Protein AF-A0A8K0SD11-F1 (afdb_monomer_lite)

Secondary structure (DSSP, 8-state):
---EEE-TTEEEEEEEEEEE-S-EEE-EEEEEEEEE-SS-EEEEEEEEEEEEESSTTPPEEEEEEEEEEES---SSEEEEEEEETTEEEEEEEEEETTEEEEEEEESS--SEEEEEHHHHHHHHHHHH---SSEEEEEEEEEEEEEEESSEEEEEEEEEE--EEPPPPSSSPPPP------------B---HHHHTT--HHHHHHHHHHHHHHHHHHHH-EESSBBEEEEETTEEEEES----HHHHHHHHHT--THHHHTTT-BTTB-B--HHHHHHHHHHHHHHHHHH------SHHHHHHHHHHHHHHHHHIIIIIS-STTTT--EEEE-S---GGGEEE-TT--EEEE--GGG-EEEEGGG-PPPGGGGS--GGGGGSHHHHHHHHHHHHHHHHHHHHHHHHHTSS-SGGG-

Organism: NCBI:txid80388

Structure (mmCIF, N/CA/C/O backbone):
data_AF-A0A8K0SD11-F1
#
_entry.id   AF-A0A8K0SD11-F1
#
loop_
_atom_site.group_PDB
_atom_site.id
_atom_site.type_symbol
_atom_site.label_atom_id
_atom_site.label_alt_id
_atom_site.label_comp_id
_atom_site.label_asym_id
_atom_site.label_entity_id
_atom_site.label_seq_id
_atom_site.pdbx_PDB_ins_code
_atom_site.Cartn_x
_atom_site.Cartn_y
_atom_site.Cartn_z
_atom_site.occupancy
_atom_site.B_iso_or_equiv
_atom_site.auth_seq_id
_atom_site.auth_comp_id
_atom_site.auth_asym_id
_atom_site.auth_atom_id
_atom_site.pdbx_PDB_model_num
ATOM 1 N N . MET A 1 1 ? -15.025 12.786 -18.682 1.00 25.72 1 MET A N 1
ATOM 2 C CA . MET A 1 1 ? -13.901 13.503 -19.316 1.00 25.72 1 MET A CA 1
ATOM 3 C C . MET A 1 1 ? -12.953 13.831 -18.181 1.00 25.72 1 MET A C 1
ATOM 5 O O . MET A 1 1 ? -13.285 14.683 -17.376 1.00 25.72 1 MET A O 1
ATOM 9 N N . TYR A 1 2 ? -11.890 13.046 -18.024 1.00 28.98 2 TYR A N 1
ATOM 10 C CA . TYR A 1 2 ? -10.894 13.226 -16.961 1.00 28.98 2 TYR A CA 1
ATOM 11 C C . TYR A 1 2 ? -10.020 14.453 -17.267 1.00 28.98 2 TYR A C 1
ATOM 13 O O . TYR A 1 2 ? -9.685 14.668 -18.430 1.00 28.98 2 TYR A O 1
ATOM 21 N N . HIS A 1 3 ? -9.661 15.248 -16.264 1.00 27.45 3 HIS A N 1
ATOM 22 C CA . HIS A 1 3 ? -8.647 16.302 -16.336 1.00 27.45 3 HIS A CA 1
ATOM 23 C C . HIS A 1 3 ? -7.843 16.230 -15.041 1.00 27.45 3 HIS A C 1
ATOM 25 O O . HIS A 1 3 ? -8.385 16.527 -13.984 1.00 27.45 3 HIS A O 1
ATOM 31 N N . ALA A 1 4 ? -6.583 15.811 -15.097 1.00 35.28 4 ALA A N 1
ATOM 32 C CA . ALA A 1 4 ? -5.718 15.831 -13.922 1.00 35.28 4 ALA A CA 1
ATOM 33 C C . ALA A 1 4 ? -4.482 16.670 -14.188 1.00 35.28 4 ALA A C 1
ATOM 35 O O . ALA A 1 4 ? -3.747 16.348 -15.109 1.00 35.28 4 ALA A O 1
ATOM 36 N N . ASP A 1 5 ? -4.266 17.715 -13.389 1.00 31.81 5 ASP A N 1
ATOM 37 C CA . ASP A 1 5 ? -3.049 18.521 -13.418 1.00 31.81 5 ASP A CA 1
ATOM 38 C C . ASP A 1 5 ? -1.966 17.847 -12.577 1.00 31.81 5 ASP A C 1
ATOM 40 O O . ASP A 1 5 ? -2.104 17.683 -11.364 1.00 31.81 5 ASP A O 1
ATOM 44 N N . PHE A 1 6 ? -0.878 17.441 -13.224 1.00 39.22 6 PHE A N 1
ATOM 45 C CA . PHE A 1 6 ? 0.195 16.710 -12.562 1.00 39.22 6 PHE A CA 1
ATOM 46 C C . PHE A 1 6 ? 1.426 17.584 -12.328 1.00 39.22 6 PHE A C 1
ATOM 48 O O . PHE A 1 6 ? 1.934 18.241 -13.241 1.00 39.22 6 PHE A O 1
ATOM 55 N N . GLY A 1 7 ? 1.934 17.546 -11.094 1.00 34.53 7 GLY A N 1
ATOM 56 C CA . GLY A 1 7 ? 3.295 17.967 -10.757 1.00 34.53 7 GLY A CA 1
ATOM 57 C C . GLY A 1 7 ? 4.328 16.883 -11.093 1.00 34.53 7 GLY A C 1
ATOM 58 O O . GLY A 1 7 ? 3.979 15.753 -11.432 1.00 34.53 7 GLY A O 1
ATOM 59 N N . GLN A 1 8 ? 5.618 17.220 -11.001 1.00 29.58 8 GLN A N 1
ATOM 60 C CA . GLN A 1 8 ? 6.713 16.279 -11.277 1.00 29.58 8 GLN A CA 1
ATOM 61 C C . GLN A 1 8 ? 6.630 15.025 -10.384 1.00 29.58 8 GLN A C 1
ATOM 63 O O . GLN A 1 8 ? 6.500 15.145 -9.167 1.00 29.58 8 GLN A O 1
ATOM 68 N N . GLY A 1 9 ? 6.751 13.835 -10.985 1.00 32.41 9 GLY A N 1
ATOM 69 C CA . GLY A 1 9 ? 6.846 12.557 -10.269 1.00 32.41 9 GLY A CA 1
ATOM 70 C C . GLY A 1 9 ? 5.514 11.888 -9.912 1.00 32.41 9 GLY A C 1
ATOM 71 O O . GLY A 1 9 ? 5.513 10.966 -9.100 1.00 32.41 9 GLY A O 1
ATOM 72 N N . VAL A 1 10 ? 4.388 12.324 -10.484 1.00 34.16 10 VAL A N 1
ATOM 73 C CA . VAL A 1 10 ? 3.075 11.718 -10.209 1.00 34.16 10 VAL A CA 1
ATOM 74 C C . VAL A 1 10 ? 2.788 10.568 -11.181 1.00 34.16 10 VAL A C 1
ATOM 76 O O . VAL A 1 10 ? 2.940 10.702 -12.398 1.00 34.16 10 VAL A O 1
ATOM 79 N N . GLN A 1 11 ? 2.358 9.436 -10.623 1.00 41.00 11 GLN A N 1
ATOM 80 C CA . GLN A 1 11 ? 1.813 8.290 -11.346 1.00 41.00 11 GLN A CA 1
ATOM 81 C C . GLN A 1 11 ? 0.293 8.285 -11.171 1.00 41.00 11 GLN A C 1
ATOM 83 O O . GLN A 1 11 ? -0.198 8.418 -10.051 1.00 41.00 11 GLN A O 1
ATOM 88 N N . GLY A 1 12 ? -0.452 8.159 -12.267 1.00 45.34 12 GLY A N 1
ATOM 89 C CA . GLY A 1 12 ? -1.906 8.009 -12.236 1.00 45.34 12 GLY A CA 1
ATOM 90 C C . GLY A 1 12 ? -2.302 6.776 -13.029 1.00 45.34 12 GLY A C 1
ATOM 91 O O . GLY A 1 12 ? -2.248 6.810 -14.259 1.00 45.34 12 GLY A O 1
ATOM 92 N N . PHE A 1 13 ? -2.685 5.700 -12.339 1.00 44.91 13 PHE A N 1
ATOM 93 C CA . PHE A 1 13 ? -3.156 4.462 -12.955 1.00 44.91 13 PHE A CA 1
ATOM 94 C C . PHE A 1 13 ? -4.635 4.233 -12.638 1.00 44.91 13 PHE A C 1
ATOM 96 O O . PHE A 1 13 ? -5.066 4.312 -11.493 1.00 44.91 13 PHE A O 1
ATOM 103 N N . MET A 1 14 ? -5.416 3.940 -13.674 1.00 43.88 14 MET A N 1
ATOM 104 C CA . MET A 1 14 ? -6.702 3.268 -13.555 1.00 43.88 14 MET A CA 1
ATOM 105 C C . MET A 1 14 ? -6.423 1.764 -13.479 1.00 43.88 14 MET A C 1
ATOM 107 O O . MET A 1 14 ? -5.741 1.215 -14.346 1.00 43.88 14 MET A O 1
ATOM 111 N N . GLU A 1 15 ? -6.930 1.098 -12.448 1.00 43.28 15 GLU A N 1
ATOM 112 C CA . GLU A 1 15 ? -6.641 -0.313 -12.184 1.00 43.28 15 GLU A CA 1
ATOM 113 C C . GLU A 1 15 ? -7.872 -1.196 -12.399 1.00 43.28 15 GLU A C 1
ATOM 115 O O . GLU A 1 15 ? -8.993 -0.845 -12.029 1.00 43.28 15 GLU A O 1
ATOM 120 N N . CYS A 1 16 ? -7.653 -2.367 -12.997 1.00 34.81 16 CYS A N 1
ATOM 121 C CA . CYS A 1 16 ? -8.603 -3.466 -12.994 1.00 34.81 16 CYS A CA 1
ATOM 122 C C . CYS A 1 16 ? -7.861 -4.729 -12.546 1.00 34.81 16 CYS A C 1
ATOM 124 O O . CYS A 1 16 ? -7.060 -5.295 -13.291 1.00 34.81 16 CYS A O 1
ATOM 126 N N . GLN A 1 17 ? -8.129 -5.169 -11.317 1.00 38.56 17 GLN A N 1
ATOM 127 C CA . GLN A 1 17 ? -7.597 -6.424 -10.803 1.00 38.56 17 GLN A CA 1
ATOM 128 C C . GLN A 1 17 ? -8.402 -7.591 -11.381 1.00 38.56 17 GLN A C 1
ATOM 130 O O . GLN A 1 17 ? -9.636 -7.594 -11.356 1.00 38.56 17 GLN A O 1
ATOM 135 N N . LEU A 1 18 ? -7.695 -8.580 -11.913 1.00 38.91 18 LEU A N 1
ATOM 136 C CA . LEU A 1 18 ? -8.266 -9.813 -12.429 1.00 38.91 18 LEU A CA 1
ATOM 137 C C . LEU A 1 18 ? -7.508 -10.963 -11.768 1.00 38.91 18 LEU A C 1
ATOM 139 O O . LEU A 1 18 ? -6.395 -11.271 -12.168 1.00 38.91 18 LEU A O 1
ATOM 143 N N . GLU A 1 19 ? -8.093 -11.593 -10.751 1.00 34.72 19 GLU A N 1
ATOM 144 C CA . GLU A 1 19 ? -7.573 -12.851 -10.199 1.00 34.72 19 GLU A CA 1
ATOM 145 C C . GLU A 1 19 ? -8.038 -14.001 -11.094 1.00 34.72 19 GLU A C 1
ATOM 147 O O . GLU A 1 19 ? -9.183 -14.447 -10.985 1.00 34.72 19 GLU A O 1
ATOM 152 N N . LEU A 1 20 ? -7.211 -14.454 -12.042 1.00 42.06 20 LEU A N 1
ATOM 153 C CA . LEU A 1 20 ? -7.667 -15.449 -13.014 1.00 42.06 20 LEU A CA 1
ATOM 154 C C . LEU A 1 20 ? -6.634 -16.538 -13.294 1.00 42.06 20 LEU A C 1
ATOM 156 O O . LEU A 1 20 ? -5.762 -16.397 -14.144 1.00 42.06 20 LEU A O 1
ATOM 160 N N . ALA A 1 21 ? -6.856 -17.692 -12.668 1.00 38.09 21 ALA A N 1
ATOM 161 C CA . ALA A 1 21 ? -6.393 -18.987 -13.152 1.00 38.09 21 ALA A CA 1
ATOM 162 C C . ALA A 1 21 ? -7.374 -19.518 -14.222 1.00 38.09 21 ALA A C 1
ATOM 164 O O . ALA A 1 21 ? -8.107 -20.470 -13.963 1.00 38.09 21 ALA A O 1
ATOM 165 N N . ILE A 1 22 ? -7.519 -18.861 -15.387 1.00 47.81 22 ILE A N 1
ATOM 166 C CA . ILE A 1 22 ? -8.486 -19.300 -16.421 1.00 47.81 22 ILE A CA 1
ATOM 167 C C . ILE A 1 22 ? -7.989 -19.018 -17.850 1.00 47.81 22 ILE A C 1
ATOM 169 O O . ILE A 1 22 ? -7.549 -17.920 -18.170 1.00 47.81 22 ILE A O 1
ATOM 173 N N . HIS A 1 23 ? -8.160 -19.991 -18.756 1.00 60.62 23 HIS A N 1
ATOM 174 C CA . HIS A 1 23 ? -7.915 -19.839 -20.193 1.00 60.62 23 HIS A CA 1
ATOM 175 C C . HIS A 1 23 ? -8.837 -18.786 -20.845 1.00 60.62 23 HIS A C 1
ATOM 177 O O . HIS A 1 23 ? -10.036 -19.013 -21.063 1.00 60.62 23 HIS A O 1
ATOM 183 N N . PHE A 1 24 ? -8.264 -17.651 -21.232 1.00 66.94 24 PHE A N 1
ATOM 184 C CA . PHE A 1 24 ? -8.961 -16.607 -21.979 1.00 66.94 24 PHE A CA 1
ATOM 185 C C . PHE A 1 24 ? -9.192 -17.002 -23.442 1.00 66.94 24 PHE A C 1
ATOM 187 O O . PHE A 1 24 ? -8.393 -17.697 -24.071 1.00 66.94 24 PHE A O 1
ATOM 194 N N . LYS A 1 25 ? -10.323 -16.559 -23.996 1.00 73.50 25 LYS A N 1
ATOM 195 C CA . LYS A 1 25 ? -10.599 -16.572 -25.440 1.00 73.50 25 LYS A CA 1
ATOM 196 C C . LYS A 1 25 ? -10.109 -15.284 -26.108 1.00 73.50 25 LYS A C 1
ATOM 198 O O . LYS A 1 25 ? -9.728 -15.331 -27.268 1.00 73.50 25 LYS A O 1
ATOM 203 N N . SER A 1 26 ? -10.220 -14.160 -25.406 1.00 76.25 26 SER A N 1
ATOM 204 C CA . SER A 1 26 ? -9.870 -12.814 -25.877 1.00 76.25 26 SER A CA 1
ATOM 205 C C . SER A 1 26 ? -9.867 -11.872 -24.676 1.00 76.25 26 SER A C 1
ATOM 207 O O . SER A 1 26 ? -10.753 -12.008 -23.827 1.00 76.25 26 SER A O 1
ATOM 209 N N . ILE A 1 27 ? -8.983 -10.883 -24.626 1.00 81.81 27 ILE A N 1
ATOM 210 C CA . ILE A 1 27 ? -9.027 -9.775 -23.663 1.00 81.81 27 ILE A CA 1
ATOM 211 C C . ILE A 1 27 ? -9.066 -8.444 -24.439 1.00 81.81 27 ILE A C 1
ATOM 213 O O . ILE A 1 27 ? -8.063 -7.737 -24.528 1.00 81.81 27 ILE A O 1
ATOM 217 N N . PRO A 1 28 ? -10.228 -8.079 -25.018 1.00 83.50 28 PRO A N 1
ATOM 218 C CA . PRO A 1 28 ? -10.417 -6.785 -25.655 1.00 83.50 28 PRO A CA 1
ATOM 219 C C . PRO A 1 28 ? -10.063 -5.627 -24.723 1.00 83.50 28 PRO A C 1
ATOM 221 O O . PRO A 1 28 ? -10.586 -5.540 -23.609 1.00 83.50 28 PRO A O 1
ATOM 224 N N . ILE A 1 29 ? -9.227 -4.720 -25.216 1.00 86.06 29 ILE A N 1
ATOM 225 C CA . ILE A 1 29 ? -8.849 -3.474 -24.557 1.00 86.06 29 ILE A CA 1
ATOM 226 C C . ILE A 1 29 ? -9.110 -2.293 -25.490 1.00 86.06 29 ILE A C 1
ATOM 228 O O . ILE A 1 29 ? -8.876 -2.366 -26.697 1.00 86.06 29 ILE A O 1
ATOM 232 N N . SER A 1 30 ? -9.608 -1.191 -24.936 1.00 86.81 30 SER A N 1
ATOM 233 C CA . SER A 1 30 ? -9.788 0.058 -25.678 1.00 86.81 30 SER A CA 1
ATOM 234 C C . SER A 1 30 ? -9.531 1.267 -24.796 1.00 86.81 30 SER A C 1
ATOM 236 O O . SER A 1 30 ? -9.936 1.271 -23.630 1.00 86.81 30 SER A O 1
ATOM 238 N N . TRP A 1 31 ? -8.927 2.309 -25.359 1.00 88.25 31 TRP A N 1
ATOM 239 C CA . TRP A 1 31 ? -8.638 3.538 -24.635 1.00 88.25 31 TRP A CA 1
ATOM 240 C C . TRP A 1 31 ? -8.675 4.752 -25.553 1.00 88.25 31 TRP A C 1
ATOM 242 O O . TRP A 1 31 ? -7.877 4.859 -26.482 1.00 88.25 31 TRP A O 1
ATOM 252 N N . LEU A 1 32 ? -9.570 5.689 -25.239 1.00 83.50 32 LEU A N 1
ATOM 253 C CA . LEU A 1 32 ? -9.571 7.031 -25.803 1.00 83.50 32 LEU A CA 1
ATOM 254 C C . LEU A 1 32 ? -9.040 8.009 -24.758 1.00 83.50 32 LEU A C 1
ATOM 256 O O . LEU A 1 32 ? -9.671 8.227 -23.717 1.00 83.50 32 LEU A O 1
ATOM 260 N N . TRP A 1 33 ? -7.899 8.621 -25.045 1.00 88.00 33 TRP A N 1
ATOM 261 C CA . TRP A 1 33 ? -7.225 9.549 -24.148 1.00 88.00 33 TRP A CA 1
ATOM 262 C C . TRP A 1 33 ? -6.615 10.733 -24.897 1.00 88.00 33 TRP A C 1
ATOM 264 O O . TRP A 1 33 ? -6.498 10.753 -26.117 1.00 88.00 33 TRP A O 1
ATOM 274 N N . SER A 1 34 ? -6.243 11.766 -24.154 1.00 84.94 34 SER A N 1
ATOM 275 C CA . SER A 1 34 ? -5.551 12.937 -24.677 1.00 84.94 34 SER A CA 1
ATOM 276 C C . SER A 1 34 ? -4.621 13.523 -23.626 1.00 84.94 34 SER A C 1
ATOM 278 O O . SER A 1 34 ? -4.750 13.240 -22.433 1.00 84.94 34 SER A O 1
ATOM 280 N N . TYR A 1 35 ? -3.692 14.347 -24.093 1.00 82.19 35 TYR A N 1
ATOM 281 C CA . TYR A 1 35 ? -2.721 15.037 -23.265 1.00 82.19 35 TYR A CA 1
ATOM 282 C C . TYR A 1 35 ? -2.729 16.525 -23.601 1.00 82.19 35 TYR A C 1
ATOM 284 O O . TYR A 1 35 ? -2.693 16.893 -24.776 1.00 82.19 35 TYR A O 1
ATOM 292 N N . LYS A 1 36 ? -2.744 17.382 -22.584 1.00 82.50 36 LYS A N 1
ATOM 293 C CA . LYS A 1 36 ? -2.447 18.813 -22.703 1.00 82.50 36 LYS A CA 1
ATOM 294 C C . LYS A 1 36 ? -1.253 19.141 -21.819 1.00 82.50 36 LYS A C 1
ATOM 296 O O . LYS A 1 36 ? -1.130 18.586 -20.741 1.00 82.50 36 LYS A O 1
ATOM 301 N N . TYR A 1 37 ? -0.357 19.998 -22.277 1.00 80.81 37 TYR A N 1
ATOM 302 C CA . TYR A 1 37 ? 0.793 20.471 -21.505 1.00 80.81 37 TYR A CA 1
ATOM 303 C C . TYR A 1 37 ? 1.270 21.798 -22.103 1.00 80.81 37 TYR A C 1
ATOM 305 O O . TYR A 1 37 ? 0.957 22.093 -23.258 1.00 80.81 37 TYR A O 1
ATOM 313 N N . ALA A 1 38 ? 1.986 22.612 -21.324 1.00 74.75 38 ALA A N 1
ATOM 314 C CA . ALA A 1 38 ? 2.346 23.971 -21.739 1.00 74.75 38 ALA A CA 1
ATOM 315 C C . ALA A 1 38 ? 3.415 24.018 -22.849 1.00 74.75 38 ALA A C 1
ATOM 317 O O . ALA A 1 38 ? 3.157 24.543 -23.929 1.00 74.75 38 ALA A O 1
ATOM 318 N N . GLU A 1 39 ? 4.610 23.477 -22.589 1.00 79.75 39 GLU A N 1
ATOM 319 C CA . GLU A 1 39 ? 5.759 23.568 -23.509 1.00 79.75 39 GLU A CA 1
ATOM 320 C C . GLU A 1 39 ? 6.298 22.188 -23.888 1.00 79.75 39 GLU A C 1
ATOM 322 O O . GLU A 1 39 ? 6.300 21.800 -25.055 1.00 79.75 39 GLU A O 1
ATOM 327 N N . SER A 1 40 ? 6.738 21.423 -22.890 1.00 82.75 40 SER A N 1
ATOM 328 C CA . SER A 1 40 ? 7.268 20.075 -23.063 1.00 82.75 40 SER A CA 1
ATOM 329 C C . SER A 1 40 ? 6.833 19.178 -21.912 1.00 82.75 40 SER A C 1
ATOM 331 O O . SER A 1 40 ? 6.467 19.649 -20.831 1.00 82.75 40 SER A O 1
ATOM 333 N N . ILE A 1 41 ? 6.851 17.875 -22.172 1.00 84.38 41 ILE A N 1
ATOM 334 C CA . ILE A 1 41 ? 6.558 16.854 -21.180 1.00 84.38 41 ILE A CA 1
ATOM 335 C C . ILE A 1 41 ? 7.445 15.633 -21.425 1.00 84.38 41 ILE A C 1
ATOM 337 O O . ILE A 1 41 ? 7.680 15.244 -22.572 1.00 84.38 41 ILE A O 1
ATOM 341 N N . THR A 1 42 ? 7.911 15.037 -20.334 1.00 83.56 42 THR A N 1
ATOM 342 C CA . THR A 1 42 ? 8.549 13.724 -20.298 1.00 83.56 42 THR A CA 1
ATOM 343 C C . THR A 1 42 ? 7.583 12.770 -19.611 1.00 83.56 42 THR A C 1
ATOM 345 O O . THR A 1 42 ? 7.482 12.771 -18.381 1.00 83.56 42 THR A O 1
ATOM 348 N N . ALA A 1 43 ? 6.830 12.007 -20.400 1.00 84.00 43 ALA A N 1
ATOM 349 C CA . ALA A 1 43 ? 5.779 11.126 -19.908 1.00 84.00 43 ALA A CA 1
ATOM 350 C C . ALA A 1 43 ? 5.521 9.925 -20.828 1.00 84.00 43 ALA A C 1
ATOM 352 O O . ALA A 1 43 ? 5.852 9.934 -22.017 1.00 84.00 43 ALA A O 1
ATOM 353 N N . ASN A 1 44 ? 4.868 8.903 -20.284 1.00 89.56 44 ASN A N 1
ATOM 354 C CA . ASN A 1 44 ? 4.295 7.799 -21.051 1.00 89.56 44 ASN A CA 1
ATOM 355 C C . ASN A 1 44 ? 2.795 7.670 -20.776 1.00 89.56 44 ASN A C 1
ATOM 357 O O . ASN A 1 44 ? 2.301 8.172 -19.771 1.00 89.56 44 ASN A O 1
ATOM 361 N N . VAL A 1 45 ? 2.076 7.009 -21.675 1.00 90.38 45 VAL A N 1
ATOM 362 C CA . VAL A 1 45 ? 0.700 6.553 -21.467 1.00 90.38 45 VAL A CA 1
ATOM 363 C C . VAL A 1 45 ? 0.641 5.111 -21.919 1.00 90.38 45 VAL A C 1
ATOM 365 O O . VAL A 1 45 ? 1.027 4.805 -23.051 1.00 90.38 45 VAL A O 1
ATOM 368 N N . GLY A 1 46 ? 0.185 4.216 -21.056 1.00 90.88 46 GLY A N 1
ATOM 369 C CA . GLY A 1 46 ? 0.225 2.806 -21.380 1.00 90.88 46 GLY A CA 1
ATOM 370 C C . GLY A 1 46 ? -0.428 1.895 -20.368 1.00 90.88 46 GLY A C 1
ATOM 371 O O . GLY A 1 46 ? -0.823 2.313 -19.280 1.00 90.88 46 GLY A O 1
ATOM 372 N N . TYR A 1 47 ? -0.536 0.639 -20.775 1.00 89.62 47 TYR A N 1
ATOM 373 C CA . TYR A 1 47 ? -0.922 -0.445 -19.896 1.00 89.62 47 TYR A CA 1
ATOM 374 C C . TYR A 1 47 ? 0.305 -1.010 -19.189 1.00 89.62 47 TYR A C 1
ATOM 376 O O . TYR A 1 47 ? 1.380 -1.089 -19.789 1.00 89.62 47 TYR A O 1
ATOM 384 N N . ASP A 1 48 ? 0.123 -1.416 -17.940 1.00 86.62 48 ASP A N 1
ATOM 385 C CA . ASP A 1 48 ? 1.125 -2.101 -17.135 1.00 86.62 48 ASP A CA 1
ATOM 386 C C . ASP A 1 48 ? 0.502 -3.379 -16.571 1.00 86.62 48 ASP A C 1
ATOM 388 O O . ASP A 1 48 ? -0.509 -3.329 -15.868 1.00 86.62 48 ASP A O 1
ATOM 392 N N . ILE A 1 49 ? 1.026 -4.527 -16.988 1.00 86.75 49 ILE A N 1
ATOM 393 C CA . ILE A 1 49 ? 0.424 -5.834 -16.749 1.00 86.75 49 ILE A CA 1
ATOM 394 C C . ILE A 1 49 ? 1.435 -6.727 -16.053 1.00 86.75 49 ILE A C 1
ATOM 396 O O . ILE A 1 49 ? 2.549 -6.910 -16.544 1.00 86.75 49 ILE A O 1
ATOM 400 N N . PHE A 1 50 ? 1.014 -7.331 -14.947 1.00 80.69 50 PHE A N 1
ATOM 401 C CA . PHE A 1 50 ? 1.862 -8.204 -14.151 1.00 80.69 50 PHE A CA 1
ATOM 402 C C . PHE A 1 50 ? 1.291 -9.607 -14.039 1.00 80.69 50 PHE A C 1
ATOM 404 O O . PHE A 1 50 ? 0.073 -9.821 -13.957 1.00 80.69 50 PHE A O 1
ATOM 411 N N . GLY A 1 51 ? 2.212 -10.559 -13.979 1.00 76.44 51 GLY A N 1
ATOM 412 C CA . GLY A 1 51 ? 1.880 -11.951 -13.802 1.00 76.44 51 GLY A CA 1
ATOM 413 C C . GLY A 1 51 ? 3.049 -12.806 -13.347 1.00 76.44 51 GLY A C 1
ATOM 414 O O . GLY A 1 51 ? 4.167 -12.333 -13.139 1.00 76.44 51 GLY A O 1
ATOM 415 N N . PHE A 1 52 ? 2.761 -14.091 -13.191 1.00 72.50 52 PHE A N 1
ATOM 416 C CA . PHE A 1 52 ? 3.724 -15.116 -12.801 1.00 72.50 52 PHE A CA 1
ATOM 417 C C . PHE A 1 52 ? 3.429 -16.418 -13.544 1.00 72.50 52 PHE A C 1
ATOM 419 O O . PHE A 1 52 ? 2.279 -16.699 -13.890 1.00 72.50 52 PHE A O 1
ATOM 426 N N . GLY A 1 53 ? 4.466 -17.202 -13.835 1.00 67.19 53 GLY A N 1
ATOM 427 C CA . GLY A 1 53 ? 4.299 -18.548 -14.391 1.00 67.19 53 GLY A CA 1
ATOM 428 C C . GLY A 1 53 ? 3.804 -19.556 -13.344 1.00 67.19 53 GLY A C 1
ATOM 429 O O . GLY A 1 53 ? 3.918 -19.329 -12.141 1.00 67.19 53 GLY A O 1
ATOM 430 N N . ASN A 1 54 ? 3.290 -20.697 -13.791 1.00 57.25 54 ASN A N 1
ATOM 431 C CA . ASN A 1 54 ? 2.961 -21.831 -12.930 1.00 57.25 54 ASN A CA 1
ATOM 432 C C . ASN A 1 54 ? 4.147 -22.810 -12.858 1.00 57.25 54 ASN A C 1
ATOM 434 O O . ASN A 1 54 ? 4.566 -23.372 -13.867 1.00 57.25 54 ASN A O 1
ATOM 438 N N . GLY A 1 55 ? 4.688 -23.044 -11.658 1.00 53.50 55 GLY A N 1
ATOM 439 C CA . GLY A 1 55 ? 5.712 -24.068 -11.411 1.00 53.50 55 GLY A CA 1
ATOM 440 C C . GLY A 1 55 ? 6.769 -23.669 -10.371 1.00 53.50 55 GLY A C 1
ATOM 441 O O . GLY A 1 55 ? 6.917 -22.492 -10.059 1.00 53.50 55 GLY A O 1
ATOM 442 N N . PRO A 1 56 ? 7.546 -24.633 -9.842 1.00 45.12 56 PRO A N 1
ATOM 443 C CA . PRO A 1 56 ? 8.538 -24.397 -8.783 1.00 45.12 56 PRO A CA 1
ATOM 444 C C . PRO A 1 56 ? 9.741 -23.536 -9.212 1.00 45.12 56 PRO A C 1
ATOM 446 O O . PRO A 1 56 ? 10.553 -23.163 -8.375 1.00 45.12 56 PRO A O 1
ATOM 449 N N . THR A 1 57 ? 9.877 -23.237 -10.505 1.00 55.72 57 THR A N 1
ATOM 450 C CA . THR A 1 57 ? 10.930 -22.378 -11.075 1.00 55.72 57 THR A CA 1
ATOM 451 C C . THR A 1 57 ? 10.361 -21.158 -11.801 1.00 55.72 57 THR A C 1
ATOM 453 O O . THR A 1 57 ? 11.080 -20.516 -12.565 1.00 55.72 57 THR A O 1
ATOM 456 N N . ALA A 1 58 ? 9.064 -20.882 -11.648 1.00 60.66 58 ALA A N 1
ATOM 457 C CA . ALA A 1 58 ? 8.398 -19.826 -12.390 1.00 60.66 58 ALA A CA 1
ATOM 458 C C . ALA A 1 58 ? 8.809 -18.439 -11.880 1.00 60.66 58 ALA A C 1
ATOM 460 O O . ALA A 1 58 ? 8.832 -18.186 -10.679 1.00 60.66 58 ALA A O 1
ATOM 461 N N . SER A 1 59 ? 9.122 -17.535 -12.807 1.00 64.94 59 SER A N 1
ATOM 462 C CA . SER A 1 59 ? 9.491 -16.151 -12.506 1.00 64.94 59 SER A CA 1
ATOM 463 C C . SER A 1 59 ? 8.318 -15.198 -12.722 1.00 64.94 59 SER A C 1
ATOM 465 O O . SER A 1 59 ? 7.499 -15.401 -13.626 1.00 64.94 59 SER A O 1
ATOM 467 N N . ASN A 1 60 ? 8.299 -14.111 -11.954 1.00 74.44 60 ASN A N 1
ATOM 468 C CA . ASN A 1 60 ? 7.442 -12.965 -12.233 1.00 74.44 60 ASN A CA 1
ATOM 469 C C . ASN A 1 60 ? 7.824 -12.339 -13.578 1.00 74.44 60 ASN A C 1
ATOM 471 O O . ASN A 1 60 ? 8.998 -12.301 -13.965 1.00 74.44 60 ASN A O 1
ATOM 475 N N . TRP A 1 61 ? 6.825 -11.830 -14.281 1.00 81.44 61 TRP A N 1
ATOM 476 C CA . TRP A 1 61 ? 7.005 -11.124 -15.539 1.00 81.44 61 TRP A CA 1
ATOM 477 C C . TRP A 1 61 ? 6.140 -9.870 -15.570 1.00 81.44 61 TRP A C 1
ATOM 479 O O . TRP A 1 61 ? 5.123 -9.758 -14.880 1.00 81.44 61 TRP A O 1
ATOM 489 N N . GLN A 1 62 ? 6.562 -8.924 -16.402 1.00 87.19 62 GLN A N 1
ATOM 490 C CA . GLN A 1 62 ? 5.855 -7.676 -16.628 1.00 87.19 62 GLN A CA 1
ATOM 491 C C . GLN A 1 62 ? 5.730 -7.414 -18.129 1.00 87.19 62 GLN A C 1
ATOM 493 O O . GLN A 1 62 ? 6.702 -7.496 -18.884 1.00 87.19 62 GLN A O 1
ATOM 498 N N . LEU A 1 63 ? 4.523 -7.069 -18.560 1.00 90.62 63 LEU A N 1
ATOM 499 C CA . LEU A 1 63 ? 4.215 -6.636 -19.913 1.00 90.62 63 LEU A CA 1
ATOM 500 C C . LEU A 1 63 ? 3.755 -5.179 -19.867 1.00 90.62 63 LEU A C 1
ATOM 502 O O . LEU A 1 63 ? 2.733 -4.857 -19.271 1.00 90.62 63 LEU A O 1
ATOM 506 N N . VAL A 1 64 ? 4.494 -4.303 -20.538 1.00 93.25 64 VAL A N 1
ATOM 507 C CA . VAL A 1 64 ? 4.226 -2.866 -20.568 1.00 93.25 64 VAL A CA 1
ATOM 508 C C . VAL A 1 64 ? 3.895 -2.447 -21.995 1.00 93.25 64 VAL A C 1
ATOM 510 O O . VAL A 1 64 ? 4.697 -2.630 -22.908 1.00 93.25 64 VAL A O 1
ATOM 513 N N . ILE A 1 65 ? 2.728 -1.846 -22.211 1.00 96.06 65 ILE A N 1
ATOM 514 C CA . ILE A 1 65 ? 2.276 -1.413 -23.541 1.00 96.06 65 ILE A CA 1
ATOM 515 C C . ILE A 1 65 ? 2.124 0.102 -23.535 1.00 96.06 65 ILE A C 1
ATOM 517 O O . ILE A 1 65 ? 1.101 0.626 -23.102 1.00 96.06 65 ILE A O 1
ATOM 521 N N . TRP A 1 66 ? 3.125 0.828 -24.030 1.00 96.25 66 TRP A N 1
ATOM 522 C CA . TRP A 1 66 ? 3.037 2.280 -24.176 1.00 96.25 66 TRP A CA 1
ATOM 523 C C . TRP A 1 66 ? 2.308 2.633 -25.467 1.00 96.25 66 TRP A C 1
ATOM 525 O O . TRP A 1 66 ? 2.856 2.532 -26.567 1.00 96.25 66 TRP A O 1
ATOM 535 N N . LEU A 1 67 ? 1.072 3.104 -25.316 1.00 96.56 67 LEU A N 1
ATOM 536 C CA . LEU A 1 67 ? 0.294 3.700 -26.395 1.00 96.56 67 LEU A CA 1
ATOM 537 C C . LEU A 1 67 ? 0.837 5.074 -26.783 1.00 96.56 67 LEU A C 1
ATOM 539 O O . LEU A 1 67 ? 0.726 5.468 -27.936 1.00 96.56 67 LEU A O 1
ATOM 543 N N . GLY A 1 68 ? 1.430 5.807 -25.842 1.00 93.69 68 GLY A N 1
ATOM 544 C CA . GLY A 1 68 ? 2.056 7.098 -26.093 1.00 93.69 68 GLY A CA 1
ATOM 545 C C . GLY A 1 68 ? 3.351 7.257 -25.317 1.00 93.69 68 GLY A C 1
ATOM 546 O O . GLY A 1 68 ? 3.459 6.847 -24.164 1.00 93.69 68 GLY A O 1
ATOM 547 N N . THR A 1 69 ? 4.341 7.881 -25.947 1.00 91.56 69 THR A N 1
ATOM 548 C CA . THR A 1 69 ? 5.592 8.264 -25.297 1.00 91.56 69 THR A CA 1
ATOM 549 C C . THR A 1 69 ? 5.980 9.673 -25.725 1.00 91.56 69 THR A C 1
ATOM 551 O O . THR A 1 69 ? 5.956 10.005 -26.911 1.00 91.56 69 THR A O 1
ATOM 554 N N . TYR A 1 70 ? 6.306 10.508 -24.745 1.00 89.50 70 TYR A N 1
ATOM 555 C CA . TYR A 1 70 ? 6.670 11.908 -24.906 1.00 89.50 70 TYR A CA 1
ATOM 556 C C . TYR A 1 70 ? 8.009 12.101 -24.201 1.00 89.50 70 TYR A C 1
ATOM 558 O O . TYR A 1 70 ? 8.075 12.009 -22.982 1.00 89.50 70 TYR A O 1
ATOM 566 N N . GLY A 1 71 ? 9.098 12.253 -24.958 1.00 84.69 71 GLY A N 1
ATOM 567 C CA . GLY A 1 71 ? 10.442 12.449 -24.391 1.00 84.69 71 GLY A CA 1
ATOM 568 C C . GLY A 1 71 ? 11.017 11.259 -23.606 1.00 84.69 71 GLY A C 1
ATOM 569 O O . GLY A 1 71 ? 12.084 11.391 -23.016 1.00 84.69 71 GLY A O 1
ATOM 570 N N . MET A 1 72 ? 10.346 10.102 -23.602 1.00 82.50 72 MET A N 1
ATOM 571 C CA . MET A 1 72 ? 10.775 8.900 -22.887 1.00 82.50 72 MET A CA 1
ATOM 572 C C . MET A 1 72 ? 11.279 7.806 -23.831 1.00 82.50 72 MET A C 1
ATOM 574 O O . MET A 1 72 ? 10.909 7.742 -25.003 1.00 82.50 72 MET A O 1
ATOM 578 N N . GLN A 1 73 ? 12.109 6.915 -23.296 1.00 85.31 73 GLN A N 1
ATOM 579 C CA . GLN A 1 73 ? 12.471 5.636 -23.904 1.00 85.31 73 GLN A CA 1
ATOM 580 C C . GLN A 1 73 ? 12.308 4.534 -22.850 1.00 85.31 73 GLN A C 1
ATOM 582 O O . GLN A 1 73 ? 12.525 4.813 -21.668 1.00 85.31 73 GLN A O 1
ATOM 587 N N . PRO A 1 74 ? 11.900 3.316 -23.243 1.00 86.88 74 PRO A N 1
ATOM 588 C CA . PRO A 1 74 ? 11.939 2.176 -22.335 1.00 86.88 74 PRO A CA 1
ATOM 589 C C . PRO A 1 74 ? 13.391 1.833 -21.978 1.00 86.88 74 PRO A C 1
ATOM 591 O O . PRO A 1 74 ? 14.319 2.176 -22.718 1.00 86.88 74 PRO A O 1
ATOM 594 N N . SER A 1 75 ? 13.581 1.153 -20.850 1.00 83.12 75 SER A N 1
ATOM 595 C CA . SER A 1 75 ? 14.871 0.563 -20.500 1.00 83.12 75 SER A CA 1
ATOM 596 C C . SER A 1 75 ? 15.152 -0.691 -21.347 1.00 83.12 75 SER A C 1
ATOM 598 O O . SER A 1 75 ? 14.345 -1.096 -22.192 1.00 83.12 75 SER A O 1
ATOM 600 N N . GLY A 1 76 ? 16.328 -1.288 -21.159 1.00 89.94 76 GLY A N 1
ATOM 601 C CA . GLY A 1 76 ? 16.738 -2.484 -21.885 1.00 89.94 76 GLY A CA 1
ATOM 602 C C . GLY A 1 76 ? 17.111 -2.242 -23.347 1.00 89.94 76 GLY A C 1
ATOM 603 O O . GLY A 1 76 ? 17.495 -1.146 -23.763 1.00 89.94 76 GLY A O 1
ATOM 604 N N . SER A 1 77 ? 17.046 -3.315 -24.134 1.00 92.75 77 SER A N 1
ATOM 605 C CA . SER A 1 77 ? 17.469 -3.325 -25.537 1.00 92.75 77 SER A CA 1
ATOM 606 C C . SER A 1 77 ? 16.291 -3.557 -26.472 1.00 92.75 77 SER A C 1
ATOM 608 O O . SER A 1 77 ? 15.379 -4.326 -26.168 1.00 92.75 77 SER A O 1
ATOM 610 N N . LYS A 1 78 ? 16.323 -2.914 -27.645 1.00 94.94 78 LYS A N 1
ATOM 611 C CA . LYS A 1 78 ? 15.329 -3.163 -28.692 1.00 94.94 78 LYS A CA 1
ATOM 612 C C . LYS A 1 78 ? 15.495 -4.591 -29.209 1.00 94.94 78 LYS A C 1
ATOM 614 O O . LYS A 1 78 ? 16.536 -4.923 -29.769 1.00 94.94 78 LYS A O 1
ATOM 619 N N . PHE A 1 79 ? 14.455 -5.399 -29.057 1.00 95.56 79 PHE A N 1
ATOM 620 C CA . PHE A 1 79 ? 14.382 -6.756 -29.586 1.00 95.56 79 PHE A CA 1
ATOM 621 C C . PHE A 1 79 ? 13.955 -6.758 -31.057 1.00 95.56 79 PHE A C 1
ATOM 623 O O . PHE A 1 79 ? 14.543 -7.447 -31.885 1.00 95.56 79 PHE A O 1
ATOM 630 N N . GLY A 1 80 ? 12.950 -5.951 -31.406 1.00 95.38 80 GLY A N 1
ATOM 631 C CA . GLY A 1 80 ? 12.409 -5.930 -32.761 1.00 95.38 80 GLY A CA 1
ATOM 632 C C . GLY A 1 80 ? 11.252 -4.958 -32.932 1.00 95.38 80 GLY A C 1
ATOM 633 O O . GLY A 1 80 ? 11.096 -4.009 -32.163 1.00 95.38 80 GLY A O 1
ATOM 634 N N . SER A 1 81 ? 10.443 -5.196 -33.959 1.00 95.62 81 SER A N 1
ATOM 635 C CA . SER A 1 81 ? 9.202 -4.466 -34.208 1.00 95.62 81 SER A CA 1
ATOM 636 C C . SER A 1 81 ? 8.132 -5.447 -34.679 1.00 95.62 81 SER A C 1
ATOM 638 O O . SER A 1 81 ? 8.428 -6.359 -35.450 1.00 95.62 81 SER A O 1
ATOM 640 N N . VAL A 1 82 ? 6.890 -5.243 -34.253 1.00 96.38 82 VAL A N 1
ATOM 641 C CA . VAL A 1 82 ? 5.744 -6.093 -34.593 1.00 96.38 82 VAL A CA 1
ATOM 642 C C . VAL A 1 82 ? 4.531 -5.234 -34.924 1.00 96.38 82 VAL A C 1
ATOM 644 O O . VAL A 1 82 ? 4.386 -4.120 -34.426 1.00 96.38 82 VAL A O 1
ATOM 647 N N . ARG A 1 83 ? 3.647 -5.739 -35.784 1.00 96.06 83 ARG A N 1
ATOM 648 C CA . ARG A 1 83 ? 2.326 -5.150 -36.003 1.00 96.06 83 ARG A CA 1
ATOM 649 C C . ARG A 1 83 ? 1.274 -6.037 -35.347 1.00 96.06 83 ARG A C 1
ATOM 651 O O . ARG A 1 83 ? 1.093 -7.166 -35.788 1.00 96.06 83 ARG A O 1
ATOM 658 N N . LEU A 1 84 ? 0.596 -5.511 -34.331 1.00 92.75 84 LEU A N 1
ATOM 659 C CA . LEU A 1 84 ? -0.511 -6.174 -33.638 1.00 92.75 84 LEU A CA 1
ATOM 660 C C . LEU A 1 84 ? -1.786 -5.376 -33.926 1.00 92.75 84 LEU A C 1
ATOM 662 O O . LEU A 1 84 ? -1.853 -4.166 -33.686 1.00 92.75 84 LEU A O 1
ATOM 666 N N . GLY A 1 85 ? -2.766 -6.025 -34.557 1.00 87.50 85 GLY A N 1
ATOM 667 C CA . GLY A 1 85 ? -3.915 -5.342 -35.146 1.00 87.50 85 GLY A CA 1
ATOM 668 C C . GLY A 1 85 ? -3.498 -4.276 -36.171 1.00 87.50 85 GLY A C 1
ATOM 669 O O . GLY A 1 85 ? -2.768 -4.546 -37.127 1.00 87.50 85 GLY A O 1
ATOM 670 N N . HIS A 1 86 ? -3.969 -3.041 -35.984 1.00 89.06 86 HIS A N 1
ATOM 671 C CA . HIS A 1 86 ? -3.671 -1.917 -36.880 1.00 89.06 86 HIS A CA 1
ATOM 672 C C . HIS A 1 86 ? -2.437 -1.097 -36.456 1.00 89.06 86 HIS A C 1
ATOM 674 O O . HIS A 1 86 ? -1.998 -0.225 -37.210 1.00 89.06 86 HIS A O 1
ATOM 680 N N . VAL A 1 87 ? -1.830 -1.399 -35.304 1.00 96.06 87 VAL A N 1
ATOM 681 C CA . VAL A 1 87 ? -0.757 -0.597 -34.697 1.00 96.06 87 VAL A CA 1
ATOM 682 C C . VAL A 1 87 ? 0.596 -1.290 -34.848 1.00 96.06 87 VAL A C 1
ATOM 684 O O . VAL A 1 87 ? 0.710 -2.507 -34.717 1.00 96.06 87 VAL A O 1
ATOM 687 N N . ALA A 1 88 ? 1.635 -0.507 -35.148 1.00 96.38 88 ALA A N 1
ATOM 688 C CA . ALA A 1 88 ? 3.017 -0.971 -35.128 1.00 96.38 88 ALA A CA 1
ATOM 689 C C . ALA A 1 88 ? 3.670 -0.626 -33.783 1.00 96.38 88 ALA A C 1
ATOM 691 O O . ALA A 1 88 ? 3.604 0.521 -33.332 1.00 96.38 88 ALA A O 1
ATOM 692 N N . PHE A 1 89 ? 4.327 -1.616 -33.185 1.00 97.62 89 PHE A N 1
ATOM 693 C CA . PHE A 1 89 ? 5.039 -1.512 -31.921 1.00 97.62 89 PHE A CA 1
ATOM 694 C C . PHE A 1 89 ? 6.521 -1.810 -32.123 1.00 97.62 89 PHE A C 1
ATOM 696 O O . PHE A 1 89 ? 6.883 -2.783 -32.785 1.00 97.62 89 PHE A O 1
ATOM 703 N N . ASP A 1 90 ? 7.380 -0.998 -31.519 1.00 96.94 90 ASP A N 1
ATOM 704 C CA . ASP A 1 90 ? 8.754 -1.402 -31.244 1.00 96.94 90 ASP A CA 1
ATOM 705 C C . ASP A 1 90 ? 8.779 -2.210 -29.945 1.00 96.94 90 ASP A C 1
ATOM 707 O O . ASP A 1 90 ? 8.217 -1.777 -28.940 1.00 96.94 90 ASP A O 1
ATOM 711 N N . VAL A 1 91 ? 9.436 -3.366 -29.972 1.00 97.00 91 VAL A N 1
ATOM 712 C CA . VAL A 1 91 ? 9.525 -4.285 -28.836 1.00 97.00 91 VAL A CA 1
ATOM 713 C C . VAL A 1 91 ? 10.889 -4.151 -28.180 1.00 97.00 91 VAL A C 1
ATOM 715 O O . VAL A 1 91 ? 11.914 -4.257 -28.860 1.00 97.00 91 VAL A O 1
ATOM 718 N N . TYR A 1 92 ? 10.902 -3.947 -26.868 1.00 96.06 92 TYR A N 1
ATOM 719 C CA . TYR A 1 92 ? 12.106 -3.926 -26.043 1.00 96.06 92 TYR A CA 1
ATOM 720 C C . TYR A 1 92 ? 11.996 -4.973 -24.946 1.00 96.06 92 TYR A C 1
ATOM 722 O O . TYR A 1 92 ? 10.901 -5.297 -24.485 1.00 96.06 92 TYR A O 1
ATOM 730 N N . THR A 1 93 ? 13.141 -5.489 -24.527 1.00 93.06 93 THR A N 1
ATOM 731 C CA . THR A 1 93 ? 13.235 -6.443 -23.426 1.00 93.06 93 THR A CA 1
ATOM 732 C C . THR A 1 93 ? 14.281 -5.977 -22.439 1.00 93.06 93 THR A C 1
ATOM 734 O O . THR A 1 93 ? 15.364 -5.536 -22.843 1.00 93.06 93 THR A O 1
ATOM 737 N N . ASP A 1 94 ? 13.965 -6.120 -21.163 1.00 91.12 94 ASP A N 1
ATOM 738 C CA . ASP A 1 94 ? 14.869 -5.846 -20.061 1.00 91.12 94 ASP A CA 1
ATOM 739 C C . ASP A 1 94 ? 14.663 -6.873 -18.945 1.00 91.12 94 ASP A C 1
ATOM 741 O O . ASP A 1 94 ? 13.641 -7.562 -18.896 1.00 91.12 94 ASP A O 1
ATOM 745 N N . GLU A 1 95 ? 15.632 -6.961 -18.044 1.00 84.00 95 GLU A N 1
ATOM 746 C CA . GLU A 1 95 ? 15.470 -7.671 -16.781 1.00 84.00 95 GLU A CA 1
ATOM 747 C C . GLU A 1 95 ? 15.648 -6.665 -15.648 1.00 84.00 95 GLU A C 1
ATOM 749 O O . GLU A 1 95 ? 16.761 -6.247 -15.322 1.00 84.00 95 GLU A O 1
ATOM 754 N N . ILE A 1 96 ? 14.528 -6.244 -15.068 1.00 75.00 96 ILE A N 1
ATOM 755 C CA . ILE A 1 96 ? 14.496 -5.210 -14.038 1.00 75.00 96 ILE A CA 1
ATOM 756 C C . ILE A 1 96 ? 14.211 -5.910 -12.714 1.00 75.00 96 ILE A C 1
ATOM 758 O O . ILE A 1 96 ? 13.150 -6.495 -12.533 1.00 75.00 96 ILE A O 1
ATOM 762 N N . PHE A 1 97 ? 15.177 -5.896 -11.792 1.00 70.75 97 PHE A N 1
ATOM 763 C CA . PHE A 1 97 ? 15.065 -6.580 -10.493 1.00 70.75 97 PHE A CA 1
ATOM 764 C C . PHE A 1 97 ? 14.654 -8.064 -10.608 1.00 70.75 97 PHE A C 1
ATOM 766 O O . PHE A 1 97 ? 13.779 -8.524 -9.883 1.00 70.75 97 PHE A O 1
ATOM 773 N N . LYS A 1 98 ? 15.275 -8.816 -11.534 1.00 72.81 98 LYS A N 1
ATOM 774 C CA . LYS A 1 98 ? 14.967 -10.233 -11.844 1.00 72.81 98 LYS A CA 1
ATOM 775 C C . LYS A 1 98 ? 13.553 -10.490 -12.391 1.00 72.81 98 LYS A C 1
ATOM 777 O O . LYS A 1 98 ? 13.174 -11.645 -12.579 1.00 72.81 98 LYS A O 1
ATOM 782 N N . VAL A 1 99 ? 12.785 -9.442 -12.686 1.00 76.00 99 VAL A N 1
ATOM 783 C CA . VAL A 1 99 ? 11.527 -9.535 -13.429 1.00 76.00 99 VAL A CA 1
ATOM 784 C C . VAL A 1 99 ? 11.841 -9.349 -14.906 1.00 76.00 99 VAL A C 1
ATOM 786 O O . VAL A 1 99 ? 12.451 -8.355 -15.306 1.00 76.00 99 VAL A O 1
ATOM 789 N N . LYS A 1 100 ? 11.425 -10.313 -15.730 1.00 84.31 100 LYS A N 1
ATOM 790 C CA . LYS A 1 100 ? 11.498 -10.162 -17.185 1.00 84.31 100 LYS A CA 1
ATOM 791 C C . LYS A 1 100 ? 10.440 -9.154 -17.615 1.00 84.31 100 LYS A C 1
ATOM 793 O O . LYS A 1 100 ? 9.244 -9.425 -17.487 1.00 84.31 100 LYS A O 1
ATOM 798 N N . THR A 1 101 ? 10.885 -8.008 -18.118 1.00 89.44 101 THR A N 1
ATOM 799 C CA . THR A 1 101 ? 10.006 -6.917 -18.533 1.00 89.44 101 THR A CA 1
ATOM 800 C C . THR A 1 101 ? 10.047 -6.759 -20.046 1.00 89.44 101 THR A C 1
ATOM 802 O O . THR A 1 101 ? 11.108 -6.595 -20.657 1.00 89.44 101 THR A O 1
ATOM 805 N N . HIS A 1 102 ? 8.870 -6.781 -20.664 1.00 93.19 102 HIS A N 1
ATOM 806 C CA . HIS A 1 102 ? 8.700 -6.637 -22.105 1.00 93.19 102 HIS A CA 1
ATOM 807 C C . HIS A 1 102 ? 7.905 -5.371 -22.411 1.00 93.19 102 HIS A C 1
ATOM 809 O O . HIS A 1 102 ? 6.770 -5.221 -21.965 1.00 93.19 102 HIS A O 1
ATOM 815 N N . PHE A 1 103 ? 8.493 -4.465 -23.191 1.00 95.88 103 PHE A N 1
ATOM 816 C CA . PHE A 1 103 ? 7.861 -3.206 -23.572 1.00 95.88 103 PHE A CA 1
ATOM 817 C C . PHE A 1 103 ? 7.406 -3.239 -25.028 1.00 95.88 103 PHE A C 1
ATOM 819 O O . PHE A 1 103 ? 8.192 -3.558 -25.918 1.00 95.88 103 PHE A O 1
ATOM 826 N N . PHE A 1 104 ? 6.174 -2.808 -25.280 1.00 97.50 104 PHE A N 1
ATOM 827 C CA . PHE A 1 104 ? 5.617 -2.570 -26.608 1.00 97.50 104 PHE A CA 1
ATOM 828 C C . PHE A 1 104 ? 5.340 -1.081 -26.764 1.00 97.50 104 PHE A C 1
ATOM 830 O O . PHE A 1 104 ? 4.448 -0.534 -26.119 1.00 97.50 104 PHE A O 1
ATOM 837 N N . ILE A 1 105 ? 6.109 -0.412 -27.621 1.00 97.44 105 ILE A N 1
ATOM 838 C CA . ILE A 1 105 ? 6.052 1.042 -27.786 1.00 97.44 105 ILE A CA 1
ATOM 839 C C . ILE A 1 105 ? 5.391 1.386 -29.113 1.00 97.44 105 ILE A C 1
ATOM 841 O O . ILE A 1 105 ? 5.979 1.167 -30.177 1.00 97.44 105 ILE A O 1
ATOM 845 N N . ALA A 1 106 ? 4.186 1.946 -29.062 1.00 96.81 106 ALA A N 1
ATOM 846 C CA . ALA A 1 106 ? 3.466 2.352 -30.258 1.00 96.81 106 ALA A CA 1
ATOM 847 C C . ALA A 1 106 ? 4.165 3.527 -30.958 1.00 96.81 106 ALA A C 1
ATOM 849 O O . ALA A 1 106 ? 4.537 4.525 -30.330 1.00 96.81 106 ALA A O 1
ATOM 850 N N . LYS A 1 107 ? 4.325 3.424 -32.282 1.00 85.94 107 LYS A N 1
ATOM 851 C CA . LYS A 1 107 ? 4.840 4.511 -33.128 1.00 85.94 107 LYS A CA 1
ATOM 852 C C . LYS A 1 107 ? 3.964 4.665 -34.379 1.00 85.94 107 LYS A C 1
ATOM 854 O O . LYS A 1 107 ? 3.939 3.746 -35.200 1.00 85.94 107 LYS A O 1
ATOM 859 N N . PRO A 1 108 ? 3.289 5.814 -34.586 1.00 91.94 108 PRO A N 1
ATOM 860 C CA . PRO A 1 108 ? 3.186 6.987 -33.698 1.00 91.94 108 PRO A CA 1
ATOM 861 C C . PRO A 1 108 ? 2.335 6.713 -32.436 1.00 91.94 108 PRO A C 1
ATOM 863 O O . PRO A 1 108 ? 1.707 5.653 -32.366 1.00 91.94 108 PRO A O 1
ATOM 866 N N . PRO A 1 109 ? 2.268 7.650 -31.465 1.00 93.62 109 PRO A N 1
ATOM 867 C CA . PRO A 1 109 ? 1.349 7.550 -30.332 1.00 93.62 109 PRO A CA 1
ATOM 868 C C . PRO A 1 109 ? -0.107 7.293 -30.754 1.00 93.62 109 PRO A C 1
ATOM 870 O O . PRO A 1 109 ? -0.590 7.890 -31.716 1.00 93.62 109 PRO A O 1
ATOM 873 N N . GLN A 1 110 ? -0.799 6.422 -30.024 1.00 96.75 110 GLN A N 1
ATOM 874 C CA . GLN A 1 110 ? -2.185 6.010 -30.243 1.00 96.75 110 GLN A CA 1
ATOM 875 C C . GLN A 1 110 ? -3.082 6.608 -29.154 1.00 96.75 110 GLN A C 1
ATOM 877 O O . GLN A 1 110 ? -3.230 6.035 -28.076 1.00 96.75 110 GLN A O 1
ATOM 882 N N . THR A 1 111 ? -3.668 7.775 -29.428 1.00 94.62 111 THR A N 1
ATOM 883 C CA . THR A 1 111 ? -4.614 8.452 -28.518 1.00 94.62 111 THR A CA 1
ATOM 884 C C . THR A 1 111 ? -6.017 7.844 -28.545 1.00 94.62 111 THR A C 1
ATOM 886 O O . THR A 1 111 ? -6.801 8.060 -27.629 1.00 94.62 111 THR A O 1
ATOM 889 N N . ASP A 1 112 ? -6.331 7.088 -29.596 1.00 95.44 112 ASP A N 1
ATOM 890 C CA . ASP A 1 112 ? -7.524 6.255 -29.727 1.00 95.44 112 ASP A CA 1
ATOM 891 C C . ASP A 1 112 ? -7.048 4.849 -30.092 1.00 95.44 112 ASP A C 1
ATOM 893 O O . ASP A 1 112 ? -6.535 4.624 -31.190 1.00 95.44 112 ASP A O 1
ATOM 897 N N . PHE A 1 113 ? -7.104 3.936 -29.127 1.00 95.62 113 PHE A N 1
ATOM 898 C CA . PHE A 1 113 ? -6.585 2.585 -29.270 1.00 95.62 113 PHE A CA 1
ATOM 899 C C . PHE A 1 113 ? -7.680 1.552 -29.040 1.00 95.62 113 PHE A C 1
ATOM 901 O O . PHE A 1 113 ? -8.477 1.658 -28.109 1.00 95.62 113 PHE A O 1
ATOM 908 N N . THR A 1 114 ? -7.678 0.508 -29.865 1.00 93.88 114 THR A N 1
ATOM 909 C CA . THR A 1 114 ? -8.450 -0.718 -29.652 1.00 93.88 114 THR A CA 1
ATOM 910 C C . THR A 1 114 ? -7.597 -1.914 -30.060 1.00 93.88 114 THR A C 1
ATOM 912 O O . THR A 1 114 ? -7.007 -1.912 -31.142 1.00 93.88 114 THR A O 1
ATOM 915 N N . GLY A 1 115 ? -7.558 -2.945 -29.222 1.00 91.56 115 GLY A N 1
ATOM 916 C CA . GLY A 1 115 ? -6.811 -4.173 -29.476 1.00 91.56 115 GLY A CA 1
ATOM 917 C C . GLY A 1 115 ? -7.275 -5.328 -28.596 1.00 91.56 115 GLY A C 1
ATOM 918 O O . GLY A 1 115 ? -8.248 -5.205 -27.851 1.00 91.56 115 GLY A O 1
ATOM 919 N N . ASP A 1 116 ? -6.571 -6.450 -28.687 1.00 89.06 116 ASP A N 1
ATOM 920 C CA . ASP A 1 116 ? -6.723 -7.583 -27.781 1.00 89.06 116 ASP A CA 1
ATOM 921 C C . ASP A 1 116 ? -5.405 -7.789 -27.035 1.00 89.06 116 ASP A C 1
ATOM 923 O O . ASP A 1 116 ? -4.346 -7.880 -27.654 1.00 89.06 116 ASP A O 1
ATOM 927 N N . LEU A 1 117 ? -5.452 -7.830 -25.705 1.00 88.75 117 LEU A N 1
ATOM 928 C CA . LEU A 1 117 ? -4.256 -8.023 -24.894 1.00 88.75 117 LEU A CA 1
ATOM 929 C C . LEU A 1 117 ? -3.626 -9.409 -25.132 1.00 88.75 117 LEU A C 1
ATOM 931 O O . LEU A 1 117 ? -2.412 -9.544 -24.995 1.00 88.75 117 LEU A O 1
ATOM 935 N N . LEU A 1 118 ? -4.410 -10.417 -25.542 1.00 85.50 118 LEU A N 1
ATOM 936 C CA . LEU A 1 118 ? -3.865 -11.737 -25.876 1.00 85.50 118 LEU A CA 1
ATOM 937 C C . LEU A 1 118 ? -2.910 -11.703 -27.071 1.00 85.50 118 LEU A C 1
ATOM 939 O O . LEU A 1 118 ? -1.946 -12.455 -27.056 1.00 85.50 118 LEU A O 1
ATOM 943 N N . ASP A 1 119 ? -3.085 -10.793 -28.033 1.00 89.94 119 ASP A N 1
ATOM 944 C CA . ASP A 1 119 ? -2.168 -10.680 -29.178 1.00 89.94 119 ASP A CA 1
ATOM 945 C C . ASP A 1 119 ? -0.730 -10.350 -28.724 1.00 89.94 119 ASP A C 1
ATOM 947 O O . ASP A 1 119 ? 0.252 -10.781 -29.332 1.00 89.94 119 ASP A O 1
ATOM 951 N N . PHE A 1 120 ? -0.593 -9.584 -27.636 1.00 92.31 120 PHE A N 1
ATOM 952 C CA . PHE A 1 120 ? 0.702 -9.249 -27.043 1.00 92.31 120 PHE A CA 1
ATOM 953 C C . PHE A 1 120 ? 1.296 -10.447 -26.303 1.00 92.31 120 PHE A C 1
ATOM 955 O O . PHE A 1 120 ? 2.493 -10.706 -26.418 1.00 92.31 120 PHE A O 1
ATOM 962 N N . PHE A 1 121 ? 0.464 -11.193 -25.574 1.00 85.44 121 PHE A N 1
ATOM 963 C CA . PHE A 1 121 ? 0.888 -12.414 -24.896 1.00 85.44 121 PHE A CA 1
ATOM 964 C C . PHE A 1 121 ? 1.330 -13.494 -25.875 1.00 85.44 121 PHE A C 1
ATOM 966 O O . PHE A 1 121 ? 2.413 -14.044 -25.700 1.00 85.44 121 PHE A O 1
ATOM 973 N N . ASP A 1 122 ? 0.548 -13.743 -26.923 1.00 85.25 122 ASP A N 1
ATOM 974 C CA . ASP A 1 122 ? 0.874 -14.706 -27.973 1.00 85.25 122 ASP A CA 1
ATOM 975 C C . ASP A 1 122 ? 2.214 -14.343 -28.628 1.00 85.25 122 ASP A C 1
ATOM 977 O O . ASP A 1 122 ? 3.091 -15.193 -28.765 1.00 85.25 122 ASP A O 1
ATOM 981 N N . TYR A 1 123 ? 2.454 -13.055 -28.911 1.00 88.50 123 TYR A N 1
ATOM 982 C CA . TYR A 1 123 ? 3.758 -12.609 -29.402 1.00 88.50 123 TYR A CA 1
ATOM 983 C C . TYR A 1 123 ? 4.897 -12.915 -28.418 1.00 88.50 123 TYR A C 1
ATOM 985 O O . TYR A 1 123 ? 5.960 -13.384 -28.833 1.00 88.50 123 TYR A O 1
ATOM 993 N N . CYS A 1 124 ? 4.708 -12.633 -27.128 1.00 85.25 124 CYS A N 1
ATOM 994 C CA . CYS A 1 124 ? 5.727 -12.890 -26.116 1.00 85.25 124 CYS A CA 1
ATOM 995 C C . CYS A 1 124 ? 6.017 -14.387 -25.938 1.00 85.25 124 CYS A C 1
ATOM 997 O O . CYS A 1 124 ? 7.178 -14.765 -25.785 1.00 85.25 124 CYS A O 1
ATOM 999 N N . VAL A 1 125 ? 4.992 -15.237 -25.988 1.00 79.75 125 VAL A N 1
ATOM 1000 C CA . VAL A 1 125 ? 5.135 -16.698 -25.960 1.00 79.75 125 VAL A CA 1
ATOM 1001 C C . VAL A 1 125 ? 5.927 -17.169 -27.182 1.00 79.75 125 VAL A C 1
ATOM 1003 O O . VAL A 1 125 ? 6.935 -17.859 -27.035 1.00 79.75 125 VAL A O 1
ATOM 1006 N N . ASP A 1 126 ? 5.532 -16.730 -28.377 1.00 84.69 126 ASP A N 1
ATOM 1007 C CA . ASP A 1 126 ? 6.116 -17.195 -29.637 1.00 84.69 126 ASP A CA 1
ATOM 1008 C C . ASP A 1 126 ? 7.557 -16.704 -29.861 1.00 84.69 126 ASP A C 1
ATOM 1010 O O . ASP A 1 126 ? 8.337 -17.368 -30.547 1.00 84.69 126 ASP A O 1
ATOM 1014 N N . ASN A 1 127 ? 7.924 -15.536 -29.315 1.00 86.62 127 ASN A N 1
ATOM 1015 C CA . ASN A 1 127 ? 9.171 -14.848 -29.681 1.00 86.62 127 ASN A CA 1
ATOM 1016 C C . ASN A 1 127 ? 10.098 -14.521 -28.505 1.00 86.62 127 ASN A C 1
ATOM 1018 O O . ASN A 1 127 ? 11.301 -14.371 -28.719 1.00 86.62 127 ASN A O 1
ATOM 1022 N N . LEU A 1 128 ? 9.567 -14.363 -27.290 1.00 82.50 128 LEU A N 1
ATOM 1023 C CA . LEU A 1 128 ? 10.317 -13.871 -26.124 1.00 82.50 128 LEU A CA 1
ATOM 1024 C C . LEU A 1 128 ? 10.477 -14.927 -25.021 1.00 82.50 128 LEU A C 1
ATOM 1026 O O . LEU A 1 128 ? 11.188 -14.684 -24.047 1.00 82.50 128 LEU A O 1
ATOM 1030 N N . GLY A 1 129 ? 9.865 -16.105 -25.190 1.00 71.81 129 GLY A N 1
ATOM 1031 C CA . GLY A 1 129 ? 10.006 -17.232 -24.272 1.00 71.81 129 GLY A CA 1
ATOM 1032 C C . GLY A 1 129 ? 9.301 -17.022 -22.932 1.00 71.81 129 GLY A C 1
ATOM 1033 O O . GLY A 1 129 ? 9.841 -17.426 -21.902 1.00 71.81 129 GLY A O 1
ATOM 1034 N N . ILE A 1 130 ? 8.130 -16.371 -22.935 1.00 70.31 130 ILE A N 1
ATOM 1035 C CA . ILE A 1 130 ? 7.207 -16.424 -21.790 1.00 70.31 130 ILE A CA 1
ATOM 1036 C C . ILE A 1 130 ? 6.552 -17.811 -21.767 1.00 70.31 130 ILE A C 1
ATOM 1038 O O . ILE A 1 130 ? 6.105 -18.301 -22.805 1.00 70.31 130 ILE A O 1
ATOM 1042 N N . ASP A 1 131 ? 6.502 -18.444 -20.593 1.00 65.06 131 ASP A N 1
ATOM 1043 C CA . ASP A 1 131 ? 5.850 -19.744 -20.418 1.00 65.06 131 ASP A CA 1
ATOM 1044 C C . ASP A 1 131 ? 4.369 -19.665 -20.795 1.00 65.06 131 ASP A C 1
ATOM 1046 O O . ASP A 1 131 ? 3.691 -18.705 -20.455 1.00 65.06 131 ASP A O 1
ATOM 1050 N N . THR A 1 132 ? 3.840 -20.697 -21.456 1.00 61.44 132 THR A N 1
ATOM 1051 C CA . THR A 1 132 ? 2.423 -20.773 -21.866 1.00 61.44 132 THR A CA 1
ATOM 1052 C C . THR A 1 132 ? 1.450 -20.944 -20.699 1.00 61.44 132 THR A 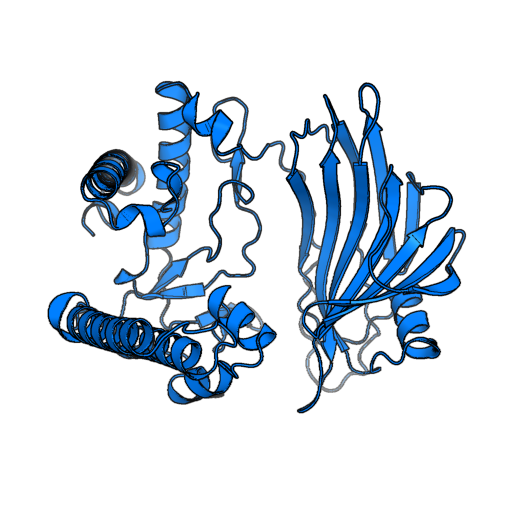C 1
ATOM 1054 O O . THR A 1 132 ? 0.240 -20.830 -20.887 1.00 61.44 132 THR A O 1
ATOM 1057 N N . ASP A 1 133 ? 1.971 -21.272 -19.517 1.00 63.00 133 ASP A N 1
ATOM 1058 C CA . ASP A 1 133 ? 1.214 -21.478 -18.287 1.00 63.00 133 ASP A CA 1
ATOM 1059 C C . ASP A 1 133 ? 1.475 -20.304 -17.334 1.00 63.00 133 ASP A C 1
ATOM 1061 O O . ASP A 1 133 ? 2.325 -20.367 -16.446 1.00 63.00 133 ASP A O 1
ATOM 1065 N N . TYR A 1 134 ? 0.797 -19.187 -17.603 1.00 65.44 134 TYR A N 1
ATOM 1066 C CA . TYR A 1 134 ? 0.955 -17.917 -16.900 1.00 65.44 134 TYR A CA 1
ATOM 1067 C C . TYR A 1 134 ? -0.359 -17.467 -16.258 1.00 65.44 134 TYR A C 1
ATOM 1069 O O . TYR A 1 134 ? -1.444 -17.682 -16.800 1.00 65.44 134 TYR A O 1
ATOM 1077 N N . ASN A 1 135 ? -0.252 -16.786 -15.120 1.00 69.12 135 ASN A N 1
ATOM 1078 C CA . ASN A 1 135 ? -1.354 -16.089 -14.469 1.00 69.12 135 ASN A CA 1
ATOM 1079 C C . ASN A 1 135 ? -1.151 -14.589 -14.607 1.00 69.12 135 ASN A C 1
ATOM 1081 O O . ASN A 1 135 ? -0.035 -14.095 -14.463 1.00 69.12 135 ASN A O 1
ATOM 1085 N N . ILE A 1 136 ? -2.244 -13.871 -14.837 1.00 70.69 136 ILE A N 1
ATOM 1086 C CA . ILE A 1 136 ? -2.291 -12.413 -14.766 1.00 70.69 136 ILE A CA 1
ATOM 1087 C C . ILE A 1 136 ? -2.926 -12.081 -13.423 1.00 70.69 136 ILE A C 1
ATOM 1089 O O . ILE A 1 136 ? -3.998 -12.608 -13.133 1.00 70.69 136 ILE A O 1
ATOM 1093 N N . TYR A 1 137 ? -2.282 -11.238 -12.617 1.00 65.12 137 TYR A N 1
ATOM 1094 C CA . TYR A 1 137 ? -2.874 -10.762 -11.360 1.00 65.12 137 TYR A CA 1
ATOM 1095 C C . TYR A 1 137 ? -3.206 -9.270 -11.386 1.00 65.12 137 TYR A C 1
ATOM 1097 O O . TYR A 1 137 ? -4.049 -8.822 -10.612 1.00 65.12 137 TYR A O 1
ATOM 1105 N N . SER A 1 138 ? -2.602 -8.497 -12.296 1.00 67.50 138 SER A N 1
ATOM 1106 C CA . SER A 1 138 ? -2.880 -7.066 -12.419 1.00 67.50 138 SER A CA 1
ATOM 1107 C C . SER A 1 138 ? -2.858 -6.602 -13.873 1.00 67.50 138 SER A C 1
ATOM 1109 O O . SER A 1 138 ? -1.945 -6.949 -14.624 1.00 67.50 138 SER A O 1
ATOM 1111 N N . ILE A 1 139 ? -3.864 -5.809 -14.261 1.00 73.50 139 ILE A N 1
ATOM 1112 C CA . ILE A 1 139 ? -3.882 -5.028 -15.502 1.00 73.50 139 ILE A CA 1
ATOM 1113 C C . ILE A 1 139 ? -4.186 -3.573 -15.137 1.00 73.50 139 ILE A C 1
ATOM 1115 O O . ILE A 1 139 ? -5.297 -3.225 -14.726 1.00 73.50 139 ILE A O 1
ATOM 1119 N N . ARG A 1 140 ? -3.199 -2.704 -15.327 1.00 75.81 140 ARG A N 1
ATOM 1120 C CA . ARG A 1 140 ? -3.284 -1.266 -15.059 1.00 75.81 140 ARG A CA 1
ATOM 1121 C C . ARG A 1 140 ? -3.228 -0.493 -16.367 1.0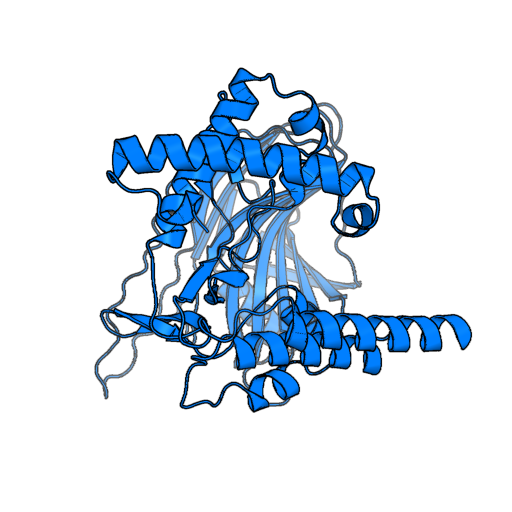0 75.81 140 ARG A C 1
ATOM 1123 O O . ARG A 1 140 ? -2.627 -0.947 -17.335 1.00 75.81 140 ARG A O 1
ATOM 1130 N N . GLY A 1 141 ? -3.851 0.678 -16.408 1.00 78.62 141 GLY A N 1
ATOM 1131 C CA . GLY A 1 141 ? -3.741 1.634 -17.507 1.00 78.62 141 GLY A CA 1
ATOM 1132 C C . GLY A 1 141 ? -3.544 3.032 -16.951 1.00 78.62 141 GLY A C 1
ATOM 1133 O O . GLY A 1 141 ? -4.386 3.525 -16.209 1.00 78.62 141 GLY A O 1
ATOM 1134 N N . GLY A 1 142 ? -2.435 3.685 -17.277 1.00 79.38 142 GLY A N 1
ATOM 1135 C CA . GLY A 1 142 ? -2.137 4.997 -16.713 1.00 79.38 142 GLY A CA 1
ATOM 1136 C C . GLY A 1 142 ? -1.106 5.814 -17.469 1.00 79.38 142 GLY A C 1
ATOM 1137 O O . GLY A 1 142 ? -0.718 5.502 -18.596 1.00 79.38 142 GLY A O 1
ATOM 1138 N N . THR A 1 143 ? -0.672 6.886 -16.816 1.00 78.25 143 THR A N 1
ATOM 1139 C CA . THR A 1 143 ? 0.427 7.738 -17.268 1.00 78.25 143 THR A CA 1
ATOM 1140 C C . THR A 1 143 ? 1.463 7.896 -16.161 1.00 78.25 143 THR A C 1
ATOM 1142 O O . THR A 1 143 ? 1.114 8.064 -14.991 1.00 78.25 143 THR A O 1
ATOM 1145 N N . ASN A 1 144 ? 2.742 7.858 -16.537 1.00 72.38 144 ASN A N 1
ATOM 1146 C CA . ASN A 1 144 ? 3.846 8.274 -15.673 1.00 72.38 144 ASN A CA 1
ATOM 1147 C C . ASN A 1 144 ? 4.397 9.604 -16.172 1.00 72.38 144 ASN A C 1
ATOM 1149 O O . ASN A 1 144 ? 4.741 9.709 -17.352 1.00 72.38 144 ASN A O 1
ATOM 1153 N N . ILE A 1 145 ? 4.522 10.591 -15.284 1.00 68.81 145 ILE A N 1
ATOM 1154 C CA . ILE A 1 145 ? 4.966 11.944 -15.636 1.00 68.81 145 ILE A CA 1
ATOM 1155 C C . ILE A 1 145 ? 6.215 12.282 -14.846 1.00 68.81 145 ILE A C 1
ATOM 1157 O O . ILE A 1 145 ? 6.184 12.487 -13.633 1.00 68.81 145 ILE A O 1
ATOM 1161 N N . TYR A 1 146 ? 7.330 12.374 -15.558 1.00 64.31 146 TYR A N 1
ATOM 1162 C CA . TYR A 1 146 ? 8.636 12.634 -14.963 1.00 64.31 146 TYR A CA 1
ATOM 1163 C C . TYR A 1 146 ? 8.932 14.130 -14.936 1.00 64.31 146 TYR A C 1
ATOM 1165 O O . TYR A 1 146 ? 9.423 14.653 -13.940 1.00 64.31 146 TYR A O 1
ATOM 1173 N N . GLN A 1 147 ? 8.617 14.832 -16.026 1.00 69.25 147 GLN A N 1
ATOM 1174 C CA . GLN A 1 147 ? 8.801 16.277 -16.150 1.00 69.25 147 GLN A CA 1
ATOM 1175 C C . GLN A 1 147 ? 7.642 16.874 -16.943 1.00 69.25 147 GLN A C 1
ATOM 1177 O O . GLN A 1 147 ? 7.217 16.294 -17.936 1.00 69.25 147 GLN A O 1
ATOM 1182 N N . GLY A 1 148 ? 7.149 18.036 -16.530 1.00 65.75 148 GLY A N 1
ATOM 1183 C CA . GLY A 1 148 ? 6.077 18.753 -17.214 1.00 65.75 148 GLY A CA 1
ATOM 1184 C C . GLY A 1 148 ? 5.557 19.903 -16.359 1.00 65.75 148 GLY A C 1
ATOM 1185 O O . GLY A 1 148 ? 5.678 19.870 -15.135 1.00 65.75 148 GLY A O 1
ATOM 1186 N N . LEU A 1 149 ? 5.006 20.927 -17.010 1.00 65.06 149 LEU A N 1
ATOM 1187 C CA . LEU A 1 149 ? 4.297 22.036 -16.367 1.00 65.06 149 LEU A CA 1
ATOM 1188 C C . LEU A 1 149 ? 2.877 22.103 -16.924 1.00 65.06 149 LEU A C 1
ATOM 1190 O O . LEU A 1 149 ? 2.694 22.039 -18.144 1.00 65.06 149 LEU A O 1
ATOM 1194 N N . ASN A 1 150 ? 1.894 22.253 -16.029 1.00 69.88 150 ASN A N 1
ATOM 1195 C CA . ASN A 1 150 ? 0.462 22.309 -16.353 1.00 69.88 150 ASN A CA 1
ATOM 1196 C C . ASN A 1 150 ? 0.046 21.169 -17.294 1.00 69.88 150 ASN A C 1
ATOM 1198 O O . ASN A 1 150 ? -0.587 21.377 -18.330 1.00 69.88 150 ASN A O 1
ATOM 1202 N N . ALA A 1 151 ? 0.531 19.972 -16.970 1.00 67.69 151 ALA A N 1
ATOM 1203 C CA . ALA A 1 151 ? 0.287 18.766 -17.726 1.00 67.69 151 ALA A CA 1
ATOM 1204 C C . ALA A 1 151 ? -1.062 18.187 -17.298 1.00 67.69 151 ALA A C 1
ATOM 1206 O O . ALA A 1 151 ? -1.204 17.783 -16.149 1.00 67.69 151 ALA A O 1
ATOM 1207 N N . THR A 1 152 ? -2.012 18.127 -18.228 1.00 69.38 152 THR A N 1
ATOM 1208 C CA . THR A 1 152 ? -3.318 17.507 -18.048 1.00 69.38 152 THR A CA 1
ATOM 1209 C C . THR A 1 152 ? -3.436 16.223 -18.866 1.00 69.38 152 THR A C 1
ATOM 1211 O O . THR A 1 152 ? -3.527 16.278 -20.096 1.00 69.38 152 THR A O 1
ATOM 1214 N N . PHE A 1 153 ? -3.478 15.064 -18.204 1.00 77.31 153 PHE A N 1
ATOM 1215 C CA . PHE A 1 153 ? -3.886 13.806 -18.846 1.00 77.31 153 PHE A CA 1
ATOM 1216 C C . PHE A 1 153 ? -5.409 13.671 -18.776 1.00 77.31 153 PHE A C 1
ATOM 1218 O O . PHE A 1 153 ? -6.023 14.020 -17.768 1.00 77.31 153 PHE A O 1
ATOM 1225 N N . SER A 1 154 ? -6.023 13.182 -19.854 1.00 74.25 154 SER A N 1
ATOM 1226 C CA . SER A 1 154 ? -7.476 13.117 -20.006 1.00 74.25 154 SER A CA 1
ATOM 1227 C C . SER A 1 154 ? -7.917 11.810 -20.655 1.00 74.25 154 SER A C 1
ATOM 1229 O O . SER A 1 154 ? -7.764 11.643 -21.858 1.00 74.25 154 SER A O 1
ATOM 1231 N N . THR A 1 155 ? -8.547 10.920 -19.892 1.00 72.25 155 THR A N 1
ATOM 1232 C CA . THR A 1 155 ? -9.232 9.717 -20.383 1.00 72.25 155 THR A CA 1
ATOM 1233 C C . THR A 1 155 ? -10.710 10.014 -20.655 1.00 72.25 155 THR A C 1
ATOM 1235 O O . THR A 1 155 ? -11.445 10.493 -19.785 1.00 72.25 155 THR A O 1
ATOM 1238 N N . SER A 1 156 ? -11.152 9.741 -21.882 1.00 78.25 156 SER A N 1
ATOM 1239 C CA . SER A 1 156 ? -12.553 9.869 -22.307 1.00 78.25 156 SER A CA 1
ATOM 1240 C C . SER A 1 156 ? -13.296 8.536 -22.240 1.00 78.25 156 SER A C 1
ATOM 1242 O O . SER A 1 156 ? -14.466 8.514 -21.868 1.00 78.25 156 SER A O 1
ATOM 1244 N N . SER A 1 157 ? -12.617 7.430 -22.548 1.00 78.12 157 SER A N 1
ATOM 1245 C CA . SER A 1 157 ? -13.118 6.070 -22.339 1.00 78.12 157 SER A CA 1
ATOM 1246 C C . SER A 1 157 ? -11.957 5.118 -22.068 1.00 78.12 157 SER A C 1
ATOM 1248 O O . SER A 1 157 ? -10.880 5.274 -22.636 1.00 78.12 157 SER A O 1
ATOM 1250 N N . PHE A 1 158 ? -12.177 4.130 -21.207 1.00 76.00 158 PHE A N 1
ATOM 1251 C CA . PHE A 1 158 ? -11.222 3.069 -20.902 1.00 76.00 158 PHE A CA 1
ATOM 1252 C C . PHE A 1 158 ? -11.998 1.774 -20.690 1.00 76.00 158 PHE A C 1
ATOM 1254 O O . PHE A 1 158 ? -12.999 1.766 -19.971 1.00 76.00 158 PHE A O 1
ATOM 1261 N N . SER A 1 159 ? -11.582 0.694 -21.343 1.00 75.56 159 SER A N 1
ATOM 1262 C CA . SER A 1 159 ? -12.234 -0.606 -21.215 1.00 75.56 159 SER A CA 1
ATOM 1263 C C . SER A 1 159 ? -11.218 -1.734 -21.294 1.00 75.56 159 SER A C 1
ATOM 1265 O O . SER A 1 159 ? -10.339 -1.729 -22.154 1.00 75.56 159 SER A O 1
ATOM 1267 N N . ILE A 1 160 ? -11.394 -2.709 -20.408 1.00 72.44 160 ILE A N 1
ATOM 1268 C CA . ILE A 1 160 ? -10.767 -4.026 -20.437 1.00 72.44 160 ILE A CA 1
ATOM 1269 C C . ILE A 1 160 ? -11.924 -5.014 -20.272 1.00 72.44 160 ILE A C 1
ATOM 1271 O O . ILE A 1 160 ? -12.664 -4.937 -19.291 1.00 72.44 160 ILE A O 1
ATOM 1275 N N . ALA A 1 161 ? -12.134 -5.901 -21.243 1.00 73.00 161 ALA A N 1
ATOM 1276 C CA . ALA A 1 161 ? -13.326 -6.750 -21.300 1.00 73.00 161 ALA A CA 1
ATOM 1277 C C . ALA A 1 161 ? -12.984 -8.227 -21.571 1.00 73.00 161 ALA A C 1
ATOM 1279 O O . ALA A 1 161 ? -13.277 -8.727 -22.662 1.00 73.00 161 ALA A O 1
ATOM 1280 N N . PRO A 1 162 ? -12.393 -8.952 -20.600 1.00 71.94 162 PRO A N 1
ATOM 1281 C CA . PRO A 1 162 ? -11.993 -10.346 -20.776 1.00 71.94 162 PRO A CA 1
ATOM 1282 C C . PRO A 1 162 ? -13.167 -11.247 -21.184 1.00 71.94 162 PRO A C 1
ATOM 1284 O O . PRO A 1 162 ? -14.264 -11.163 -20.630 1.00 71.94 162 PRO A O 1
ATOM 1287 N N . LYS A 1 163 ? -12.930 -12.154 -22.137 1.00 70.56 163 LYS A N 1
ATOM 1288 C CA . LYS A 1 163 ? -13.857 -13.227 -22.524 1.00 70.56 163 LYS A CA 1
ATOM 1289 C C . LYS A 1 163 ? -13.183 -14.577 -22.330 1.00 70.56 163 LYS A C 1
ATOM 1291 O O . LYS A 1 163 ? -12.044 -14.779 -22.744 1.00 70.56 163 LYS A O 1
ATOM 1296 N N . TYR A 1 164 ? -13.921 -15.525 -21.772 1.00 64.62 164 TYR A N 1
ATOM 1297 C CA . TYR A 1 164 ? -13.408 -16.836 -21.374 1.00 64.62 164 TYR A CA 1
ATOM 1298 C C . TYR A 1 164 ? -13.721 -17.914 -22.415 1.00 64.62 164 TYR A C 1
ATOM 1300 O O . TYR A 1 164 ? -14.732 -17.831 -23.124 1.00 64.62 164 TYR A O 1
ATOM 1308 N N . LYS A 1 165 ? -12.868 -18.943 -22.513 1.00 57.94 165 LYS A N 1
ATOM 1309 C CA . LYS A 1 165 ? -13.215 -20.156 -23.268 1.00 57.94 165 LYS A CA 1
ATOM 1310 C C . LYS A 1 165 ? -14.336 -20.909 -22.527 1.00 57.94 165 LYS A C 1
ATOM 1312 O O . LYS A 1 165 ? -14.321 -20.948 -21.298 1.00 57.94 165 LYS A O 1
ATOM 1317 N N . PRO A 1 166 ? -15.310 -21.513 -23.233 1.00 46.50 166 PRO A N 1
ATOM 1318 C CA . PRO A 1 166 ? -16.299 -22.371 -22.590 1.00 46.50 166 PRO A CA 1
ATOM 1319 C C . PRO A 1 166 ? -15.589 -23.579 -21.968 1.00 46.50 166 PRO A C 1
ATOM 1321 O O . PRO A 1 166 ? -14.872 -24.293 -22.668 1.00 46.50 166 PRO A O 1
ATOM 1324 N N . VAL A 1 167 ? -15.783 -23.814 -20.672 1.00 46.41 167 VAL A N 1
ATOM 1325 C CA . VAL A 1 167 ? -15.263 -25.012 -20.000 1.00 46.41 167 VAL A CA 1
ATOM 1326 C C . VAL A 1 167 ? -16.137 -26.215 -20.397 1.00 46.41 167 VAL A C 1
ATOM 1328 O O . VAL A 1 167 ? -17.360 -26.130 -20.248 1.00 46.41 167 VAL A O 1
ATOM 1331 N N . PRO A 1 168 ? -15.574 -27.334 -20.898 1.00 39.03 168 PRO A N 1
ATOM 1332 C CA . PRO A 1 168 ? -16.327 -28.572 -21.072 1.00 39.03 168 PRO A CA 1
ATOM 1333 C C . PRO A 1 168 ? -16.793 -29.083 -19.703 1.00 39.03 168 PRO A C 1
ATOM 1335 O O . PRO A 1 168 ? -16.006 -29.260 -18.778 1.00 39.03 168 PRO A O 1
ATOM 1338 N N . THR A 1 169 ? -18.096 -29.287 -19.562 1.00 36.09 169 THR A N 1
ATOM 1339 C CA . THR A 1 169 ? -18.777 -29.643 -18.314 1.00 36.09 169 THR A CA 1
ATOM 1340 C C . THR A 1 169 ? -18.330 -30.990 -17.734 1.00 36.09 169 THR A C 1
ATOM 1342 O O . THR A 1 169 ? -18.683 -32.028 -18.291 1.00 36.09 169 THR A O 1
ATOM 1345 N N . SER A 1 170 ? -17.690 -30.983 -16.559 1.00 35.62 170 SER A N 1
ATOM 1346 C CA . SER A 1 170 ? -17.840 -32.046 -15.544 1.00 35.62 170 SER A CA 1
ATOM 1347 C C . SER A 1 170 ? -17.437 -31.603 -14.125 1.00 35.62 170 SER A C 1
ATOM 1349 O O . SER A 1 170 ? -16.719 -32.308 -13.429 1.00 35.62 170 SER A O 1
ATOM 1351 N N . SER A 1 171 ? -17.886 -30.430 -13.690 1.00 32.78 171 SER A N 1
ATOM 1352 C CA . SER A 1 171 ? -18.124 -30.057 -12.286 1.00 32.78 171 SER A CA 1
ATOM 1353 C C . SER A 1 171 ? -18.666 -28.627 -12.287 1.00 32.78 171 SER A C 1
ATOM 1355 O O . SER A 1 171 ? -18.396 -27.849 -13.200 1.00 32.78 171 SER A O 1
ATOM 1357 N N . THR A 1 172 ? -19.550 -28.327 -11.344 1.00 31.61 172 THR A N 1
ATOM 1358 C CA . THR A 1 172 ? -20.375 -27.115 -11.282 1.00 31.61 172 THR A CA 1
ATOM 1359 C C . THR A 1 172 ? -19.550 -25.838 -11.527 1.00 31.61 172 THR A C 1
ATOM 1361 O O . THR A 1 172 ? -18.595 -25.603 -10.787 1.00 31.61 172 THR A O 1
ATOM 1364 N N . PRO A 1 173 ? -19.878 -25.008 -12.536 1.00 32.72 173 PRO A N 1
ATOM 1365 C CA . PRO A 1 173 ? -19.092 -23.817 -12.831 1.00 32.72 173 PRO A CA 1
ATOM 1366 C C . PRO A 1 173 ? -19.279 -22.760 -11.732 1.00 32.72 173 PRO A C 1
ATOM 1368 O O . PRO A 1 173 ? -20.406 -22.581 -11.257 1.00 32.72 173 PRO A O 1
ATOM 1371 N N . PRO A 1 174 ? -18.227 -22.015 -11.343 1.00 30.48 174 PRO A N 1
ATOM 1372 C CA . PRO A 1 174 ? -18.421 -20.778 -10.605 1.00 30.48 174 PRO A CA 1
ATOM 1373 C C . PRO A 1 174 ? -19.226 -19.819 -11.489 1.00 30.48 174 PRO A C 1
ATOM 1375 O O . PRO A 1 174 ? -18.903 -19.592 -12.656 1.00 30.48 174 PRO A O 1
ATOM 1378 N N . THR A 1 175 ? -20.313 -19.282 -10.943 1.00 31.05 175 THR A N 1
ATOM 1379 C CA . THR A 1 175 ? -21.131 -18.267 -11.608 1.00 31.05 175 THR A CA 1
ATOM 1380 C C . THR A 1 175 ? -20.249 -17.072 -11.994 1.00 31.05 175 THR A C 1
ATOM 1382 O O . THR A 1 175 ? -19.566 -16.528 -11.122 1.00 31.05 175 THR A O 1
ATOM 1385 N N . PRO A 1 176 ? -20.258 -16.626 -13.263 1.00 32.94 176 PRO A N 1
ATOM 1386 C CA . PRO A 1 176 ? -19.491 -15.468 -13.687 1.00 32.94 176 PRO A CA 1
ATOM 1387 C C . PRO A 1 176 ? -20.131 -14.214 -13.091 1.00 32.94 176 PRO A C 1
ATOM 1389 O O . PRO A 1 176 ? -21.225 -13.812 -13.479 1.00 32.94 176 PRO A O 1
ATOM 1392 N N . SER A 1 177 ? -19.450 -13.577 -12.147 1.00 33.75 177 SER A N 1
ATOM 1393 C CA . SER A 1 177 ? -19.777 -12.210 -11.750 1.00 33.75 177 SER A CA 1
ATOM 1394 C C . SER A 1 177 ? -18.491 -11.410 -11.628 1.00 33.75 177 SER A C 1
ATOM 1396 O O . SER A 1 177 ? -17.925 -11.327 -10.544 1.00 33.75 177 SER A O 1
ATOM 1398 N N . GLN A 1 178 ? -18.029 -10.853 -12.741 1.00 35.31 178 GLN A N 1
ATOM 1399 C CA . GLN A 1 178 ? -17.197 -9.652 -12.761 1.00 35.31 178 GLN A CA 1
ATOM 1400 C C . GLN A 1 178 ? -17.158 -9.120 -14.199 1.00 35.31 178 GLN A C 1
ATOM 1402 O O . GLN A 1 178 ? -16.192 -9.250 -14.938 1.00 35.31 178 GLN A O 1
ATOM 1407 N N . THR A 1 179 ? -18.257 -8.500 -14.621 1.00 32.62 179 THR A N 1
ATOM 1408 C CA . THR A 1 179 ? -18.108 -7.260 -15.380 1.00 32.62 179 THR A CA 1
ATOM 1409 C C . THR A 1 179 ? -17.724 -6.215 -14.341 1.00 32.62 179 THR A C 1
ATOM 1411 O O . THR A 1 179 ? -18.595 -5.761 -13.596 1.00 32.62 179 THR A O 1
ATOM 1414 N N . GLY A 1 180 ? -16.432 -5.910 -14.205 1.00 33.81 180 GLY A N 1
ATOM 1415 C CA . GLY A 1 180 ? -15.994 -4.767 -13.412 1.00 33.81 180 GLY A CA 1
ATOM 1416 C C . GLY A 1 180 ? -16.661 -3.526 -13.991 1.00 33.81 180 GLY A C 1
ATOM 1417 O O . GLY A 1 180 ? -16.336 -3.091 -15.093 1.00 33.81 180 GLY A O 1
ATOM 1418 N N . LYS A 1 181 ? -17.677 -3.005 -13.305 1.00 30.30 181 LYS A N 1
ATOM 1419 C CA . LYS A 1 181 ? -18.264 -1.719 -13.651 1.00 30.30 181 LYS A CA 1
ATOM 1420 C C . LYS A 1 181 ? -17.251 -0.690 -13.161 1.00 30.30 181 LYS A C 1
ATOM 1422 O O . LYS A 1 181 ? -17.170 -0.438 -11.967 1.00 30.30 181 LYS A O 1
ATOM 1427 N N . VAL A 1 182 ? -16.414 -0.190 -14.068 1.00 37.72 182 VAL A N 1
ATOM 1428 C CA . VAL A 1 182 ? -15.512 0.925 -13.768 1.00 37.72 182 VAL A CA 1
ATOM 1429 C C . VAL A 1 182 ? -16.401 2.148 -13.576 1.00 37.72 182 VAL A C 1
ATOM 1431 O O . VAL A 1 182 ? -16.895 2.729 -14.543 1.00 37.72 182 VAL A O 1
ATOM 1434 N N . GLU A 1 183 ? -16.694 2.477 -12.324 1.00 33.91 183 GLU A N 1
ATOM 1435 C CA . GLU A 1 183 ? -17.383 3.712 -11.976 1.00 33.91 183 GLU A CA 1
ATOM 1436 C C . GLU A 1 183 ? -16.331 4.814 -11.843 1.00 33.91 183 GLU A C 1
ATOM 1438 O O . GLU A 1 183 ? -15.346 4.680 -11.122 1.00 33.91 183 GLU A O 1
ATOM 1443 N N . TYR A 1 184 ? -16.500 5.884 -12.619 1.00 40.31 184 TYR A N 1
ATOM 1444 C CA . TYR A 1 184 ? -15.651 7.066 -12.530 1.00 40.31 184 TYR A CA 1
ATOM 1445 C C . TYR A 1 184 ? -15.936 7.785 -11.210 1.00 40.31 184 TYR A C 1
ATOM 1447 O O . TYR A 1 184 ? -17.087 8.143 -10.951 1.00 40.31 184 TYR A O 1
ATOM 1455 N N . ILE A 1 185 ? -14.895 8.014 -10.410 1.00 47.78 185 ILE A N 1
ATOM 1456 C CA . ILE A 1 185 ? -14.975 8.785 -9.170 1.00 47.78 185 ILE A CA 1
ATOM 1457 C C . ILE A 1 185 ? -14.205 10.091 -9.379 1.00 47.78 185 ILE A C 1
ATOM 1459 O O . ILE A 1 185 ? -13.018 10.075 -9.698 1.00 47.78 185 ILE A O 1
ATOM 1463 N N . ASP A 1 186 ? -14.905 11.217 -9.250 1.00 48.81 186 ASP A N 1
ATOM 1464 C CA . ASP A 1 186 ? -14.388 12.553 -9.555 1.00 48.81 186 ASP A CA 1
ATOM 1465 C C . ASP A 1 186 ? -13.562 13.127 -8.396 1.00 48.81 186 ASP A C 1
ATOM 1467 O O . ASP A 1 186 ? -14.091 13.845 -7.550 1.00 48.81 186 ASP A O 1
ATOM 1471 N N . GLY A 1 187 ? -12.276 12.770 -8.314 1.00 58.97 187 GLY A N 1
ATOM 1472 C CA . GLY A 1 187 ? -11.370 13.286 -7.284 1.00 58.97 187 GLY A CA 1
ATOM 1473 C C . GLY A 1 187 ? -9.896 13.175 -7.634 1.00 58.97 187 GLY A C 1
ATOM 1474 O O . GLY A 1 187 ? -9.510 12.559 -8.628 1.00 58.97 187 GLY A O 1
ATOM 1475 N N . ARG A 1 188 ? -9.066 13.794 -6.793 1.00 70.19 188 ARG A N 1
ATOM 1476 C CA . ARG A 1 188 ? -7.616 13.918 -6.978 1.00 70.19 188 ARG A CA 1
ATOM 1477 C C . ARG A 1 188 ? -6.842 13.469 -5.748 1.00 70.19 188 ARG A C 1
ATOM 1479 O O . ARG A 1 188 ? -7.315 13.630 -4.626 1.00 70.19 188 ARG A O 1
ATOM 1486 N N . SER A 1 189 ? -5.626 12.983 -5.953 1.00 74.31 189 SER A N 1
ATOM 1487 C CA . SER A 1 189 ? -4.683 12.745 -4.859 1.00 74.31 189 SER A CA 1
ATOM 1488 C C . SER A 1 189 ? -3.970 14.047 -4.477 1.00 74.31 189 SER A C 1
ATOM 1490 O O . SER A 1 189 ? -3.797 14.945 -5.305 1.00 74.31 189 SER A O 1
ATOM 1492 N N . VAL A 1 190 ? -3.541 14.155 -3.220 1.00 70.69 190 VAL A N 1
ATOM 1493 C CA . VAL A 1 190 ? -2.830 15.333 -2.696 1.00 70.69 190 VAL A CA 1
ATOM 1494 C C . VAL A 1 190 ? -1.346 15.026 -2.527 1.00 70.69 190 VAL A C 1
ATOM 1496 O O . VAL A 1 190 ? -0.963 13.966 -2.034 1.00 70.69 190 VAL A O 1
ATOM 1499 N N . SER A 1 191 ? -0.489 15.970 -2.921 1.00 71.75 191 SER A N 1
ATOM 1500 C CA . SER A 1 191 ? 0.959 15.835 -2.722 1.00 71.75 191 SER A CA 1
ATOM 1501 C C . SER A 1 191 ? 1.365 16.116 -1.263 1.00 71.75 191 SER A C 1
ATOM 1503 O O . SER A 1 191 ? 0.708 16.910 -0.582 1.00 71.75 191 SER A O 1
ATOM 1505 N N . PRO A 1 192 ? 2.497 15.571 -0.772 1.00 70.69 192 PRO A N 1
ATOM 1506 C CA . PRO A 1 192 ? 3.009 15.904 0.562 1.00 70.69 192 PRO A CA 1
ATOM 1507 C C . PRO A 1 192 ? 3.245 17.407 0.781 1.00 70.69 192 PRO A C 1
ATOM 1509 O O . PRO A 1 192 ? 3.122 17.900 1.900 1.00 70.69 192 PRO A O 1
ATOM 1512 N N . THR A 1 193 ? 3.582 18.148 -0.279 1.00 71.50 193 THR A N 1
ATOM 1513 C CA . THR A 1 193 ? 3.781 19.604 -0.229 1.00 71.50 193 THR A CA 1
ATOM 1514 C C . THR A 1 193 ? 2.461 20.337 -0.048 1.00 71.50 193 THR A C 1
ATOM 1516 O O . THR A 1 193 ? 2.346 21.186 0.829 1.00 71.50 193 THR A O 1
ATOM 1519 N N . GLU A 1 194 ? 1.454 19.980 -0.839 1.00 74.38 194 GLU A N 1
ATOM 1520 C CA . GLU A 1 194 ? 0.124 20.578 -0.752 1.00 74.38 194 GLU A CA 1
ATOM 1521 C C . GLU A 1 194 ? -0.547 20.287 0.595 1.00 74.38 194 GLU A C 1
ATOM 1523 O O . GLU A 1 194 ? -1.210 21.157 1.164 1.00 74.38 194 GLU A O 1
ATOM 1528 N N . ARG A 1 195 ? -0.299 19.105 1.174 1.00 81.81 195 ARG A N 1
ATOM 1529 C CA . ARG A 1 195 ? -0.801 18.774 2.509 1.00 81.81 195 ARG A CA 1
ATOM 1530 C C . ARG A 1 195 ? -0.333 19.767 3.583 1.00 81.81 195 ARG A C 1
ATOM 1532 O O . ARG A 1 195 ? -1.094 20.096 4.495 1.00 81.81 195 ARG A O 1
ATOM 1539 N N . LYS A 1 196 ? 0.899 20.274 3.471 1.00 80.56 196 LYS A N 1
ATOM 1540 C CA . LYS A 1 196 ? 1.454 21.268 4.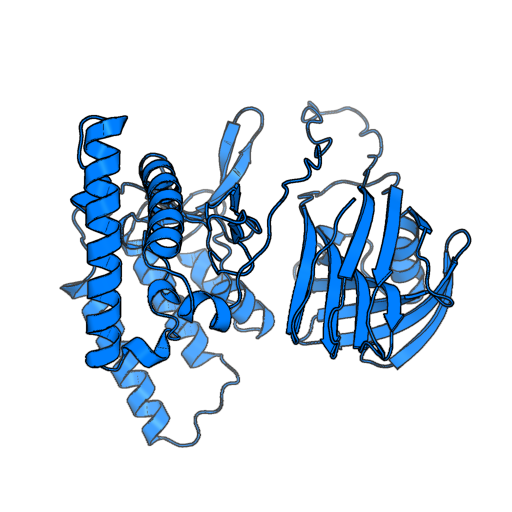409 1.00 80.56 196 LYS A CA 1
ATOM 1541 C C . LYS A 1 196 ? 0.776 22.635 4.306 1.00 80.56 196 LYS A C 1
ATOM 1543 O O . LYS A 1 196 ? 0.934 23.445 5.211 1.00 80.56 196 LYS A O 1
ATOM 1548 N N . SER A 1 197 ? 0.059 22.894 3.214 1.00 85.75 197 SER A N 1
ATOM 1549 C CA . SER A 1 197 ? -0.653 24.148 2.956 1.00 85.75 197 SER A CA 1
ATOM 1550 C C . SER A 1 197 ? -2.170 24.052 3.133 1.00 85.75 197 SER A C 1
ATOM 1552 O O . SER A 1 197 ? -2.867 25.004 2.788 1.00 85.75 197 SER A O 1
ATOM 1554 N N . LEU A 1 198 ? -2.696 22.929 3.640 1.00 88.88 198 LEU A N 1
ATOM 1555 C CA . LEU A 1 198 ? -4.126 22.831 3.928 1.00 88.88 198 LEU A CA 1
ATOM 1556 C C . LEU A 1 198 ? -4.526 23.834 5.008 1.00 88.88 198 LEU A C 1
ATOM 1558 O O . LEU A 1 198 ? -3.809 24.048 5.983 1.00 88.88 198 LEU A O 1
ATOM 1562 N N . THR A 1 199 ? -5.703 24.423 4.830 1.00 93.75 199 THR A N 1
ATOM 1563 C CA . THR A 1 199 ? -6.356 25.195 5.889 1.00 93.75 199 THR A CA 1
ATOM 1564 C C . THR A 1 199 ? -6.853 24.270 7.001 1.00 93.75 199 THR A C 1
ATOM 1566 O O . THR A 1 199 ? -7.171 23.109 6.738 1.00 93.75 199 THR A O 1
ATOM 1569 N N . ASP A 1 200 ? -7.033 24.798 8.214 1.00 92.69 200 ASP A N 1
ATOM 1570 C CA . ASP A 1 200 ? -7.599 24.047 9.347 1.00 92.69 200 ASP A CA 1
ATOM 1571 C C . ASP A 1 200 ? -8.941 23.378 8.992 1.00 92.69 200 ASP A C 1
ATOM 1573 O O . ASP A 1 200 ? -9.229 22.255 9.403 1.00 92.69 200 ASP A O 1
ATOM 1577 N N . GLN A 1 201 ? -9.769 24.045 8.177 1.00 94.12 201 GLN A N 1
ATOM 1578 C CA . GLN A 1 201 ? -11.050 23.499 7.723 1.00 94.12 201 GLN A CA 1
ATOM 1579 C C . GLN A 1 201 ? -10.871 22.296 6.787 1.00 94.12 201 GLN A C 1
ATOM 1581 O O . GLN A 1 201 ? -11.569 21.294 6.942 1.00 94.12 201 GLN A O 1
ATOM 1586 N N . GLN A 1 202 ? -9.952 22.387 5.826 1.00 93.88 202 GLN A N 1
ATOM 1587 C CA . GLN A 1 202 ? -9.645 21.302 4.892 1.00 93.88 202 GLN A CA 1
ATOM 1588 C C . GLN A 1 202 ? -8.998 20.111 5.606 1.00 93.88 202 GLN A C 1
ATOM 1590 O O . GLN A 1 202 ? -9.367 18.965 5.365 1.00 93.88 202 GLN A O 1
ATOM 1595 N N . GLU A 1 203 ? -8.073 20.378 6.525 1.00 93.00 203 GLU A N 1
ATOM 1596 C CA . GLU A 1 203 ? -7.450 19.358 7.365 1.00 93.00 203 GLU A CA 1
ATOM 1597 C C . GLU A 1 203 ? -8.489 18.609 8.202 1.00 93.00 203 GLU A C 1
ATOM 1599 O O . GLU A 1 203 ? -8.523 17.377 8.197 1.00 93.00 203 GLU A O 1
ATOM 1604 N N . ARG A 1 204 ? -9.419 19.341 8.823 1.00 94.25 204 ARG A N 1
ATOM 1605 C CA . ARG A 1 204 ? -10.524 18.734 9.564 1.00 94.25 204 ARG A CA 1
ATOM 1606 C C . ARG A 1 204 ? -11.444 17.897 8.673 1.00 94.25 204 ARG A C 1
ATOM 1608 O O . ARG A 1 204 ? -11.892 16.836 9.109 1.00 94.25 204 ARG A O 1
ATOM 1615 N N . CYS A 1 205 ? -11.729 18.328 7.440 1.00 94.12 205 CYS A N 1
ATOM 1616 C CA . CYS A 1 205 ? -12.532 17.549 6.485 1.00 94.12 205 CYS A CA 1
ATOM 1617 C C . CYS A 1 205 ? -11.842 16.232 6.099 1.00 94.12 205 CYS A C 1
ATOM 1619 O O . CYS A 1 205 ? -12.485 15.174 6.092 1.00 94.12 205 CYS A O 1
ATOM 1621 N N . LEU A 1 206 ? -10.528 16.279 5.864 1.00 93.06 206 LEU A N 1
ATOM 1622 C CA . LEU A 1 206 ? -9.711 15.098 5.598 1.00 93.06 206 LEU A CA 1
ATOM 1623 C C . LEU A 1 206 ? -9.737 14.128 6.784 1.00 93.06 206 LEU A C 1
ATOM 1625 O O . LEU A 1 206 ? -10.024 12.946 6.602 1.00 93.06 206 LEU A O 1
ATOM 1629 N N . TYR A 1 207 ? -9.489 14.623 8.000 1.00 96.00 207 TYR A N 1
ATOM 1630 C CA . TYR A 1 207 ? -9.446 13.790 9.207 1.00 96.00 207 TYR A CA 1
ATOM 1631 C C . TYR A 1 207 ? -10.816 13.193 9.534 1.00 96.00 207 TYR A C 1
ATOM 1633 O O . TYR A 1 207 ? -10.896 12.035 9.923 1.00 96.00 207 TYR A O 1
ATOM 1641 N N . THR A 1 208 ? -11.898 13.941 9.307 1.00 95.12 208 THR A N 1
ATOM 1642 C CA . THR A 1 208 ? -13.271 13.435 9.471 1.00 95.12 208 THR A CA 1
ATOM 1643 C C . THR A 1 208 ? -13.544 12.276 8.517 1.00 95.12 208 THR A C 1
ATOM 1645 O O . THR A 1 208 ? -14.000 11.224 8.951 1.00 95.12 208 THR A O 1
ATOM 1648 N N . SER A 1 209 ? -13.195 12.424 7.237 1.00 93.81 209 SER A N 1
ATOM 1649 C CA . SER A 1 209 ? -13.392 11.354 6.248 1.00 93.81 209 SER A CA 1
ATOM 1650 C C . SER A 1 209 ? -12.530 10.125 6.557 1.00 93.81 209 SER A C 1
ATOM 1652 O O . SER A 1 209 ? -12.966 8.988 6.397 1.00 93.81 209 SER A O 1
ATOM 1654 N N . LEU A 1 210 ? -11.297 10.345 7.024 1.00 95.56 210 LEU A N 1
ATOM 1655 C CA . LEU A 1 210 ? -10.399 9.270 7.437 1.00 95.56 210 LEU A CA 1
ATOM 1656 C C . LEU A 1 210 ? -10.950 8.528 8.662 1.00 95.56 210 LEU A C 1
ATOM 1658 O O . LEU A 1 210 ? -10.967 7.300 8.673 1.00 95.56 210 LEU A O 1
ATOM 1662 N N . ALA A 1 211 ? -11.456 9.260 9.656 1.00 96.12 211 ALA A N 1
ATOM 1663 C CA . ALA A 1 211 ? -12.106 8.695 10.832 1.00 96.12 211 ALA A CA 1
ATOM 1664 C C . ALA A 1 211 ? -13.329 7.847 10.450 1.00 96.12 211 ALA A C 1
ATOM 1666 O O . ALA A 1 211 ? -13.468 6.730 10.940 1.00 96.12 211 ALA A O 1
ATOM 1667 N N . GLU A 1 212 ? -14.176 8.317 9.527 1.00 91.50 212 GLU A N 1
ATOM 1668 C CA . GLU A 1 212 ? -15.322 7.547 9.015 1.00 91.50 212 GLU A CA 1
ATOM 1669 C C . GLU A 1 212 ? -14.897 6.202 8.398 1.00 91.50 212 GLU A C 1
ATOM 1671 O O . GLU A 1 212 ? -15.577 5.192 8.598 1.00 91.50 212 GLU A O 1
ATOM 1676 N N . ILE A 1 213 ? -13.775 6.166 7.670 1.00 91.69 213 ILE A N 1
ATOM 1677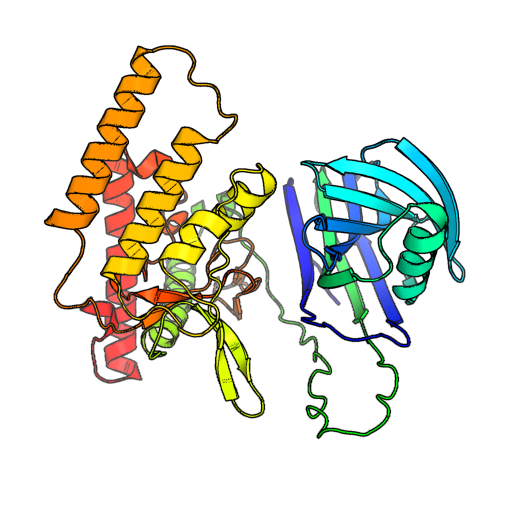 C CA . ILE A 1 213 ? -13.214 4.934 7.090 1.00 91.69 213 ILE A CA 1
ATOM 1678 C C . ILE A 1 213 ? -12.691 4.009 8.193 1.00 91.69 213 ILE A C 1
ATOM 1680 O O . ILE A 1 213 ? -13.026 2.825 8.214 1.00 91.69 213 ILE A O 1
ATOM 1684 N N . TYR A 1 214 ? -11.900 4.538 9.127 1.00 95.25 214 TYR A N 1
ATOM 1685 C CA . TYR A 1 214 ? -11.312 3.750 10.211 1.00 95.25 214 TYR A CA 1
ATOM 1686 C C . TYR A 1 214 ? -12.374 3.159 11.148 1.00 95.25 214 TYR A C 1
ATOM 1688 O O . TYR A 1 214 ? -12.273 1.989 11.511 1.00 95.25 214 TYR A O 1
ATOM 1696 N N . ILE A 1 215 ? -13.438 3.907 11.465 1.00 90.69 215 ILE A N 1
ATOM 1697 C CA . ILE A 1 215 ? -14.574 3.407 12.256 1.00 90.69 215 ILE A CA 1
ATOM 1698 C C . ILE A 1 215 ? -15.254 2.227 11.549 1.00 90.69 215 ILE A C 1
ATOM 1700 O O . ILE A 1 215 ? -15.578 1.223 12.187 1.00 90.69 215 ILE A O 1
ATOM 1704 N N . GLN A 1 216 ? -15.462 2.322 10.232 1.00 90.12 216 GLN A N 1
ATOM 1705 C CA . GLN A 1 216 ? -16.050 1.229 9.453 1.00 90.12 216 GLN A CA 1
ATOM 1706 C C . GLN A 1 216 ? -15.139 -0.001 9.437 1.00 90.12 216 GLN A C 1
ATOM 1708 O O . GLN A 1 216 ? -15.601 -1.099 9.741 1.00 90.12 216 GLN A O 1
ATOM 1713 N N . LEU A 1 217 ? -13.848 0.178 9.138 1.00 89.75 217 LEU A N 1
ATOM 1714 C CA . LEU A 1 217 ? -12.873 -0.915 9.091 1.00 89.75 217 LEU A CA 1
ATOM 1715 C C . LEU A 1 217 ? -12.721 -1.615 10.440 1.00 89.75 217 LEU A C 1
ATOM 1717 O O . LEU A 1 217 ? -12.740 -2.843 10.489 1.00 89.75 217 LEU A O 1
ATOM 1721 N N . ARG A 1 218 ? -12.653 -0.858 11.541 1.00 93.19 218 ARG A N 1
ATOM 1722 C CA . ARG A 1 218 ? -12.560 -1.427 12.889 1.00 93.19 218 ARG A CA 1
ATOM 1723 C C . ARG A 1 218 ? -13.735 -2.351 13.196 1.00 93.19 218 ARG A C 1
ATOM 1725 O O . ARG A 1 218 ? -13.556 -3.390 13.828 1.00 93.19 218 ARG A O 1
ATOM 1732 N N . ARG A 1 219 ? -14.943 -1.985 12.769 1.00 90.00 219 ARG A N 1
ATOM 1733 C CA . ARG A 1 219 ? -16.166 -2.760 13.036 1.00 90.00 219 ARG A CA 1
ATOM 1734 C C . ARG A 1 219 ? -16.298 -4.008 12.167 1.00 90.00 219 ARG A C 1
ATOM 1736 O O . ARG A 1 219 ? -17.123 -4.865 12.477 1.00 90.00 219 ARG A O 1
ATOM 1743 N N . LEU A 1 220 ? -15.483 -4.143 11.121 1.00 87.94 220 LEU A N 1
ATOM 1744 C CA . LEU A 1 220 ? -15.381 -5.362 10.327 1.00 87.94 220 LEU A CA 1
ATOM 1745 C C . LEU A 1 220 ? -14.410 -6.333 11.001 1.00 87.94 220 LEU A C 1
ATOM 1747 O O . LEU A 1 220 ? -13.192 -6.216 10.862 1.00 87.94 220 LEU A O 1
ATOM 1751 N N . THR A 1 221 ? -14.965 -7.300 11.732 1.00 89.88 221 THR A N 1
ATOM 1752 C CA . THR A 1 221 ? -14.187 -8.332 12.421 1.00 89.88 221 THR A CA 1
ATOM 1753 C C . THR A 1 221 ? -14.215 -9.667 11.688 1.00 89.88 221 THR A C 1
ATOM 1755 O O . THR A 1 221 ? -15.183 -10.029 11.015 1.00 89.88 221 THR A O 1
ATOM 1758 N N . PHE A 1 222 ? -13.130 -10.420 11.837 1.00 86.94 222 PHE A N 1
ATOM 1759 C CA . PHE A 1 222 ? -12.909 -11.695 11.165 1.00 86.94 222 PHE A CA 1
ATOM 1760 C C . PHE A 1 222 ? -12.436 -12.752 12.164 1.00 86.94 222 PHE A C 1
ATOM 1762 O O . PHE A 1 222 ? -11.876 -12.429 13.208 1.00 86.94 222 PHE A O 1
ATOM 1769 N N . GLY A 1 223 ? -12.654 -14.029 11.836 1.00 85.81 223 GLY A N 1
ATOM 1770 C CA . GLY A 1 223 ? -12.242 -15.156 12.683 1.00 85.81 223 GLY A CA 1
ATOM 1771 C C . GLY A 1 223 ? -10.779 -15.582 12.518 1.00 85.81 223 GLY A C 1
ATOM 1772 O O . GLY A 1 223 ? -10.306 -16.423 13.275 1.00 85.81 223 GLY A O 1
ATOM 1773 N N . SER A 1 224 ? -10.069 -15.041 11.525 1.00 86.31 224 SER A N 1
ATOM 1774 C CA . SER A 1 224 ? -8.675 -15.386 11.237 1.00 86.31 224 SER A CA 1
ATOM 1775 C C . SER A 1 224 ? -7.963 -14.282 10.456 1.00 86.31 224 SER A C 1
ATOM 1777 O O . SER A 1 224 ? -8.593 -13.535 9.713 1.00 86.31 224 SER A O 1
ATOM 1779 N N . ILE A 1 225 ? -6.644 -14.252 10.583 1.00 88.75 225 ILE A N 1
ATOM 1780 C CA . ILE A 1 225 ? -5.674 -13.388 9.910 1.00 88.75 225 ILE A CA 1
ATOM 1781 C C . ILE A 1 225 ? -5.382 -13.939 8.505 1.00 88.75 225 ILE A C 1
ATOM 1783 O O . ILE A 1 225 ? -5.270 -15.155 8.318 1.00 88.75 225 ILE A O 1
ATOM 1787 N N . GLY A 1 226 ? -5.255 -13.050 7.518 1.00 84.38 226 GLY A N 1
ATOM 1788 C CA . GLY A 1 226 ? -4.996 -13.413 6.119 1.00 84.38 226 GLY A CA 1
ATOM 1789 C C . GLY A 1 226 ? -5.566 -12.406 5.119 1.00 84.38 226 GLY A C 1
ATOM 1790 O O . GLY A 1 226 ? -6.121 -11.381 5.507 1.00 84.38 226 GLY A O 1
ATOM 1791 N N . CYS A 1 227 ? -5.447 -12.683 3.825 1.00 81.00 227 CYS A N 1
ATOM 1792 C CA . CYS A 1 227 ? -6.020 -11.838 2.773 1.00 81.00 227 CYS A CA 1
ATOM 1793 C C . CYS A 1 227 ? -7.488 -12.196 2.515 1.00 81.00 227 CYS A C 1
ATOM 1795 O O . CYS A 1 227 ? -7.896 -13.345 2.684 1.00 81.00 227 CYS A O 1
ATOM 1797 N N . LEU A 1 228 ? -8.303 -11.229 2.096 1.00 73.44 228 LEU A N 1
ATOM 1798 C CA . LEU A 1 228 ? -9.670 -11.529 1.669 1.00 73.44 228 LEU A CA 1
ATOM 1799 C C . LEU A 1 228 ? -9.622 -12.310 0.354 1.00 73.44 228 LEU A C 1
ATOM 1801 O O . LEU A 1 228 ? -8.957 -11.888 -0.584 1.00 73.44 228 LEU A O 1
ATOM 1805 N N . ALA A 1 229 ? -10.351 -13.418 0.263 1.00 67.12 229 ALA A N 1
ATOM 1806 C CA . ALA A 1 229 ? -10.514 -14.141 -0.991 1.00 67.12 229 ALA A CA 1
ATOM 1807 C C . ALA A 1 229 ? -11.949 -14.581 -1.205 1.00 67.12 229 ALA A C 1
ATOM 1809 O O . ALA A 1 229 ? -12.701 -14.904 -0.278 1.00 67.12 229 ALA A O 1
ATOM 1810 N N . ARG A 1 230 ? -12.333 -14.638 -2.473 1.00 61.59 230 ARG A N 1
ATOM 1811 C CA . ARG A 1 230 ? -13.668 -15.069 -2.849 1.00 61.59 230 ARG A CA 1
ATOM 1812 C C . ARG A 1 230 ? -13.785 -16.588 -2.757 1.00 61.59 230 ARG A C 1
ATOM 1814 O O . ARG A 1 230 ? -13.065 -17.327 -3.417 1.00 61.59 230 ARG A O 1
ATOM 1821 N N . SER A 1 231 ? -14.759 -17.049 -1.985 1.00 52.94 231 SER A N 1
ATOM 1822 C CA . SER A 1 231 ? -15.254 -18.425 -2.014 1.00 52.94 231 SER A CA 1
ATOM 1823 C C . SER A 1 231 ? -16.614 -18.470 -2.730 1.00 52.94 231 SER A C 1
ATOM 1825 O O . SER A 1 231 ? -17.274 -17.435 -2.876 1.00 52.94 231 SER A O 1
ATOM 1827 N N . PRO A 1 232 ? -17.077 -19.630 -3.226 1.00 52.06 232 PRO A N 1
ATOM 1828 C CA . PRO A 1 232 ? -18.397 -19.730 -3.846 1.00 52.06 232 PRO A CA 1
ATOM 1829 C C . PRO A 1 232 ? -19.509 -19.262 -2.890 1.00 52.06 232 PRO A C 1
ATOM 1831 O O . PRO A 1 232 ? -19.861 -19.956 -1.942 1.00 52.06 232 PRO A O 1
ATOM 1834 N N . GLY A 1 233 ? -20.060 -18.070 -3.140 1.00 48.19 233 GLY A N 1
ATOM 1835 C CA . GLY A 1 233 ? -21.152 -17.485 -2.352 1.00 48.19 233 GLY A CA 1
ATOM 1836 C C . GLY A 1 233 ? -20.746 -16.748 -1.068 1.00 48.19 233 GLY A C 1
ATOM 1837 O O . GLY A 1 233 ? -21.634 -16.254 -0.379 1.00 48.19 233 GLY A O 1
ATOM 1838 N N . SER A 1 234 ? -19.453 -16.630 -0.747 1.00 53.09 234 SER A N 1
ATOM 1839 C CA . SER A 1 234 ? -18.971 -15.895 0.433 1.00 53.09 234 SER A CA 1
ATOM 1840 C C . SER A 1 234 ? -17.598 -15.253 0.206 1.00 53.09 234 SER A C 1
ATOM 1842 O O . SER A 1 234 ? -16.854 -15.631 -0.698 1.00 53.09 234 SER A O 1
ATOM 1844 N N . ILE A 1 235 ? -17.249 -14.267 1.031 1.00 62.53 235 ILE A N 1
ATOM 1845 C CA . ILE A 1 235 ? -15.870 -13.784 1.161 1.00 62.53 235 ILE A CA 1
ATOM 1846 C C . ILE A 1 235 ? -15.270 -14.531 2.351 1.00 62.53 235 ILE A C 1
ATOM 1848 O O . ILE A 1 235 ? -15.835 -14.510 3.444 1.00 62.53 235 ILE A O 1
ATOM 1852 N N . GLY A 1 236 ? -14.179 -15.249 2.110 1.00 65.06 236 GLY A N 1
ATOM 1853 C CA . GLY A 1 236 ? -13.411 -15.957 3.126 1.00 65.06 236 GLY A CA 1
ATOM 1854 C C . GLY A 1 236 ? -12.035 -15.327 3.311 1.00 65.06 236 GLY A C 1
ATOM 1855 O O . GLY A 1 236 ? -11.672 -14.376 2.622 1.00 65.06 236 GLY A O 1
ATOM 1856 N N . ILE A 1 237 ? -11.262 -15.890 4.234 1.00 68.19 237 ILE A N 1
ATOM 1857 C CA . ILE A 1 237 ? -9.863 -15.519 4.442 1.00 68.19 237 ILE A CA 1
ATOM 1858 C C . ILE A 1 237 ? -8.975 -16.545 3.741 1.00 68.19 237 ILE A C 1
ATOM 1860 O O . ILE A 1 237 ? -9.056 -17.745 4.018 1.00 68.19 237 ILE A O 1
ATOM 1864 N N . HIS A 1 238 ? -8.142 -16.073 2.820 1.00 65.88 238 HIS A N 1
ATOM 1865 C CA . HIS A 1 238 ? -7.052 -16.842 2.248 1.00 65.88 238 HIS A CA 1
ATOM 1866 C C . HIS A 1 238 ? -5.775 -16.665 3.061 1.00 65.88 238 HIS A C 1
ATOM 1868 O O . HIS A 1 238 ? -5.592 -15.707 3.805 1.00 65.88 238 HIS A O 1
ATOM 1874 N N . LYS A 1 239 ? -4.928 -17.683 2.968 1.00 65.81 239 LYS A N 1
ATOM 1875 C CA . LYS A 1 239 ? -3.975 -18.040 4.013 1.00 65.81 239 LYS A CA 1
ATOM 1876 C C . LYS A 1 239 ? -2.638 -17.329 3.837 1.00 65.81 239 LYS A C 1
ATOM 1878 O O . LYS A 1 239 ? -2.021 -16.979 4.834 1.00 65.81 239 LYS A O 1
ATOM 1883 N N . ALA A 1 240 ? -2.229 -17.073 2.595 1.00 66.88 240 ALA A N 1
ATOM 1884 C CA . ALA A 1 240 ? -1.005 -16.339 2.316 1.00 66.88 240 ALA A CA 1
ATOM 1885 C C . ALA A 1 240 ? -1.206 -14.853 2.630 1.00 66.88 240 ALA A C 1
ATOM 1887 O O . ALA A 1 240 ? -2.111 -14.214 2.090 1.00 66.88 240 ALA A O 1
ATOM 1888 N N . LEU A 1 241 ? -0.373 -14.315 3.517 1.00 71.69 241 LEU A N 1
ATOM 1889 C CA . LEU A 1 241 ? -0.299 -12.879 3.746 1.00 71.69 241 LEU A CA 1
ATOM 1890 C C . LEU A 1 241 ? 0.587 -12.284 2.660 1.00 71.69 241 LEU A C 1
ATOM 1892 O O . LEU A 1 241 ? 1.746 -12.677 2.539 1.00 71.69 241 LEU A O 1
ATOM 1896 N N . ASN A 1 242 ? 0.055 -11.327 1.907 1.00 74.19 242 ASN A N 1
ATOM 1897 C CA . ASN A 1 242 ? 0.839 -10.559 0.953 1.00 74.19 242 ASN A CA 1
ATOM 1898 C C . ASN A 1 242 ? 0.991 -9.123 1.466 1.00 74.19 242 ASN A C 1
ATOM 1900 O O . ASN A 1 242 ? 0.005 -8.432 1.721 1.00 74.19 242 ASN A O 1
ATOM 1904 N N . THR A 1 243 ? 2.230 -8.687 1.680 1.00 84.12 243 THR A N 1
ATOM 1905 C CA . THR A 1 243 ? 2.562 -7.321 2.109 1.00 84.12 243 THR A CA 1
ATOM 1906 C C . THR A 1 243 ? 3.634 -6.752 1.194 1.00 84.12 243 THR A C 1
ATOM 1908 O O . THR A 1 243 ? 4.372 -7.505 0.561 1.00 84.12 243 THR A O 1
ATOM 1911 N N . ILE A 1 244 ? 3.763 -5.425 1.162 1.00 82.06 244 ILE A N 1
ATOM 1912 C CA . ILE A 1 244 ? 4.834 -4.757 0.411 1.00 82.06 244 ILE A CA 1
ATOM 1913 C C . ILE A 1 244 ? 6.213 -5.280 0.839 1.00 82.06 244 ILE A C 1
ATOM 1915 O O . ILE A 1 244 ? 7.048 -5.561 -0.019 1.00 82.06 244 ILE A O 1
ATOM 1919 N N . ASP A 1 245 ? 6.444 -5.469 2.143 1.00 83.69 245 ASP A N 1
ATOM 1920 C CA . ASP A 1 245 ? 7.714 -5.988 2.666 1.00 83.69 245 ASP A CA 1
ATOM 1921 C C . ASP A 1 245 ? 7.945 -7.452 2.275 1.00 83.69 245 ASP A C 1
ATOM 1923 O O . ASP A 1 245 ? 9.055 -7.819 1.897 1.00 83.69 245 ASP A O 1
ATOM 1927 N N . PHE A 1 246 ? 6.897 -8.284 2.319 1.00 84.69 246 PHE A N 1
ATOM 1928 C CA . PHE A 1 246 ? 6.967 -9.674 1.869 1.00 84.69 246 PHE A CA 1
ATOM 1929 C C . PHE A 1 246 ? 7.324 -9.731 0.380 1.00 84.69 246 PHE A C 1
ATOM 1931 O O . PHE A 1 246 ? 8.279 -10.399 -0.003 1.00 84.69 246 PHE A O 1
ATOM 1938 N N . ASN A 1 247 ? 6.624 -8.960 -0.454 1.00 82.81 247 ASN A N 1
ATOM 1939 C CA . ASN A 1 247 ? 6.908 -8.873 -1.882 1.00 82.81 247 ASN A CA 1
ATOM 1940 C C . ASN A 1 247 ? 8.321 -8.327 -2.159 1.00 82.81 247 ASN A C 1
ATOM 1942 O O . ASN A 1 247 ? 9.022 -8.851 -3.018 1.00 82.81 247 ASN A O 1
ATOM 1946 N N . SER A 1 248 ? 8.783 -7.328 -1.401 1.00 79.50 248 SER A N 1
ATOM 1947 C CA . SER A 1 248 ? 10.149 -6.792 -1.523 1.00 79.50 248 SER A CA 1
ATOM 1948 C C . SER A 1 248 ? 11.204 -7.857 -1.208 1.00 79.50 248 SER A C 1
ATOM 1950 O O . SER A 1 248 ? 12.148 -8.040 -1.973 1.00 79.50 248 SER A O 1
ATOM 1952 N N . GLN A 1 249 ? 11.016 -8.625 -0.129 1.00 83.50 249 GLN A N 1
ATOM 1953 C CA . GLN A 1 249 ? 11.905 -9.738 0.212 1.00 83.50 249 GLN A CA 1
ATOM 1954 C C . GLN A 1 249 ? 11.909 -10.833 -0.864 1.00 83.50 249 GLN A C 1
ATOM 1956 O O . GLN A 1 249 ? 12.970 -11.375 -1.175 1.00 83.50 249 GLN A O 1
ATOM 1961 N N . GLU A 1 250 ? 10.752 -11.154 -1.446 1.00 82.06 250 GLU A N 1
ATOM 1962 C CA . GLU A 1 250 ? 10.636 -12.138 -2.528 1.00 82.06 250 GLU A CA 1
ATOM 1963 C C . GLU A 1 250 ? 11.400 -11.671 -3.779 1.00 82.06 250 GLU A C 1
ATOM 1965 O O . GLU A 1 250 ? 12.229 -12.410 -4.311 1.00 82.06 250 GLU A O 1
ATOM 1970 N N . LEU A 1 251 ? 11.217 -10.408 -4.186 1.00 77.44 251 LEU A N 1
ATOM 1971 C CA . LEU A 1 251 ? 11.926 -9.792 -5.317 1.00 77.44 251 LEU A CA 1
ATOM 1972 C C . LEU A 1 251 ? 13.450 -9.762 -5.116 1.00 77.44 251 LEU A C 1
ATOM 1974 O O . LEU A 1 251 ? 14.220 -9.971 -6.058 1.00 77.44 251 LEU A O 1
ATOM 1978 N N . GLU A 1 252 ? 13.907 -9.551 -3.883 1.00 80.06 252 GLU A N 1
ATOM 1979 C CA . GLU A 1 252 ? 15.331 -9.598 -3.539 1.00 80.06 252 GLU A CA 1
ATOM 1980 C C . GLU A 1 252 ? 15.881 -11.036 -3.441 1.00 80.06 252 GLU A C 1
ATOM 1982 O O . GLU A 1 252 ? 17.098 -11.238 -3.419 1.00 80.06 252 GLU A O 1
ATOM 1987 N N . GLY A 1 253 ? 15.018 -12.056 -3.494 1.00 80.12 253 GLY A N 1
ATOM 1988 C CA . GLY A 1 253 ? 15.392 -13.469 -3.408 1.00 80.12 253 GLY A CA 1
ATOM 1989 C C . GLY A 1 253 ? 15.696 -13.928 -1.983 1.00 80.12 253 GLY A C 1
ATOM 1990 O O . GLY A 1 253 ? 16.532 -14.807 -1.789 1.00 80.12 253 GLY A O 1
ATOM 1991 N N . MET A 1 254 ? 15.047 -13.324 -0.983 1.00 84.38 254 MET A N 1
ATOM 1992 C CA . MET A 1 254 ? 15.210 -13.678 0.431 1.00 84.38 254 MET A CA 1
ATOM 1993 C C . MET A 1 254 ? 14.296 -14.829 0.877 1.00 84.38 254 MET A C 1
ATOM 1995 O O . MET A 1 254 ? 14.343 -15.239 2.037 1.00 84.38 254 MET A O 1
ATOM 1999 N N . GLU A 1 255 ? 13.476 -15.377 -0.020 1.00 88.12 255 GLU A N 1
ATOM 2000 C CA . GLU A 1 255 ? 12.582 -16.518 0.237 1.00 88.12 255 GLU A CA 1
ATOM 2001 C C . GLU A 1 255 ? 11.679 -16.333 1.488 1.00 88.12 255 GLU A C 1
ATOM 2003 O O . GLU A 1 255 ? 11.638 -17.216 2.355 1.00 88.12 255 GLU A O 1
ATOM 2008 N N . PRO A 1 256 ? 10.974 -15.193 1.645 1.00 88.94 256 PRO A N 1
ATOM 2009 C CA . PRO A 1 256 ? 10.093 -14.929 2.790 1.00 88.94 256 PRO A CA 1
ATOM 2010 C C . PRO A 1 256 ? 8.961 -15.960 2.945 1.00 88.94 256 PRO A C 1
ATOM 2012 O O . PRO A 1 256 ? 8.475 -16.171 4.060 1.00 88.94 256 PRO A O 1
ATOM 2015 N N . ALA A 1 257 ? 8.583 -16.666 1.872 1.00 87.50 257 ALA A N 1
ATOM 2016 C CA . ALA A 1 257 ? 7.637 -17.783 1.922 1.00 87.50 257 ALA A CA 1
ATOM 2017 C C . ALA A 1 257 ? 8.050 -18.880 2.924 1.00 87.50 257 ALA A C 1
ATOM 2019 O O . ALA A 1 257 ? 7.207 -19.381 3.663 1.00 87.50 257 ALA A O 1
ATOM 2020 N N . LEU A 1 258 ? 9.353 -19.170 3.055 1.00 89.50 258 LEU A N 1
ATOM 2021 C CA . LEU A 1 258 ? 9.861 -20.160 4.017 1.00 89.50 258 LEU A CA 1
ATOM 2022 C C . LEU A 1 258 ? 9.633 -19.750 5.479 1.00 89.50 258 LEU A C 1
ATOM 2024 O O . LEU A 1 258 ? 9.589 -20.607 6.363 1.00 89.50 258 LEU A O 1
ATOM 2028 N N . VAL A 1 259 ? 9.528 -18.446 5.752 1.00 91.56 259 VAL A N 1
ATOM 2029 C CA . VAL A 1 259 ? 9.146 -17.939 7.075 1.00 91.56 259 VAL A CA 1
ATOM 2030 C C . VAL A 1 259 ? 7.644 -18.112 7.264 1.00 91.56 259 VAL A C 1
ATOM 2032 O O . VAL A 1 259 ? 7.224 -18.698 8.258 1.00 91.56 259 VAL A O 1
ATOM 2035 N N . GLN A 1 260 ? 6.838 -17.662 6.298 1.00 87.38 260 GLN A N 1
ATOM 2036 C CA . GLN A 1 260 ? 5.376 -17.726 6.375 1.00 87.38 260 GLN A CA 1
ATOM 2037 C C . GLN A 1 260 ? 4.848 -19.163 6.534 1.00 87.38 260 GLN A C 1
ATOM 2039 O O . GLN A 1 260 ? 3.951 -19.382 7.349 1.00 87.38 260 GLN A O 1
ATOM 2044 N N . ASP A 1 261 ? 5.451 -20.144 5.856 1.00 87.00 261 ASP A N 1
ATOM 2045 C CA . ASP A 1 261 ? 5.067 -21.565 5.912 1.00 87.00 261 ASP A CA 1
ATOM 2046 C C . ASP A 1 261 ? 5.168 -22.186 7.320 1.00 87.00 261 ASP A C 1
ATOM 2048 O O . ASP A 1 261 ? 4.533 -23.204 7.609 1.00 87.00 261 ASP A O 1
ATOM 2052 N N . LYS A 1 262 ? 5.941 -21.579 8.234 1.00 88.25 262 LYS A N 1
ATOM 2053 C CA . LYS A 1 262 ? 6.015 -22.016 9.640 1.00 88.25 262 LYS A CA 1
ATOM 2054 C C . LYS A 1 262 ? 4.761 -21.656 10.434 1.00 88.25 262 LYS A C 1
ATOM 2056 O O . LYS A 1 262 ? 4.441 -22.330 11.411 1.00 88.25 262 LYS A O 1
ATOM 2061 N N . TYR A 1 263 ? 4.074 -20.591 10.030 1.00 86.31 263 TYR A N 1
ATOM 2062 C CA . TYR A 1 263 ? 2.937 -20.014 10.750 1.00 86.31 263 TYR A CA 1
ATOM 2063 C C . TYR A 1 263 ? 1.609 -20.241 10.028 1.00 86.31 263 TYR A C 1
ATOM 2065 O O . TYR A 1 263 ? 0.542 -20.195 10.641 1.00 86.31 263 TYR A O 1
ATOM 2073 N N . VAL A 1 264 ? 1.669 -20.499 8.724 1.00 73.69 264 VAL A N 1
ATOM 2074 C CA . VAL A 1 264 ? 0.520 -20.713 7.858 1.00 73.69 264 VAL A CA 1
ATOM 2075 C C . VAL A 1 264 ? 0.711 -22.036 7.128 1.00 73.69 264 VAL A C 1
ATOM 2077 O O . VAL A 1 264 ? 1.694 -22.237 6.430 1.00 73.69 264 VAL A O 1
ATOM 2080 N N . THR A 1 265 ? -0.258 -22.945 7.244 1.00 61.22 265 THR A N 1
ATOM 2081 C CA . THR A 1 265 ? -0.276 -24.174 6.431 1.00 61.22 265 THR A CA 1
ATOM 2082 C C . THR A 1 265 ? -1.330 -24.055 5.342 1.00 61.22 265 THR A C 1
ATOM 2084 O O . THR A 1 265 ? -2.327 -23.357 5.517 1.00 61.22 265 THR A O 1
ATOM 2087 N N . VAL A 1 266 ? -1.191 -24.812 4.247 1.00 53.25 266 VAL A N 1
ATOM 2088 C CA . VAL A 1 266 ? -2.177 -24.870 3.143 1.00 53.25 266 VAL A CA 1
ATOM 2089 C C . VAL A 1 266 ? -3.614 -25.108 3.650 1.00 53.25 266 VAL A C 1
ATOM 2091 O O . VAL A 1 266 ? -4.582 -24.673 3.024 1.00 53.25 266 VAL A O 1
ATOM 2094 N N . SER A 1 267 ? -3.792 -25.737 4.819 1.00 51.94 267 SER A N 1
ATOM 2095 C CA . SER A 1 267 ? -5.085 -26.066 5.432 1.00 51.94 267 SER A CA 1
ATOM 2096 C C . SER A 1 267 ? -5.598 -25.098 6.512 1.00 51.94 267 SER A C 1
ATOM 2098 O O . SER A 1 267 ? -6.820 -25.014 6.630 1.00 51.94 267 SER A O 1
ATOM 2100 N N . ASN A 1 268 ? -4.767 -24.287 7.184 1.00 61.38 268 ASN A N 1
ATOM 2101 C CA . ASN A 1 268 ? -5.208 -23.435 8.307 1.00 61.38 268 ASN A CA 1
ATOM 2102 C C . ASN A 1 268 ? -4.808 -21.961 8.150 1.00 61.38 268 ASN A C 1
ATOM 2104 O O . ASN A 1 268 ? -3.650 -21.654 7.888 1.00 61.38 268 ASN A O 1
ATOM 2108 N N . ALA A 1 269 ? -5.781 -21.062 8.333 1.00 69.06 269 ALA A N 1
ATOM 2109 C CA . ALA A 1 269 ? -5.529 -19.630 8.479 1.00 69.06 269 ALA A CA 1
ATOM 2110 C C . ALA A 1 269 ? -4.959 -19.335 9.876 1.00 69.06 269 ALA A C 1
ATOM 2112 O O . ALA A 1 269 ? -5.241 -20.066 10.827 1.00 69.06 269 ALA A O 1
ATOM 2113 N N . MET A 1 270 ? -4.160 -18.276 9.995 1.00 83.94 270 MET A N 1
ATOM 2114 C CA . MET A 1 270 ? -3.559 -17.878 11.266 1.00 83.94 270 MET A CA 1
ATOM 2115 C C . MET A 1 270 ? -4.626 -17.243 12.171 1.00 83.94 270 MET A C 1
ATOM 2117 O O . MET A 1 270 ? -5.411 -16.421 11.715 1.00 83.94 270 MET A O 1
ATOM 2121 N N . SER A 1 271 ? -4.678 -17.609 13.449 1.00 87.38 271 SER A N 1
ATOM 2122 C CA . SER A 1 271 ? -5.672 -17.087 14.407 1.00 87.38 271 SER A CA 1
ATOM 2123 C C . SER A 1 271 ? -5.043 -16.691 15.746 1.00 87.38 271 SER A C 1
ATOM 2125 O O . SER A 1 271 ? -5.676 -16.806 16.788 1.00 87.38 271 SER A O 1
ATOM 2127 N N . SER A 1 272 ? -3.773 -16.285 15.726 1.00 92.38 272 SER A N 1
ATOM 2128 C CA . SER A 1 272 ? -3.015 -15.873 16.909 1.00 92.38 272 SER A CA 1
ATOM 2129 C C . SER A 1 272 ? -2.251 -14.591 16.592 1.00 92.38 272 SER A C 1
ATOM 2131 O O . SER A 1 272 ? -1.440 -14.564 15.661 1.00 92.38 272 SER A O 1
ATOM 2133 N N . ALA A 1 273 ? -2.511 -13.536 17.363 1.00 94.56 273 ALA A N 1
ATOM 2134 C CA . ALA A 1 273 ? -1.773 -12.281 17.295 1.00 94.56 273 ALA A CA 1
ATOM 2135 C C . ALA A 1 273 ? -0.294 -12.480 17.642 1.00 94.56 273 ALA A C 1
ATOM 2137 O O . ALA A 1 273 ? 0.568 -11.912 16.974 1.00 94.56 273 ALA A O 1
ATOM 2138 N N . ASN A 1 274 ? -0.004 -13.360 18.605 1.00 93.25 274 ASN A N 1
ATOM 2139 C CA . ASN A 1 274 ? 1.353 -13.751 18.978 1.00 93.25 274 ASN A CA 1
ATOM 2140 C C . ASN A 1 274 ? 2.092 -14.397 17.803 1.00 93.25 274 ASN A C 1
ATOM 2142 O O . ASN A 1 274 ? 3.207 -14.003 17.475 1.00 93.25 274 ASN A O 1
ATOM 2146 N N . SER A 1 275 ? 1.443 -15.333 17.107 1.00 92.56 275 SER A N 1
ATOM 2147 C CA . SER A 1 275 ? 2.025 -15.981 15.925 1.00 92.56 275 SER A CA 1
ATOM 2148 C C . SER A 1 275 ? 2.261 -14.989 14.783 1.00 92.56 275 SER A C 1
ATOM 2150 O O . SER A 1 275 ? 3.268 -15.082 14.087 1.00 92.56 275 SER A O 1
ATOM 2152 N N . TYR A 1 276 ? 1.361 -14.017 14.606 1.00 93.25 276 TYR A N 1
ATOM 2153 C CA . TYR A 1 276 ? 1.521 -12.962 13.606 1.00 93.25 276 TYR A CA 1
ATOM 2154 C C . TYR A 1 276 ? 2.703 -12.043 13.925 1.00 93.25 276 TYR A C 1
ATOM 2156 O O . TYR A 1 276 ? 3.516 -11.769 13.044 1.00 93.25 276 TYR A O 1
ATOM 2164 N N . ALA A 1 277 ? 2.832 -11.603 15.180 1.00 94.50 277 ALA A N 1
ATOM 2165 C CA . ALA A 1 277 ? 3.946 -10.772 15.626 1.00 94.50 277 ALA A CA 1
ATOM 2166 C C . ALA A 1 277 ? 5.292 -11.500 15.474 1.00 94.50 277 ALA A C 1
ATOM 2168 O O . ALA A 1 277 ? 6.228 -10.943 14.902 1.00 94.50 277 ALA A O 1
ATOM 2169 N N . GLU A 1 278 ? 5.371 -12.764 15.896 1.00 93.75 278 GLU A N 1
ATOM 2170 C CA . GLU A 1 278 ? 6.569 -13.595 15.723 1.00 93.75 278 GLU A CA 1
ATOM 2171 C C . GLU A 1 278 ? 6.935 -13.786 14.249 1.00 93.75 278 GLU A C 1
ATOM 2173 O O . GLU A 1 278 ? 8.102 -13.652 13.888 1.00 93.75 278 GLU A O 1
ATOM 2178 N N . MET A 1 279 ? 5.953 -14.014 13.371 1.00 93.50 279 MET A N 1
ATOM 2179 C CA . MET A 1 279 ? 6.198 -14.106 11.930 1.00 93.50 279 MET A CA 1
ATOM 2180 C C . MET A 1 279 ? 6.817 -12.813 11.378 1.00 93.50 279 MET A C 1
ATOM 2182 O O . MET A 1 279 ? 7.759 -12.876 10.589 1.00 93.50 279 MET A O 1
ATOM 2186 N N . LEU A 1 280 ? 6.326 -11.637 11.789 1.00 94.19 280 LEU A N 1
ATOM 2187 C CA . LEU A 1 280 ? 6.900 -10.354 11.364 1.00 94.19 280 LEU A CA 1
ATOM 2188 C C . LEU A 1 280 ? 8.336 -10.166 11.878 1.00 94.19 280 LEU A C 1
ATOM 2190 O O . LEU A 1 280 ? 9.197 -9.696 11.133 1.00 94.19 280 LEU A O 1
ATOM 2194 N N . LEU A 1 281 ? 8.615 -10.570 13.119 1.00 95.25 281 LEU A N 1
ATOM 2195 C CA . LEU A 1 281 ? 9.963 -10.533 13.693 1.00 95.25 281 LEU A CA 1
ATOM 2196 C C . LEU A 1 281 ? 10.907 -11.504 12.971 1.00 95.25 281 LEU A C 1
ATOM 2198 O O . LEU A 1 281 ? 12.049 -11.150 12.687 1.00 95.25 281 LEU A O 1
ATOM 2202 N N . GLU A 1 282 ? 10.434 -12.698 12.605 1.00 94.44 282 GLU A N 1
ATOM 2203 C CA . GLU A 1 282 ? 11.196 -13.639 11.781 1.00 94.44 282 GLU A CA 1
ATOM 2204 C C . GLU A 1 282 ? 11.434 -13.131 10.352 1.00 94.44 282 GLU A C 1
ATOM 2206 O O . GLU A 1 282 ? 12.500 -13.388 9.790 1.00 94.44 282 GLU A O 1
ATOM 2211 N N . LEU A 1 283 ? 10.495 -12.385 9.763 1.00 92.94 283 LEU A N 1
ATOM 2212 C CA . LEU A 1 283 ? 10.697 -11.730 8.468 1.00 92.94 283 LEU A CA 1
ATOM 2213 C C . LEU A 1 283 ? 11.757 -10.621 8.550 1.00 92.94 283 LEU A C 1
ATOM 2215 O O . LEU A 1 283 ? 12.552 -10.487 7.620 1.00 92.94 283 LEU A O 1
ATOM 2219 N N . ALA A 1 284 ? 11.816 -9.857 9.645 1.00 92.69 284 ALA A N 1
ATOM 2220 C CA . ALA A 1 284 ? 12.869 -8.858 9.865 1.00 92.69 284 ALA A CA 1
ATOM 2221 C C . ALA A 1 284 ? 14.254 -9.517 10.013 1.00 92.69 284 ALA A C 1
ATOM 2223 O O . ALA A 1 284 ? 15.228 -9.118 9.377 1.00 92.69 284 ALA A O 1
ATOM 2224 N N . ASP A 1 285 ? 14.317 -10.594 10.789 1.00 92.19 285 ASP A N 1
ATOM 2225 C CA . ASP A 1 285 ? 15.461 -11.497 10.914 1.00 92.19 285 ASP A CA 1
ATOM 2226 C C . ASP A 1 285 ? 15.918 -12.075 9.560 1.00 92.19 285 ASP A C 1
ATOM 2228 O O . ASP A 1 285 ? 17.116 -12.160 9.277 1.00 92.19 285 ASP A O 1
ATOM 2232 N N . ASN A 1 286 ? 14.966 -12.505 8.728 1.00 92.19 286 ASN A N 1
ATOM 2233 C CA . ASN A 1 286 ? 15.225 -13.038 7.394 1.00 92.19 286 ASN A CA 1
ATOM 2234 C C . ASN A 1 286 ? 15.838 -11.967 6.489 1.00 92.19 286 ASN A C 1
ATOM 2236 O O . ASN A 1 286 ? 16.863 -12.224 5.854 1.00 92.19 286 ASN A O 1
ATOM 2240 N N . ALA A 1 287 ? 15.275 -10.755 6.511 1.00 89.44 287 ALA A N 1
ATOM 2241 C CA . ALA A 1 287 ? 15.816 -9.612 5.791 1.00 89.44 287 ALA A CA 1
ATOM 2242 C C . ALA A 1 287 ? 17.241 -9.280 6.238 1.00 89.44 287 ALA A C 1
ATOM 2244 O O . ALA A 1 287 ? 18.130 -9.162 5.400 1.00 89.44 287 ALA A O 1
ATOM 2245 N N . PHE A 1 288 ? 17.498 -9.220 7.546 1.00 89.06 288 PHE A N 1
ATOM 2246 C CA . PHE A 1 288 ? 18.839 -8.949 8.062 1.00 89.06 288 PHE A CA 1
ATOM 2247 C C . PHE A 1 288 ? 19.876 -9.983 7.591 1.00 89.06 288 PHE A C 1
ATOM 2249 O O . PHE A 1 288 ? 20.998 -9.627 7.241 1.00 89.06 288 PHE A O 1
ATOM 2256 N N . ARG A 1 289 ? 19.513 -11.273 7.557 1.00 88.38 289 ARG A N 1
ATOM 2257 C CA . ARG A 1 289 ? 20.442 -12.354 7.182 1.00 88.38 289 ARG A CA 1
ATOM 2258 C C . ARG A 1 289 ? 20.682 -12.472 5.681 1.00 88.38 289 ARG A C 1
ATOM 2260 O O . ARG A 1 289 ? 21.767 -12.896 5.287 1.00 88.38 289 ARG A O 1
ATOM 2267 N N . LYS A 1 290 ? 19.663 -12.203 4.864 1.00 87.12 290 LYS A N 1
ATOM 2268 C CA . LYS A 1 290 ? 19.681 -12.505 3.425 1.00 87.12 290 LYS A CA 1
ATOM 2269 C C . LYS A 1 290 ? 19.743 -11.275 2.532 1.00 87.12 290 LYS A C 1
ATOM 2271 O O . LYS A 1 290 ? 20.034 -11.431 1.347 1.00 87.12 290 LYS A O 1
ATOM 2276 N N . SER A 1 291 ? 19.464 -10.081 3.057 1.00 82.25 291 SER A N 1
ATOM 2277 C CA . SER A 1 291 ? 19.468 -8.877 2.235 1.00 82.25 291 SER A CA 1
ATOM 2278 C C . SER A 1 291 ? 20.852 -8.648 1.622 1.00 82.25 291 SER A C 1
ATOM 2280 O O . SER A 1 291 ? 21.868 -8.776 2.308 1.00 82.25 291 SER A O 1
ATOM 2282 N N . PRO A 1 292 ? 20.916 -8.263 0.337 1.00 68.69 292 PRO A N 1
ATOM 2283 C CA . PRO A 1 292 ? 22.156 -7.833 -0.297 1.00 68.69 292 PRO A CA 1
ATOM 2284 C C . PRO A 1 292 ? 22.652 -6.473 0.229 1.00 68.69 292 PRO A C 1
ATOM 2286 O O . PRO A 1 292 ? 23.708 -6.003 -0.212 1.00 68.69 292 PRO A O 1
ATOM 2289 N N . ALA A 1 293 ? 21.901 -5.818 1.128 1.00 66.12 293 ALA A N 1
ATOM 2290 C CA . ALA A 1 293 ? 22.302 -4.582 1.780 1.00 66.12 293 ALA A CA 1
ATOM 2291 C C . ALA A 1 293 ? 23.673 -4.745 2.453 1.00 66.12 293 ALA A C 1
ATOM 2293 O O . ALA A 1 293 ? 23.920 -5.661 3.237 1.00 66.12 293 ALA A O 1
ATOM 2294 N N . ARG A 1 294 ? 24.599 -3.846 2.111 1.00 58.91 294 ARG A N 1
ATOM 2295 C CA . ARG A 1 294 ? 25.974 -3.907 2.605 1.00 58.91 294 ARG A CA 1
ATOM 2296 C C . ARG A 1 294 ? 26.036 -3.354 4.023 1.00 58.91 294 ARG A C 1
ATOM 2298 O O . ARG A 1 294 ? 25.888 -2.152 4.213 1.00 58.91 294 ARG A O 1
ATOM 2305 N N . ILE A 1 295 ? 26.324 -4.229 4.981 1.00 74.75 295 ILE A N 1
ATOM 2306 C CA . ILE A 1 295 ? 26.971 -3.835 6.232 1.00 74.75 295 ILE A CA 1
ATOM 2307 C C . ILE A 1 295 ? 28.379 -3.346 5.859 1.00 74.75 295 ILE A C 1
ATOM 2309 O O . ILE A 1 295 ? 29.127 -4.067 5.191 1.00 74.75 295 ILE A O 1
ATOM 2313 N N . PHE A 1 296 ? 28.711 -2.103 6.206 1.00 77.25 296 PHE A N 1
ATOM 2314 C CA . PHE A 1 296 ? 29.975 -1.477 5.802 1.00 77.25 296 PHE A CA 1
ATOM 2315 C C . PHE A 1 296 ? 31.151 -1.899 6.689 1.00 77.25 296 PHE A C 1
ATOM 2317 O O . PHE A 1 296 ? 32.278 -1.988 6.198 1.00 77.25 296 PHE A O 1
ATOM 2324 N N . ASP A 1 297 ? 30.884 -2.199 7.961 1.00 87.12 297 ASP A N 1
ATOM 2325 C CA . ASP A 1 297 ? 31.864 -2.638 8.951 1.00 87.12 297 ASP A CA 1
ATOM 2326 C C . ASP A 1 297 ? 31.233 -3.525 10.041 1.00 87.12 297 ASP A C 1
ATOM 2328 O O . ASP A 1 297 ? 30.017 -3.676 10.143 1.00 87.12 297 ASP A O 1
ATOM 2332 N N . GLU A 1 298 ? 32.085 -4.173 10.837 1.00 89.56 298 GLU A N 1
ATOM 2333 C CA . GLU A 1 298 ? 31.651 -5.112 11.875 1.00 89.56 298 GLU A CA 1
ATOM 2334 C C . GLU A 1 298 ? 30.823 -4.437 12.980 1.00 89.56 298 GLU A C 1
ATOM 2336 O O . GLU A 1 298 ? 29.861 -5.034 13.458 1.00 89.56 298 GLU A O 1
ATOM 2341 N N . GLU A 1 299 ? 31.158 -3.197 13.345 1.00 91.75 299 GLU A N 1
ATOM 2342 C CA . GLU A 1 299 ? 30.471 -2.425 14.387 1.00 91.75 299 GLU A CA 1
ATOM 2343 C C . GLU A 1 299 ? 29.009 -2.178 14.000 1.00 91.75 299 GLU A C 1
ATOM 2345 O O . GLU A 1 299 ? 28.104 -2.525 14.755 1.00 91.75 299 GLU A O 1
ATOM 2350 N N . GLN A 1 300 ? 28.756 -1.729 12.767 1.00 87.38 300 GLN A N 1
ATOM 2351 C CA . GLN A 1 300 ? 27.403 -1.549 12.248 1.00 87.38 300 GLN A CA 1
ATOM 2352 C C . GLN A 1 300 ? 26.594 -2.857 12.254 1.0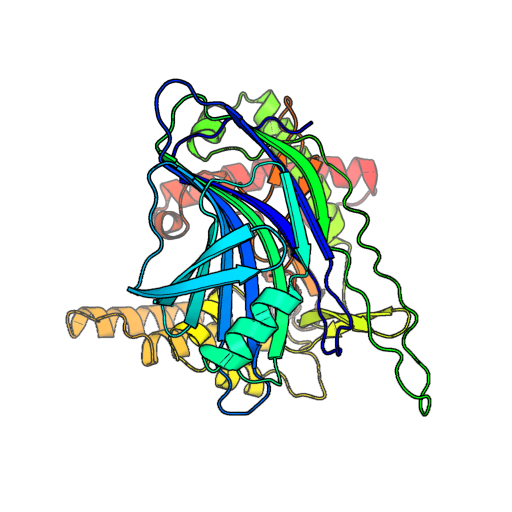0 87.38 300 GLN A C 1
ATOM 2354 O O . GLN A 1 300 ? 25.393 -2.853 12.535 1.00 87.38 300 GLN A O 1
ATOM 2359 N N . GLY A 1 301 ? 27.234 -3.986 11.937 1.00 88.81 301 GLY A N 1
ATOM 2360 C CA . GLY A 1 301 ? 26.586 -5.298 11.982 1.00 88.81 301 GLY A CA 1
ATOM 2361 C C . GLY A 1 301 ? 26.231 -5.737 13.406 1.00 88.81 301 GLY A C 1
ATOM 2362 O O . GLY A 1 301 ? 25.141 -6.267 13.630 1.00 88.81 301 GLY A O 1
ATOM 2363 N N . GLN A 1 302 ? 27.129 -5.498 14.365 1.00 91.69 302 GLN A N 1
ATOM 2364 C CA . GLN A 1 302 ? 26.903 -5.778 15.785 1.00 91.69 302 GLN A CA 1
ATOM 2365 C C . GLN A 1 302 ? 25.776 -4.905 16.353 1.00 91.69 302 GLN A C 1
ATOM 2367 O O . GLN A 1 302 ? 24.881 -5.436 17.013 1.00 91.69 302 GLN A O 1
ATOM 2372 N N . ASP A 1 303 ? 25.760 -3.611 16.027 1.00 91.31 303 ASP A N 1
ATOM 2373 C CA . ASP A 1 303 ? 24.705 -2.678 16.433 1.00 91.31 303 ASP A CA 1
ATOM 2374 C C . ASP A 1 303 ? 23.343 -3.088 15.870 1.00 91.31 303 ASP A C 1
ATOM 2376 O O . ASP A 1 303 ? 22.349 -3.134 16.597 1.00 91.31 303 ASP A O 1
ATOM 2380 N N . ALA A 1 304 ? 23.279 -3.449 14.587 1.00 89.44 304 ALA A N 1
ATOM 2381 C CA . ALA A 1 304 ? 22.038 -3.898 13.967 1.00 89.44 304 ALA A CA 1
ATOM 2382 C C . ALA A 1 304 ? 21.494 -5.178 14.627 1.00 89.44 304 ALA A C 1
ATOM 2384 O O . ALA A 1 304 ? 20.301 -5.255 14.925 1.00 89.44 304 ALA A O 1
ATOM 2385 N N . LEU A 1 305 ? 22.361 -6.156 14.920 1.00 91.12 305 LEU A N 1
ATOM 2386 C CA . LEU A 1 305 ? 21.983 -7.365 15.661 1.00 91.12 305 LEU A CA 1
ATOM 2387 C C . LEU A 1 305 ? 21.495 -7.045 17.076 1.00 91.12 305 LEU A C 1
ATOM 2389 O O . LEU A 1 305 ? 20.490 -7.602 17.522 1.00 91.12 305 LEU A O 1
ATOM 2393 N N . TYR A 1 306 ? 22.192 -6.150 17.777 1.00 94.44 306 TYR A N 1
ATOM 2394 C CA . TYR A 1 306 ? 21.831 -5.721 19.123 1.00 94.44 306 TYR A CA 1
ATOM 2395 C C . TYR A 1 306 ? 20.454 -5.048 19.144 1.00 94.44 306 TYR A C 1
ATOM 2397 O O . TYR A 1 306 ? 19.589 -5.430 19.933 1.00 94.44 306 TYR A O 1
ATOM 2405 N N . HIS A 1 307 ? 20.202 -4.107 18.233 1.00 92.75 307 HIS A N 1
ATOM 2406 C CA . HIS A 1 307 ? 18.920 -3.413 18.145 1.00 92.75 307 HIS A CA 1
ATOM 2407 C C . HIS A 1 307 ? 17.775 -4.319 17.683 1.00 92.75 307 HIS A C 1
ATOM 2409 O O . HIS A 1 307 ? 16.666 -4.187 18.199 1.00 92.75 307 HIS A O 1
ATOM 2415 N N . LEU A 1 308 ? 18.030 -5.278 16.788 1.00 92.88 308 LEU A N 1
ATOM 2416 C CA . LEU A 1 308 ? 17.033 -6.280 16.401 1.00 92.88 308 LEU A CA 1
ATOM 2417 C C . LEU A 1 308 ? 16.648 -7.171 17.593 1.00 92.88 308 LEU A C 1
ATOM 2419 O O . LEU A 1 308 ? 15.468 -7.456 17.799 1.00 92.88 308 LEU A O 1
ATOM 2423 N N . HIS A 1 309 ? 17.627 -7.559 18.418 1.00 94.38 309 HIS A N 1
ATOM 2424 C CA . HIS A 1 309 ? 17.379 -8.311 19.647 1.00 94.38 309 HIS A CA 1
ATOM 2425 C C . HIS A 1 309 ? 16.571 -7.502 20.671 1.00 94.38 309 HIS A C 1
ATOM 2427 O O . HIS A 1 309 ? 15.581 -8.011 21.198 1.00 94.38 309 HIS A O 1
ATOM 2433 N N . LEU A 1 310 ? 16.950 -6.242 20.920 1.00 95.88 310 LEU A N 1
ATOM 2434 C CA . LEU A 1 310 ? 16.208 -5.354 21.821 1.00 95.88 310 LEU A CA 1
ATOM 2435 C C . LEU A 1 310 ? 14.766 -5.146 21.353 1.00 95.88 310 LEU A C 1
ATOM 2437 O O . LEU A 1 310 ? 13.843 -5.254 22.156 1.00 95.88 310 LEU A O 1
ATOM 2441 N N . PHE A 1 311 ? 14.565 -4.887 20.059 1.00 94.81 311 PHE A N 1
ATOM 2442 C CA . PHE A 1 311 ? 13.232 -4.688 19.501 1.00 94.81 311 PHE A CA 1
ATOM 2443 C C . PHE A 1 311 ? 12.374 -5.948 19.620 1.00 94.81 311 PHE A C 1
ATOM 2445 O O . PHE A 1 311 ? 11.221 -5.857 20.026 1.00 94.81 311 PHE A O 1
ATOM 2452 N N . ARG A 1 312 ? 12.937 -7.130 19.337 1.00 95.50 312 ARG A N 1
ATOM 2453 C CA . ARG A 1 312 ? 12.242 -8.409 19.539 1.00 95.50 312 ARG A CA 1
ATOM 2454 C C . ARG A 1 312 ? 11.824 -8.591 20.997 1.00 95.50 312 ARG A C 1
ATOM 2456 O O . ARG A 1 312 ? 10.684 -8.972 21.244 1.00 95.50 312 ARG A O 1
ATOM 2463 N N . HIS A 1 313 ? 12.718 -8.323 21.948 1.00 95.06 313 HIS A N 1
ATOM 2464 C CA . HIS A 1 313 ? 12.398 -8.433 23.371 1.00 95.06 313 HIS A CA 1
ATOM 2465 C C . HIS A 1 313 ? 11.259 -7.486 23.761 1.00 95.06 313 HIS A C 1
ATOM 2467 O O . HIS A 1 313 ? 10.249 -7.940 24.287 1.00 95.06 313 HIS A O 1
ATOM 2473 N N . PHE A 1 314 ? 11.371 -6.205 23.408 1.00 95.62 314 PHE A N 1
ATOM 2474 C CA . PHE A 1 314 ? 10.322 -5.217 23.653 1.00 95.62 314 PHE A CA 1
ATOM 2475 C C . PHE A 1 314 ? 8.982 -5.630 23.023 1.00 95.62 314 PHE A C 1
ATOM 2477 O O . PHE A 1 314 ? 7.950 -5.637 23.690 1.00 95.62 314 PHE A O 1
ATOM 2484 N N . ALA A 1 315 ? 8.993 -6.030 21.748 1.00 94.81 315 ALA A N 1
ATOM 2485 C CA . ALA A 1 315 ? 7.786 -6.408 21.023 1.00 94.81 315 ALA A CA 1
ATOM 2486 C C . ALA A 1 315 ? 7.065 -7.597 21.678 1.00 94.81 315 ALA A C 1
ATOM 2488 O O . ALA A 1 315 ? 5.844 -7.585 21.781 1.00 94.81 315 ALA A O 1
ATOM 2489 N N . THR A 1 316 ? 7.811 -8.608 22.125 1.00 91.56 316 THR A N 1
ATOM 2490 C CA . THR A 1 316 ? 7.252 -9.876 22.629 1.00 91.56 316 THR A CA 1
ATOM 2491 C C . THR A 1 316 ? 6.923 -9.857 24.121 1.00 91.56 316 THR A C 1
ATOM 2493 O O . THR A 1 316 ? 5.992 -10.548 24.547 1.00 91.56 316 THR A O 1
ATOM 2496 N N . GLU A 1 317 ? 7.657 -9.082 24.919 1.00 92.56 317 GLU A N 1
ATOM 2497 C CA . GLU A 1 317 ? 7.540 -9.075 26.382 1.00 92.56 317 GLU A CA 1
ATOM 2498 C C . GLU A 1 317 ? 6.844 -7.825 26.941 1.00 92.56 317 GLU A C 1
ATOM 2500 O O . GLU A 1 317 ? 6.288 -7.900 28.035 1.00 92.56 317 GLU A O 1
ATOM 2505 N N . GLU A 1 318 ? 6.834 -6.699 26.216 1.00 94.50 318 GLU A N 1
ATOM 2506 C CA . GLU A 1 318 ? 6.288 -5.425 26.718 1.00 94.50 318 GLU A CA 1
ATOM 2507 C C . GLU A 1 318 ? 5.132 -4.868 25.879 1.00 94.50 318 GLU A C 1
ATOM 2509 O O . GLU A 1 318 ? 4.148 -4.390 26.440 1.00 94.50 318 GLU A O 1
ATOM 2514 N N . TRP A 1 319 ? 5.246 -4.889 24.549 1.00 94.62 319 TRP A N 1
ATOM 2515 C CA . TRP A 1 319 ? 4.281 -4.220 23.668 1.00 94.62 319 TRP A CA 1
ATOM 2516 C C . TRP A 1 319 ? 3.042 -5.064 23.361 1.00 94.62 319 TRP A C 1
ATOM 2518 O O . TRP A 1 319 ? 1.933 -4.537 23.324 1.00 94.62 319 TRP A O 1
ATOM 2528 N N . LEU A 1 320 ? 3.228 -6.360 23.104 1.00 94.19 320 LEU A N 1
ATOM 2529 C CA . LEU A 1 320 ? 2.155 -7.232 22.647 1.00 94.19 320 LEU A CA 1
ATOM 2530 C C . LEU A 1 320 ? 1.204 -7.605 23.790 1.00 94.19 320 LEU A C 1
ATOM 2532 O O . LEU A 1 320 ? 1.595 -8.255 24.762 1.00 94.19 320 LEU A O 1
ATOM 2536 N N . ASP A 1 321 ? -0.073 -7.268 23.630 1.00 93.88 321 ASP A N 1
ATOM 2537 C CA . ASP A 1 321 ? -1.136 -7.714 24.524 1.00 93.88 321 ASP A CA 1
ATOM 2538 C C . ASP A 1 321 ? -1.458 -9.191 24.256 1.00 93.88 321 ASP A C 1
ATOM 2540 O O . ASP A 1 321 ? -2.091 -9.553 23.256 1.00 93.88 321 ASP A O 1
ATOM 2544 N N . ARG A 1 322 ? -1.003 -10.052 25.172 1.00 89.38 322 ARG A N 1
ATOM 2545 C CA . ARG A 1 322 ? -1.191 -11.505 25.103 1.00 89.38 322 ARG A CA 1
ATOM 2546 C C . ARG A 1 322 ? -2.621 -11.936 25.421 1.00 89.38 322 ARG A C 1
ATOM 2548 O O . ARG A 1 322 ? -3.014 -13.022 24.990 1.00 89.38 322 ARG A O 1
ATOM 2555 N N . ASP A 1 323 ? -3.399 -11.114 26.125 1.00 92.31 323 ASP A N 1
ATOM 2556 C CA . ASP A 1 323 ? -4.801 -11.416 26.426 1.00 92.31 323 ASP A CA 1
ATOM 2557 C C . ASP A 1 323 ? -5.683 -11.239 25.175 1.00 92.31 323 ASP A C 1
ATOM 2559 O O . ASP A 1 323 ? -6.712 -11.905 25.032 1.00 92.31 323 ASP A O 1
ATOM 2563 N N . ALA A 1 324 ? -5.230 -10.431 24.210 1.00 92.19 324 ALA A N 1
ATOM 2564 C CA . ALA A 1 324 ? -5.864 -10.213 22.909 1.00 92.19 324 ALA A CA 1
ATOM 2565 C C . ALA A 1 324 ? -5.354 -11.149 21.785 1.00 92.19 324 ALA A C 1
ATOM 2567 O O . ALA A 1 324 ? -5.529 -10.863 20.596 1.00 92.19 324 ALA A O 1
ATOM 2568 N N . ASP A 1 325 ? -4.730 -12.289 22.120 1.00 94.44 325 ASP A N 1
ATOM 2569 C CA . ASP A 1 325 ? -4.126 -13.198 21.129 1.00 94.44 325 ASP A CA 1
ATOM 2570 C C . ASP A 1 325 ? -5.140 -13.769 20.123 1.00 94.44 325 ASP A C 1
ATOM 2572 O O . ASP A 1 325 ? -4.844 -13.917 18.939 1.00 94.44 325 ASP A O 1
ATOM 2576 N N . GLN A 1 326 ? -6.358 -14.060 20.577 1.00 93.75 326 GLN A N 1
ATOM 2577 C CA . GLN A 1 326 ? -7.412 -14.670 19.756 1.00 93.75 326 GLN A CA 1
ATOM 2578 C C . GLN A 1 326 ? -8.298 -13.633 19.042 1.00 93.75 326 GLN A C 1
ATOM 2580 O O . GLN A 1 326 ? -9.361 -13.973 18.518 1.00 93.75 326 GLN A O 1
ATOM 2585 N N . GLY A 1 327 ? -7.857 -12.373 19.007 1.00 92.50 327 GLY A N 1
ATOM 2586 C CA . GLY A 1 327 ? -8.515 -11.276 18.313 1.00 92.50 327 GLY A CA 1
ATOM 2587 C C . GLY A 1 327 ? -9.059 -10.186 19.249 1.00 92.50 327 GLY A C 1
ATOM 2588 O O . GLY A 1 327 ? -8.786 -10.196 20.447 1.00 92.50 327 GLY A O 1
ATOM 2589 N N . PRO A 1 328 ? -9.845 -9.237 18.710 1.00 94.56 328 PRO A N 1
ATOM 2590 C CA . PRO A 1 328 ? -10.427 -9.266 17.368 1.00 94.56 328 PRO A CA 1
ATOM 2591 C C . PRO A 1 328 ? -9.392 -9.096 16.244 1.00 94.56 328 PRO A C 1
ATOM 2593 O O . PRO A 1 328 ? -8.353 -8.459 16.415 1.00 94.56 328 PRO A O 1
ATOM 2596 N N . PHE A 1 329 ? -9.707 -9.658 15.074 1.00 93.62 329 PHE A N 1
ATOM 2597 C CA . PHE A 1 329 ? -8.948 -9.454 13.840 1.00 93.62 329 PHE A CA 1
ATOM 2598 C C . PHE A 1 329 ? -9.722 -8.529 12.899 1.00 93.62 329 PHE A C 1
ATOM 2600 O O . PHE A 1 329 ? -10.928 -8.712 12.725 1.00 93.62 329 PHE A O 1
ATOM 2607 N N . VAL A 1 330 ? -9.045 -7.548 12.301 1.00 94.44 330 VAL A N 1
ATOM 2608 C CA . VAL A 1 330 ? -9.658 -6.443 11.542 1.00 94.44 330 VAL A CA 1
ATOM 2609 C C . VAL A 1 330 ? -8.962 -6.223 10.203 1.00 94.44 330 VAL A C 1
ATOM 2611 O O . VAL A 1 330 ? -7.783 -6.540 10.050 1.00 94.44 330 VAL A O 1
ATOM 2614 N N . LEU A 1 331 ? -9.689 -5.687 9.221 1.00 90.50 331 LEU A N 1
ATOM 2615 C CA . LEU A 1 331 ? -9.155 -5.408 7.885 1.00 90.50 331 LEU A CA 1
ATOM 2616 C C . LEU A 1 331 ? -8.333 -4.111 7.871 1.00 90.50 331 LEU A C 1
ATOM 2618 O O . LEU A 1 331 ? -8.813 -3.059 8.288 1.00 90.50 331 LEU A O 1
ATOM 2622 N N . VAL A 1 332 ? -7.132 -4.171 7.297 1.00 92.44 332 VAL A N 1
ATOM 2623 C CA . VAL A 1 332 ? -6.320 -3.002 6.935 1.00 92.44 332 VAL A CA 1
ATOM 2624 C C . VAL A 1 332 ? -6.146 -2.907 5.424 1.00 92.44 332 VAL A C 1
ATOM 2626 O O . VAL A 1 332 ? -6.159 -3.913 4.720 1.00 92.44 332 VAL A O 1
ATOM 2629 N N . HIS A 1 333 ? -5.927 -1.685 4.938 1.00 90.81 333 HIS A N 1
ATOM 2630 C CA . HIS A 1 333 ? -5.674 -1.396 3.525 1.00 90.81 333 HIS A CA 1
ATOM 2631 C C . HIS A 1 333 ? -4.325 -1.936 3.019 1.00 90.81 333 HIS A C 1
ATOM 2633 O O . HIS A 1 333 ? -4.206 -2.357 1.877 1.00 90.81 333 HIS A O 1
ATOM 2639 N N . GLY A 1 334 ? -3.289 -1.913 3.861 1.00 87.62 334 GLY A N 1
ATOM 2640 C CA . GLY A 1 334 ? -1.944 -2.384 3.514 1.00 87.62 334 GLY A CA 1
ATOM 2641 C C . GLY A 1 334 ? -1.042 -1.364 2.817 1.00 87.62 334 GLY A C 1
ATOM 2642 O O . GLY A 1 334 ? 0.154 -1.392 3.077 1.00 87.62 334 GLY A O 1
ATOM 2643 N N . ASP A 1 335 ? -1.600 -0.431 2.035 1.00 87.06 335 ASP A N 1
ATOM 2644 C CA . ASP A 1 335 ? -0.841 0.685 1.434 1.00 87.06 335 ASP A CA 1
ATOM 2645 C C . ASP A 1 335 ? -1.594 2.031 1.427 1.00 87.06 335 ASP A C 1
ATOM 2647 O O . ASP A 1 335 ? -1.818 2.658 0.391 1.00 87.06 335 ASP A O 1
ATOM 2651 N N . LEU A 1 336 ? -2.098 2.461 2.588 1.00 88.06 336 LEU A N 1
ATOM 2652 C CA . LEU A 1 336 ? -2.939 3.662 2.677 1.00 88.06 336 LEU A CA 1
ATOM 2653 C C . LEU A 1 336 ? -2.094 4.942 2.636 1.00 88.06 336 LEU A C 1
ATOM 2655 O O . LEU A 1 336 ? -1.990 5.648 3.636 1.00 88.06 336 LEU A O 1
ATOM 2659 N N . ARG A 1 337 ? -1.450 5.235 1.505 1.00 84.75 337 ARG A N 1
ATOM 2660 C CA . ARG A 1 337 ? -0.678 6.467 1.265 1.00 84.75 337 ARG A CA 1
ATOM 2661 C C . ARG A 1 337 ? -1.527 7.508 0.534 1.00 84.75 337 ARG A C 1
ATOM 2663 O O . ARG A 1 337 ? -2.490 7.164 -0.139 1.00 84.75 337 ARG A O 1
ATOM 2670 N N . LEU A 1 338 ? -1.129 8.783 0.606 1.00 81.12 338 LEU A N 1
ATOM 2671 C CA . LEU A 1 338 ? -1.819 9.890 -0.080 1.00 81.12 338 LEU A CA 1
ATOM 2672 C C . LEU A 1 338 ? -2.109 9.650 -1.580 1.00 81.12 338 LEU A C 1
ATOM 2674 O O . LEU A 1 338 ? -3.191 10.037 -2.014 1.00 81.12 338 LEU A O 1
ATOM 2678 N N . PRO A 1 339 ? -1.226 9.014 -2.381 1.00 78.69 339 PRO A N 1
ATOM 2679 C CA . PRO A 1 339 ? -1.537 8.697 -3.777 1.00 78.69 339 PRO A CA 1
ATOM 2680 C C . PRO A 1 339 ? -2.760 7.787 -3.951 1.00 78.69 339 PRO A C 1
ATOM 2682 O O . PRO A 1 339 ? -3.495 7.956 -4.920 1.00 78.69 339 PRO A O 1
ATOM 2685 N N . ASN A 1 340 ? -3.020 6.908 -2.980 1.00 80.56 340 ASN A N 1
ATOM 2686 C CA . ASN A 1 340 ? -4.108 5.928 -2.991 1.00 80.56 340 ASN A CA 1
ATOM 2687 C C . ASN A 1 340 ? -5.416 6.484 -2.400 1.00 80.56 340 ASN A C 1
ATOM 2689 O O . ASN A 1 340 ? -6.374 5.745 -2.187 1.00 80.56 340 ASN A O 1
ATOM 2693 N N . ILE A 1 341 ? -5.485 7.791 -2.131 1.00 81.31 341 ILE A N 1
ATOM 2694 C CA . ILE A 1 341 ? -6.667 8.467 -1.593 1.00 81.31 341 ILE A CA 1
ATOM 2695 C C . ILE A 1 341 ? -7.118 9.533 -2.589 1.00 81.31 341 ILE A C 1
ATOM 2697 O O . ILE A 1 341 ? -6.367 10.457 -2.899 1.00 81.31 341 ILE A O 1
ATOM 2701 N N . LEU A 1 342 ? -8.365 9.433 -3.052 1.00 77.81 342 LEU A N 1
ATOM 2702 C CA . LEU A 1 342 ? -8.992 10.456 -3.885 1.00 77.81 342 LEU A CA 1
ATOM 2703 C C . LEU A 1 342 ? -9.812 11.413 -3.025 1.00 77.81 342 LEU A C 1
ATOM 2705 O O . LEU A 1 342 ? -10.645 10.994 -2.215 1.00 77.81 342 LEU A O 1
ATOM 2709 N N . LEU A 1 343 ? -9.582 12.702 -3.246 1.00 79.56 343 LEU A N 1
ATOM 2710 C CA . LEU A 1 343 ? -10.155 13.817 -2.507 1.00 79.56 343 LEU A CA 1
ATOM 2711 C C . LEU A 1 343 ? -10.942 14.730 -3.448 1.00 79.56 343 LEU A C 1
ATOM 2713 O O . LEU A 1 343 ? -10.566 14.905 -4.609 1.00 79.56 343 LEU A O 1
ATOM 2717 N N . ASN A 1 344 ? -12.013 15.331 -2.937 1.00 79.44 344 ASN A N 1
ATOM 2718 C CA . ASN A 1 344 ? -12.693 16.436 -3.612 1.00 79.44 344 ASN A CA 1
ATOM 2719 C C . ASN A 1 344 ? -12.055 17.799 -3.251 1.00 79.44 344 ASN A C 1
ATOM 2721 O O . ASN A 1 344 ? -11.067 17.862 -2.513 1.00 79.44 344 ASN A O 1
ATOM 2725 N N . ASP A 1 345 ? -12.630 18.900 -3.741 1.00 81.69 345 ASP A N 1
ATOM 2726 C CA . ASP A 1 345 ? -12.107 20.257 -3.516 1.00 81.69 345 ASP A CA 1
ATOM 2727 C C . ASP A 1 345 ? -12.099 20.682 -2.033 1.00 81.69 345 ASP A C 1
ATOM 2729 O O . ASP A 1 345 ? -11.240 21.459 -1.605 1.00 81.69 345 ASP A O 1
ATOM 2733 N N . GLU A 1 346 ? -12.993 20.122 -1.213 1.00 84.88 346 GLU A N 1
ATOM 2734 C CA . GLU A 1 346 ? -13.045 20.348 0.236 1.00 84.88 346 GLU A CA 1
ATOM 2735 C C . GLU A 1 346 ? -12.097 19.442 1.045 1.00 84.88 346 GLU A C 1
ATOM 2737 O O . GLU A 1 346 ? -12.121 19.482 2.275 1.00 84.88 346 GLU A O 1
ATOM 2742 N N . MET A 1 347 ? -11.251 18.639 0.390 1.00 88.31 347 MET A N 1
ATOM 2743 C CA . MET A 1 347 ? -10.411 17.603 1.015 1.00 88.31 347 MET A CA 1
ATOM 2744 C C . MET A 1 347 ? -11.201 16.480 1.703 1.00 88.31 347 MET A C 1
ATOM 2746 O O . MET A 1 347 ? -10.697 15.821 2.613 1.00 88.31 347 MET A O 1
ATOM 2750 N N . LYS A 1 348 ? -12.435 16.220 1.267 1.00 85.38 348 LYS A N 1
ATOM 2751 C CA . LYS A 1 348 ? -13.192 15.038 1.684 1.00 85.38 348 LYS A CA 1
ATOM 2752 C C . LYS A 1 348 ? -12.705 13.813 0.913 1.00 85.38 348 LYS A C 1
ATOM 2754 O O . LYS A 1 348 ? -12.588 13.878 -0.310 1.00 85.38 348 LYS A O 1
ATOM 2759 N N . ILE A 1 349 ? -12.476 12.691 1.601 1.00 85.81 349 ILE A N 1
ATOM 2760 C CA . ILE A 1 349 ? -12.145 11.419 0.936 1.00 85.81 349 ILE A CA 1
ATOM 2761 C C . ILE A 1 349 ? -13.395 10.898 0.233 1.00 85.81 349 ILE A C 1
ATOM 2763 O O . ILE A 1 349 ? -14.426 10.677 0.866 1.00 85.81 349 ILE A O 1
ATOM 2767 N N . ILE A 1 350 ? -13.292 10.701 -1.077 1.00 81.69 350 ILE A N 1
ATOM 2768 C CA . ILE A 1 350 ? -14.375 10.159 -1.904 1.00 81.69 350 ILE A CA 1
ATOM 2769 C C . ILE A 1 350 ? -14.088 8.736 -2.388 1.00 81.69 350 ILE A C 1
ATOM 2771 O O . ILE A 1 350 ? -15.017 8.023 -2.755 1.00 81.69 350 ILE A O 1
ATOM 2775 N N . SER A 1 351 ? -12.818 8.318 -2.389 1.00 74.12 351 SER A N 1
ATOM 2776 C CA . SER A 1 351 ? -12.417 6.948 -2.707 1.00 74.12 351 SER A CA 1
ATOM 2777 C C . SER A 1 351 ? -11.058 6.610 -2.114 1.00 74.12 351 SER A C 1
ATOM 2779 O O . SER A 1 351 ? -10.188 7.473 -1.997 1.00 74.12 351 SER A O 1
ATOM 2781 N N . VAL A 1 352 ? -10.870 5.327 -1.821 1.00 78.25 352 VAL A N 1
ATOM 2782 C CA . VAL A 1 352 ? -9.579 4.716 -1.498 1.00 78.25 352 VAL A CA 1
ATOM 2783 C C . VAL A 1 352 ? -9.283 3.672 -2.574 1.00 78.25 352 VAL A C 1
ATOM 2785 O O . VAL A 1 352 ? -10.136 2.829 -2.858 1.00 78.25 352 VAL A O 1
ATOM 2788 N N . LEU A 1 353 ? -8.121 3.783 -3.207 1.00 77.38 353 LEU A N 1
ATOM 2789 C CA . LEU A 1 353 ? -7.653 2.956 -4.321 1.00 77.38 353 LEU A CA 1
ATOM 2790 C C . LEU A 1 353 ? -6.621 1.935 -3.837 1.00 77.38 353 LEU A C 1
ATOM 2792 O O . LEU A 1 353 ? -6.069 2.114 -2.763 1.00 77.38 353 LEU A O 1
ATOM 2796 N N . ASP A 1 354 ? -6.297 0.951 -4.678 1.00 72.69 354 ASP A N 1
ATOM 2797 C CA . ASP A 1 354 ? -5.143 0.061 -4.479 1.00 72.69 354 ASP A CA 1
ATOM 2798 C C . ASP A 1 354 ? -5.224 -0.809 -3.205 1.00 72.69 354 ASP A C 1
ATOM 2800 O O . ASP A 1 354 ? -4.339 -0.846 -2.348 1.00 72.69 354 ASP A O 1
ATOM 2804 N N . TRP A 1 355 ? -6.331 -1.549 -3.086 1.00 79.50 355 TRP A N 1
ATOM 2805 C CA . TRP A 1 355 ? -6.573 -2.498 -1.991 1.00 79.50 355 TRP A CA 1
ATOM 2806 C C . TRP A 1 355 ? -5.778 -3.810 -2.139 1.00 79.50 355 TRP A C 1
ATOM 2808 O O . TRP A 1 355 ? -6.062 -4.778 -1.429 1.00 79.50 355 TRP A O 1
ATOM 2818 N N . GLU A 1 356 ? -4.800 -3.885 -3.047 1.00 71.12 356 GLU A N 1
ATOM 2819 C CA . GLU A 1 356 ? -4.093 -5.131 -3.384 1.00 71.12 356 GLU A CA 1
ATOM 2820 C C . GLU A 1 356 ? -3.289 -5.703 -2.201 1.00 71.12 356 GLU A C 1
ATOM 2822 O O . GLU A 1 356 ? -3.130 -6.916 -2.074 1.00 71.12 356 GLU A O 1
ATOM 2827 N N . TRP A 1 357 ? -2.856 -4.833 -1.282 1.00 82.06 357 TRP A N 1
ATOM 2828 C CA . TRP A 1 357 ? -2.116 -5.194 -0.064 1.00 82.06 357 TRP A CA 1
ATOM 2829 C C . TRP A 1 357 ? -3.016 -5.371 1.166 1.00 82.06 357 TRP A C 1
ATOM 2831 O O . TRP A 1 357 ? -2.527 -5.490 2.303 1.00 82.06 357 TRP A O 1
ATOM 2841 N N . SER A 1 358 ? -4.335 -5.354 0.957 1.00 84.56 358 SER A N 1
ATOM 2842 C CA . SER A 1 358 ? -5.301 -5.439 2.043 1.00 84.56 358 SER A CA 1
ATOM 2843 C C . SER A 1 358 ? -5.304 -6.818 2.686 1.00 84.56 358 SER A C 1
ATOM 2845 O O . SER A 1 358 ? -5.184 -7.866 2.044 1.00 84.56 358 SER A O 1
ATOM 2847 N N . ARG A 1 359 ? -5.405 -6.817 4.012 1.00 88.19 359 ARG A N 1
ATOM 2848 C CA . ARG A 1 359 ? -5.324 -8.037 4.813 1.00 88.19 359 ARG A CA 1
ATOM 2849 C C . ARG A 1 359 ? -5.972 -7.841 6.166 1.00 88.19 359 ARG A C 1
ATOM 2851 O O . ARG A 1 359 ? -6.049 -6.732 6.686 1.00 88.19 359 ARG A O 1
ATOM 2858 N N . VAL A 1 360 ? -6.413 -8.940 6.741 1.00 89.88 360 VAL A N 1
ATOM 2859 C CA . VAL A 1 360 ? -6.878 -9.017 8.113 1.00 89.88 360 VAL A CA 1
ATOM 2860 C C . VAL A 1 360 ? -5.675 -9.198 9.031 1.00 89.88 360 VAL A C 1
ATOM 2862 O O . VAL A 1 360 ? -4.854 -10.083 8.794 1.00 89.88 360 VAL A O 1
ATOM 2865 N N . VAL A 1 361 ? -5.588 -8.377 10.075 1.00 93.88 361 VAL A N 1
ATOM 2866 C CA . VAL A 1 361 ? -4.503 -8.354 11.069 1.00 93.88 361 VAL A CA 1
ATOM 2867 C C . VAL A 1 361 ? -5.071 -8.355 12.491 1.00 93.88 361 VAL A C 1
ATOM 2869 O O . VAL A 1 361 ? -6.249 -8.035 12.672 1.00 93.88 361 VAL A O 1
ATOM 2872 N N . PRO A 1 362 ? -4.273 -8.684 13.521 1.00 95.88 362 PRO A N 1
ATOM 2873 C CA . PRO A 1 362 ? -4.660 -8.409 14.902 1.00 95.88 362 PRO A CA 1
ATOM 2874 C C . PRO A 1 362 ? -4.911 -6.923 15.121 1.00 95.88 362 PRO A C 1
ATOM 2876 O O . PRO A 1 362 ? -4.185 -6.090 14.580 1.00 95.88 362 PRO A O 1
ATOM 2879 N N . LEU A 1 363 ? -5.912 -6.599 15.942 1.00 95.75 363 LEU A N 1
ATOM 2880 C CA . LEU A 1 363 ? -6.304 -5.219 16.237 1.00 95.75 363 LEU A CA 1
ATOM 2881 C C . LEU A 1 363 ? -5.131 -4.326 16.668 1.00 95.75 363 LEU A C 1
ATOM 2883 O O . LEU A 1 363 ? -5.070 -3.170 16.276 1.00 95.75 363 LEU A O 1
ATOM 2887 N N . GLN A 1 364 ? -4.155 -4.874 17.388 1.0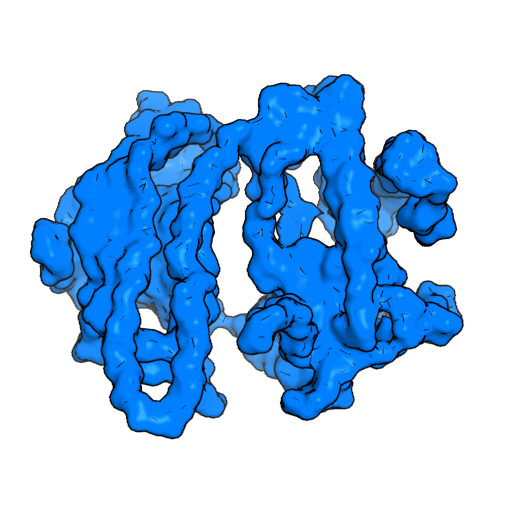0 94.00 364 GLN A N 1
ATOM 2888 C CA . GLN A 1 364 ? -2.959 -4.149 17.840 1.00 94.00 364 GLN A CA 1
ATOM 2889 C C . GLN A 1 364 ? -2.109 -3.575 16.682 1.00 94.00 364 GLN A C 1
ATOM 2891 O O . GLN A 1 364 ? -1.312 -2.661 16.876 1.00 94.00 364 GLN A O 1
ATOM 2896 N N . PHE A 1 365 ? -2.293 -4.081 15.457 1.00 93.94 365 PHE A N 1
ATOM 2897 C CA . PHE A 1 365 ? -1.646 -3.595 14.233 1.00 93.94 365 PHE A CA 1
ATOM 2898 C C . PHE A 1 365 ? -2.541 -2.647 13.411 1.00 93.94 365 PHE A C 1
ATOM 2900 O O . PHE A 1 365 ? -2.165 -2.233 12.312 1.00 93.94 365 PHE A O 1
ATOM 2907 N N . PHE A 1 366 ? -3.729 -2.299 13.910 1.00 94.62 366 PHE A N 1
ATOM 2908 C CA . PHE A 1 366 ? -4.669 -1.388 13.264 1.00 94.62 366 PHE A CA 1
ATOM 2909 C C . PHE A 1 366 ? -4.306 0.069 13.573 1.00 94.62 366 PHE A C 1
ATOM 2911 O O . PHE A 1 366 ? -4.887 0.710 14.441 1.00 94.62 366 PHE A O 1
ATOM 2918 N N . GLN A 1 367 ? -3.304 0.591 12.866 1.00 89.81 367 GLN A N 1
ATOM 2919 C CA . GLN A 1 367 ? -2.766 1.927 13.124 1.00 89.81 367 GLN A CA 1
ATOM 2920 C C . GLN A 1 367 ? -3.237 2.964 12.090 1.00 89.81 367 GLN A C 1
ATOM 2922 O O . GLN A 1 367 ? -3.395 2.639 10.903 1.00 89.81 367 GLN A O 1
ATOM 2927 N N . PRO A 1 368 ? -3.451 4.229 12.503 1.00 90.69 368 PRO A N 1
ATOM 2928 C CA . PRO A 1 368 ? -3.677 5.326 11.573 1.00 90.69 368 PRO A CA 1
ATOM 2929 C C . PRO A 1 368 ? -2.424 5.607 10.726 1.00 90.69 368 PRO A C 1
ATOM 2931 O O . PRO A 1 368 ? -1.316 5.190 11.078 1.00 90.69 368 PRO A O 1
ATOM 2934 N N . PRO A 1 369 ? -2.554 6.312 9.590 1.00 90.19 369 PRO A N 1
ATOM 2935 C CA . PRO A 1 369 ? -1.435 6.466 8.675 1.00 90.19 369 PRO A CA 1
ATOM 2936 C C . PRO A 1 369 ? -0.317 7.342 9.254 1.00 90.19 369 PRO A C 1
ATOM 2938 O O . PRO A 1 369 ? -0.548 8.462 9.704 1.00 90.19 369 PRO A O 1
ATOM 2941 N N . LEU A 1 370 ? 0.934 6.886 9.163 1.00 87.88 370 LEU A N 1
ATOM 2942 C CA . LEU A 1 370 ? 2.089 7.632 9.691 1.00 87.88 370 LEU A CA 1
ATOM 2943 C C . LEU A 1 370 ? 2.354 8.956 8.952 1.00 87.88 370 LEU A C 1
ATOM 2945 O O . LEU A 1 370 ? 2.998 9.855 9.488 1.00 87.88 370 LEU A O 1
ATOM 2949 N N . TRP A 1 371 ? 1.822 9.117 7.735 1.00 86.31 371 TRP A N 1
ATOM 2950 C CA . TRP A 1 371 ? 1.969 10.349 6.957 1.00 86.31 371 TRP A CA 1
ATOM 2951 C C . TRP A 1 371 ? 1.135 11.523 7.484 1.00 86.31 371 TRP A C 1
ATOM 2953 O O . TRP A 1 371 ? 1.254 12.613 6.926 1.00 86.31 371 TRP A O 1
ATOM 2963 N N . LEU A 1 372 ? 0.336 11.361 8.552 1.00 87.75 372 LEU A N 1
ATOM 2964 C CA . LEU A 1 372 ? -0.453 12.456 9.140 1.00 87.75 372 LEU A CA 1
ATOM 2965 C C . LEU A 1 372 ? 0.393 13.687 9.510 1.00 87.75 372 LEU A C 1
ATOM 2967 O O . LEU A 1 372 ? -0.106 14.808 9.430 1.00 87.75 372 LEU A O 1
ATOM 2971 N N . THR A 1 373 ? 1.674 13.498 9.841 1.00 80.94 373 THR A N 1
ATOM 2972 C CA . THR A 1 373 ? 2.632 14.585 10.117 1.00 80.94 373 THR A CA 1
ATOM 2973 C C . THR A 1 373 ? 3.444 15.030 8.898 1.00 80.94 373 THR A C 1
ATOM 2975 O O . THR A 1 373 ? 4.131 16.051 8.944 1.00 80.94 373 THR A O 1
ATOM 2978 N N . GLY A 1 374 ? 3.400 14.265 7.804 1.00 77.94 374 GLY A N 1
ATOM 2979 C CA . GLY A 1 374 ? 4.218 14.471 6.610 1.00 77.94 374 GLY A CA 1
ATOM 2980 C C . GLY A 1 374 ? 5.693 14.077 6.761 1.00 77.94 374 GLY A C 1
ATOM 2981 O O . GLY A 1 374 ? 6.480 14.374 5.859 1.00 77.94 374 GLY A O 1
ATOM 2982 N N . PHE A 1 375 ? 6.080 13.436 7.868 1.00 78.56 375 PHE A N 1
ATOM 2983 C CA . PHE A 1 375 ? 7.415 12.862 8.047 1.00 78.56 375 PHE A CA 1
ATOM 2984 C C . PHE A 1 375 ? 7.449 11.394 7.610 1.00 78.56 375 PHE A C 1
ATOM 2986 O O . PHE A 1 375 ? 6.429 10.707 7.592 1.00 78.56 375 PHE A O 1
ATOM 2993 N N . ASN A 1 376 ? 8.632 10.916 7.223 1.00 76.62 376 ASN A N 1
ATOM 2994 C CA . ASN A 1 376 ? 8.828 9.502 6.925 1.00 76.62 376 ASN A CA 1
ATOM 2995 C C . ASN A 1 376 ? 8.986 8.695 8.232 1.00 76.62 376 ASN A C 1
ATOM 2997 O O . ASN A 1 376 ? 9.386 9.262 9.250 1.00 76.62 376 ASN A O 1
ATOM 3001 N N . PRO A 1 377 ? 8.718 7.376 8.222 1.00 79.06 377 PRO A N 1
ATOM 3002 C CA . PRO A 1 377 ? 8.836 6.555 9.426 1.00 79.06 377 PRO A CA 1
ATOM 3003 C C . PRO A 1 377 ? 10.202 6.633 10.136 1.00 79.06 377 PRO A C 1
ATOM 3005 O O . PRO A 1 377 ? 10.200 6.744 11.358 1.00 79.06 377 PRO A O 1
ATOM 3008 N N . PRO A 1 378 ? 11.364 6.683 9.444 1.00 82.88 378 PRO A N 1
ATOM 3009 C CA . PRO A 1 378 ? 12.655 6.825 10.126 1.00 82.88 378 PRO A CA 1
ATOM 3010 C C . PRO A 1 378 ? 12.790 8.096 10.974 1.00 82.88 378 PRO A C 1
ATOM 3012 O O . PRO A 1 378 ? 13.489 8.090 11.985 1.00 82.88 378 PRO A O 1
ATOM 3015 N N . ALA A 1 379 ? 12.112 9.188 10.603 1.00 85.75 379 ALA A N 1
ATOM 3016 C CA . ALA A 1 379 ? 12.145 10.422 11.382 1.00 85.75 379 ALA A CA 1
ATOM 3017 C C . ALA A 1 379 ? 11.448 10.290 12.747 1.00 85.75 379 ALA A C 1
ATOM 3019 O O . ALA A 1 379 ? 11.724 11.099 13.628 1.00 85.75 379 ALA A O 1
ATOM 3020 N N . LEU A 1 380 ? 10.602 9.271 12.952 1.00 86.50 380 LEU A N 1
ATOM 3021 C CA . LEU A 1 380 ? 9.937 9.006 14.235 1.00 86.50 380 LEU A CA 1
ATOM 3022 C C . LEU A 1 380 ? 10.907 8.597 15.349 1.00 86.50 380 LEU A C 1
ATOM 3024 O O . LEU A 1 380 ? 10.532 8.647 16.514 1.00 86.50 380 LEU A O 1
ATOM 3028 N N . ALA A 1 381 ? 12.159 8.261 15.020 1.00 86.81 381 ALA A N 1
ATOM 3029 C CA . ALA A 1 381 ? 13.212 8.087 16.019 1.00 86.81 381 ALA A CA 1
ATOM 3030 C C . ALA A 1 381 ? 13.553 9.398 16.762 1.00 86.81 381 ALA A C 1
ATOM 3032 O O . ALA A 1 381 ? 14.192 9.369 17.811 1.00 86.81 381 ALA A O 1
ATOM 3033 N N . SER A 1 382 ? 13.149 10.557 16.229 1.00 91.69 382 SER A N 1
ATOM 3034 C CA . SER A 1 382 ? 13.249 11.841 16.920 1.00 91.69 382 SER A CA 1
ATOM 3035 C C . SER A 1 382 ? 12.042 12.063 17.829 1.00 91.69 382 SER A C 1
ATOM 3037 O O . SER A 1 382 ? 10.909 12.094 17.350 1.00 91.69 382 SER A O 1
ATOM 3039 N N . GLU A 1 383 ? 12.300 12.331 19.111 1.00 93.50 383 GLU A N 1
ATOM 3040 C CA . GLU A 1 383 ? 11.280 12.672 20.118 1.00 93.50 383 GLU A CA 1
ATOM 3041 C C . GLU A 1 383 ? 10.330 13.779 19.631 1.00 93.50 383 GLU A C 1
ATOM 3043 O O . GLU A 1 383 ? 9.119 13.600 19.633 1.00 93.50 383 GLU A O 1
ATOM 3048 N N . PHE A 1 384 ? 10.867 14.865 19.069 1.00 91.94 384 PHE A N 1
ATOM 3049 C CA . PHE A 1 384 ? 10.066 15.968 18.523 1.00 91.94 384 PHE A CA 1
ATOM 3050 C C . PHE A 1 384 ? 9.099 15.538 17.404 1.00 91.94 384 PHE A C 1
ATOM 3052 O O . PHE A 1 384 ? 7.986 16.055 17.289 1.00 91.94 384 PHE A O 1
ATOM 3059 N N . VAL A 1 385 ? 9.525 14.623 16.529 1.00 90.56 385 VAL A N 1
ATOM 3060 C CA . VAL A 1 385 ? 8.682 14.135 15.425 1.00 90.56 385 VAL A CA 1
ATOM 3061 C C . VAL A 1 385 ? 7.629 13.164 15.955 1.00 90.56 385 VAL A C 1
ATOM 3063 O O . VAL A 1 385 ? 6.486 13.204 15.500 1.00 90.56 385 VAL A O 1
ATOM 3066 N N . TYR A 1 386 ? 7.998 12.334 16.932 1.00 91.19 386 TYR A N 1
ATOM 3067 C CA . TYR A 1 386 ? 7.087 11.425 17.616 1.00 91.19 386 TYR A CA 1
ATOM 3068 C C . TYR A 1 386 ? 5.984 12.181 18.370 1.00 91.19 386 TYR A C 1
ATOM 3070 O O . TYR A 1 386 ? 4.807 11.891 18.170 1.00 91.19 386 TYR A O 1
ATOM 3078 N N . GLU A 1 387 ? 6.330 13.207 19.152 1.00 94.19 387 GLU A N 1
ATOM 3079 C CA . GLU A 1 387 ? 5.356 14.057 19.854 1.00 94.19 387 GLU A CA 1
ATOM 3080 C C . GLU A 1 387 ? 4.355 14.689 18.880 1.00 94.19 387 GLU A C 1
ATOM 3082 O O . GLU A 1 387 ? 3.145 14.627 19.088 1.00 94.19 387 GLU A O 1
ATOM 3087 N N . ARG A 1 388 ? 4.838 15.198 17.740 1.00 91.12 388 ARG A N 1
ATOM 3088 C CA . ARG A 1 388 ? 3.969 15.737 16.683 1.00 91.12 388 ARG A CA 1
ATOM 3089 C C . ARG A 1 388 ? 3.041 14.697 16.065 1.00 91.12 388 ARG A C 1
ATOM 3091 O O . ARG A 1 388 ? 1.935 15.044 15.652 1.00 91.12 388 ARG A O 1
ATOM 3098 N N . LEU A 1 389 ? 3.487 13.446 15.944 1.00 91.38 389 LEU A N 1
ATOM 3099 C CA . LEU A 1 389 ? 2.626 12.352 15.496 1.00 91.38 389 LEU A CA 1
ATOM 3100 C C . LEU A 1 389 ? 1.525 12.094 16.517 1.00 91.38 389 LEU A C 1
ATOM 3102 O O . LEU A 1 389 ? 0.365 11.989 16.124 1.00 91.38 389 LEU A O 1
ATOM 3106 N N . MET A 1 390 ? 1.874 12.063 17.802 1.00 93.38 390 MET A N 1
ATOM 3107 C CA . MET A 1 390 ? 0.910 11.871 18.881 1.00 93.38 390 MET A CA 1
ATOM 3108 C C . MET A 1 390 ? -0.122 13.002 18.934 1.00 93.38 390 MET A C 1
ATOM 3110 O O . MET A 1 390 ? -1.307 12.717 19.069 1.00 93.38 390 MET A O 1
ATOM 3114 N N . ASP A 1 391 ? 0.273 14.259 18.717 1.00 94.00 391 ASP A N 1
ATOM 3115 C CA . ASP A 1 391 ? -0.674 15.380 18.608 1.00 94.00 391 ASP A CA 1
ATOM 3116 C C . ASP A 1 391 ? -1.702 15.158 17.488 1.00 94.00 391 ASP A C 1
ATOM 3118 O O . ASP A 1 391 ? -2.905 15.346 17.685 1.00 94.00 391 ASP A O 1
ATOM 3122 N N . LYS A 1 392 ? -1.245 14.708 16.311 1.00 93.06 392 LYS A N 1
ATOM 3123 C CA . LYS A 1 392 ? -2.128 14.418 15.171 1.00 93.06 392 LYS A CA 1
ATOM 3124 C C . LYS A 1 392 ? -2.989 13.180 15.373 1.00 93.06 392 LYS A C 1
ATOM 3126 O O . LYS A 1 392 ? -4.133 13.160 14.920 1.00 93.06 392 LYS A O 1
ATOM 3131 N N . PHE A 1 393 ? -2.479 12.172 16.071 1.00 93.56 393 PHE A N 1
ATOM 3132 C CA . PHE A 1 393 ? -3.266 11.001 16.447 1.00 93.56 393 PHE A CA 1
ATOM 3133 C C . PHE A 1 393 ? -4.353 11.381 17.451 1.00 93.56 393 PHE A C 1
ATOM 3135 O O . PHE A 1 393 ? -5.502 11.010 17.245 1.00 93.56 393 PHE A O 1
ATOM 3142 N N . ASN A 1 394 ? -4.034 12.192 18.461 1.00 95.00 394 ASN A N 1
ATOM 3143 C CA . ASN A 1 394 ? -5.011 12.689 19.428 1.00 95.00 394 ASN A CA 1
ATOM 3144 C C . ASN A 1 394 ? -6.122 13.499 18.744 1.00 95.00 394 ASN A C 1
ATOM 3146 O O . ASN A 1 394 ? -7.299 13.288 19.026 1.00 95.00 394 ASN A O 1
ATOM 3150 N N . GLU A 1 395 ? -5.774 14.372 17.792 1.00 95.56 395 GLU A N 1
ATOM 3151 C CA . GLU A 1 395 ? -6.757 15.111 16.988 1.00 95.56 395 GLU A CA 1
ATOM 3152 C C . GLU A 1 395 ? -7.706 14.165 16.229 1.00 95.56 395 GLU A C 1
ATOM 3154 O O . GLU A 1 395 ? -8.927 14.347 16.255 1.00 95.56 395 GLU A O 1
ATOM 3159 N N . LEU A 1 396 ? -7.163 13.121 15.593 1.00 96.44 396 LEU A N 1
ATOM 3160 C CA . LEU A 1 396 ? -7.958 12.108 14.900 1.00 96.44 396 LEU A CA 1
ATOM 3161 C C . LEU A 1 396 ? -8.841 11.304 15.871 1.00 96.44 396 LEU A C 1
ATOM 3163 O O . LEU A 1 396 ? -10.015 11.085 15.575 1.00 96.44 396 LEU A O 1
ATOM 3167 N N . VAL A 1 397 ? -8.315 10.900 17.029 1.00 96.75 397 VAL A N 1
ATOM 3168 C CA . VAL A 1 397 ? -9.048 10.146 18.060 1.00 96.75 397 VAL A CA 1
ATOM 3169 C C . VAL A 1 397 ? -10.224 10.952 18.608 1.00 96.75 397 VAL A C 1
ATOM 3171 O O . VAL A 1 397 ? -11.312 10.400 18.764 1.00 96.75 397 VAL A O 1
ATOM 3174 N N . GLU A 1 398 ? -10.071 12.259 18.838 1.00 97.62 398 GLU A N 1
ATOM 3175 C CA . GLU A 1 398 ? -11.195 13.104 19.264 1.00 97.62 398 GLU A CA 1
ATOM 3176 C C . GLU A 1 398 ? -12.306 13.162 18.207 1.00 97.62 398 GLU A C 1
ATOM 3178 O O . GLU A 1 398 ? -13.497 13.096 18.535 1.00 97.62 398 GLU A O 1
ATOM 3183 N N . ILE A 1 399 ? -11.936 13.242 16.924 1.00 97.94 399 ILE A N 1
ATOM 3184 C CA . ILE A 1 399 ? -12.895 13.198 15.815 1.00 97.94 399 ILE A CA 1
ATOM 3185 C C . ILE A 1 399 ? -13.600 11.838 15.775 1.00 97.94 399 ILE A C 1
ATOM 3187 O O . ILE A 1 399 ? -14.830 11.805 15.691 1.00 97.94 399 ILE A O 1
ATOM 3191 N N . ILE A 1 400 ? -12.852 10.735 15.892 1.00 97.88 400 ILE A N 1
ATOM 3192 C CA . ILE A 1 400 ? -13.400 9.372 15.963 1.00 97.88 400 ILE A CA 1
ATOM 3193 C C . ILE A 1 400 ? -14.407 9.279 17.108 1.00 97.88 400 ILE A C 1
ATOM 3195 O O . ILE A 1 400 ? -15.554 8.909 16.872 1.00 97.88 400 ILE A O 1
ATOM 3199 N N . ARG A 1 401 ? -14.034 9.705 18.319 1.00 98.12 401 ARG A N 1
ATOM 3200 C CA . ARG A 1 401 ? -14.904 9.665 19.501 1.00 98.12 401 ARG A CA 1
ATOM 3201 C C . ARG A 1 401 ? -16.218 10.404 19.277 1.00 98.12 401 ARG A C 1
ATOM 3203 O O . ARG A 1 401 ? -17.290 9.915 19.632 1.00 98.12 401 ARG A O 1
ATOM 3210 N N . CYS A 1 402 ? -16.152 11.587 18.670 1.00 97.75 402 CYS A N 1
ATOM 3211 C CA . CYS A 1 402 ? -17.345 12.363 18.346 1.00 97.75 402 CYS A CA 1
ATOM 3212 C C . CYS A 1 402 ? -18.231 11.640 17.323 1.00 97.75 402 CYS A C 1
ATOM 3214 O O . CYS A 1 402 ? -19.450 11.593 17.491 1.00 97.75 402 CYS A O 1
ATOM 3216 N N . LEU A 1 403 ? -17.639 11.073 16.270 1.00 95.31 403 LEU A N 1
ATOM 3217 C CA . LEU A 1 403 ? -18.368 10.356 15.224 1.00 95.31 403 LEU A CA 1
ATOM 3218 C C . LEU A 1 403 ? -18.985 9.047 15.728 1.00 95.31 403 LEU A C 1
ATOM 3220 O O . LEU A 1 403 ? -20.131 8.760 15.376 1.00 95.31 403 LEU A O 1
ATOM 3224 N N . GLU A 1 404 ? -18.277 8.282 16.561 1.00 95.81 404 GLU A N 1
ATOM 3225 C CA . GLU A 1 404 ? -18.771 7.027 17.137 1.00 95.81 404 GLU A CA 1
ATOM 3226 C C . GLU A 1 404 ? -19.968 7.264 18.060 1.00 95.81 404 GLU A C 1
ATOM 3228 O O . GLU A 1 404 ? -21.032 6.680 17.841 1.00 95.81 404 GLU A O 1
ATOM 3233 N N . ARG A 1 405 ? -19.871 8.228 18.985 1.00 96.88 405 ARG A N 1
ATOM 3234 C CA . ARG A 1 405 ? -20.996 8.605 19.856 1.00 96.88 405 ARG A CA 1
ATOM 3235 C C . ARG A 1 405 ? -22.225 9.044 19.065 1.00 96.88 405 ARG A C 1
ATOM 3237 O O . ARG A 1 405 ? -23.343 8.673 19.411 1.00 96.88 405 ARG A O 1
ATOM 3244 N N . ASN A 1 406 ? -22.024 9.830 18.008 1.00 94.62 406 ASN A N 1
ATOM 3245 C CA . ASN A 1 406 ? -23.124 10.373 17.212 1.00 94.62 406 ASN A CA 1
ATOM 3246 C C . ASN A 1 406 ? -23.765 9.334 16.282 1.00 94.62 406 ASN A C 1
ATOM 3248 O O . ASN A 1 406 ? -24.973 9.388 16.059 1.00 94.62 406 ASN A O 1
ATOM 3252 N N . SER A 1 407 ? -22.970 8.421 15.719 1.00 89.88 407 SER A N 1
ATOM 3253 C CA . SER A 1 407 ? -23.423 7.515 14.651 1.00 89.88 407 SER A CA 1
ATOM 3254 C C . SER A 1 407 ? -23.752 6.108 15.151 1.00 89.88 407 SER A C 1
ATOM 3256 O O . SER A 1 407 ? -24.612 5.445 14.576 1.00 89.88 407 SER A O 1
ATOM 3258 N N . TYR A 1 408 ? -23.085 5.655 16.216 1.00 89.69 408 TYR A N 1
ATOM 3259 C CA . TYR A 1 408 ? -23.170 4.287 16.739 1.00 89.69 408 TYR A CA 1
ATOM 3260 C C . TYR A 1 408 ? -23.559 4.231 18.224 1.00 89.69 408 TYR A C 1
ATOM 3262 O O . TYR A 1 408 ? -24.046 3.200 18.683 1.00 89.69 408 TYR A O 1
ATOM 3270 N N . GLY A 1 409 ? -23.417 5.335 18.966 1.00 93.44 409 GLY A N 1
ATOM 3271 C CA . GLY A 1 409 ? -23.776 5.409 20.385 1.00 93.44 409 GLY A CA 1
ATOM 3272 C C . GLY A 1 409 ? -22.781 4.716 21.323 1.00 93.44 409 GLY A C 1
ATOM 3273 O O . GLY A 1 409 ? -23.123 4.456 22.475 1.00 93.44 409 GLY A O 1
ATOM 3274 N N . ASP A 1 410 ? -21.573 4.421 20.842 1.00 94.56 410 ASP A N 1
ATOM 3275 C CA . ASP A 1 410 ? -20.465 3.818 21.585 1.00 94.56 410 ASP A CA 1
ATOM 3276 C C . ASP A 1 410 ? -19.141 4.573 21.311 1.00 94.56 410 ASP A C 1
ATOM 3278 O O . ASP A 1 410 ? -19.132 5.617 20.657 1.00 94.56 410 ASP A O 1
ATOM 3282 N N . GLU A 1 411 ? -18.033 4.070 21.858 1.00 95.31 411 GLU A N 1
ATOM 3283 C CA . GLU A 1 411 ? -16.662 4.580 21.669 1.00 95.31 411 GLU A CA 1
ATOM 3284 C C . GLU A 1 411 ? -15.716 3.394 21.456 1.00 95.31 411 GLU A C 1
ATOM 3286 O O . GLU A 1 411 ? -14.844 3.124 22.280 1.00 95.31 411 GLU A O 1
ATOM 3291 N N . LEU A 1 412 ? -15.968 2.601 20.411 1.00 94.56 412 LEU A N 1
ATOM 3292 C CA . LEU A 1 412 ? -15.234 1.357 20.192 1.00 94.56 412 LEU A CA 1
ATOM 3293 C C . LEU A 1 412 ? -13.779 1.632 19.802 1.00 94.56 412 LEU A C 1
ATOM 3295 O O . LEU A 1 412 ? -12.882 1.231 20.528 1.00 94.56 412 LEU A O 1
ATOM 3299 N N . LEU A 1 413 ? -13.548 2.315 18.679 1.00 95.19 413 LEU A N 1
ATOM 3300 C CA . LEU A 1 413 ? -12.196 2.586 18.187 1.00 95.19 413 LEU A CA 1
ATOM 3301 C C . LEU A 1 413 ? -11.493 3.668 19.013 1.00 95.19 413 LEU A C 1
ATOM 3303 O O . LEU A 1 413 ? -10.290 3.621 19.203 1.00 95.19 413 LEU A O 1
ATOM 3307 N N . SER A 1 414 ? -12.232 4.666 19.494 1.00 94.50 414 SER A N 1
ATOM 3308 C CA . SER A 1 414 ? -11.662 5.783 20.265 1.00 94.50 414 SER A CA 1
ATOM 3309 C C . SER A 1 414 ? -11.204 5.428 21.688 1.00 94.50 414 SER A C 1
ATOM 3311 O O . SER A 1 414 ? -10.608 6.287 22.349 1.00 94.50 414 SER A O 1
ATOM 3313 N N . SER A 1 415 ? -11.499 4.213 22.164 1.00 91.81 415 SER A N 1
ATOM 3314 C CA . SER A 1 415 ? -11.057 3.693 23.471 1.00 91.81 415 SER A CA 1
ATOM 3315 C C . SER A 1 415 ? -9.938 2.651 23.369 1.00 91.81 415 SER A C 1
ATOM 3317 O O . SER A 1 415 ? -9.530 2.112 24.398 1.00 91.81 415 SER A O 1
ATOM 3319 N N . GLU A 1 416 ? -9.491 2.346 22.152 1.00 87.12 416 GLU A N 1
ATOM 3320 C CA . GLU A 1 416 ? -8.407 1.410 21.828 1.00 87.12 416 GLU A CA 1
ATOM 3321 C C . GLU A 1 416 ? -7.143 2.181 21.459 1.00 87.12 416 GLU A C 1
ATOM 3323 O O . GLU A 1 416 ? -6.055 1.721 21.870 1.00 87.12 416 GLU A O 1
#

Radius of gyration: 23.51 Å; chains: 1; bounding box: 56×57×64 Å

Foldseek 3Di:
DAWDFDDAFDWDKDWDFDFDPAAFPWWKKWWAKDKDADDFFFKFWWKKWWKWADDPPIAIEIEIETLAGGNDDDDADFPAWDDAPNWIWTWGWDQDLNYTYIYTHTPPRCNTDIHTVVSVVVCCVVPVPDDPGMTIGIMITIMTTRDGHRMIMGIPDIDTDIHHDDDDDDDDDQDDDDPPPPDDDPFAFDDLVVLVVDDPQLLVQQLLLLLVVLLVQVPDFDQAWAAWDDDRVDIDHDADQDAPLLVVCVSQVLPLVVLSCVQTPNPDGHQFQLSVLVSVLVSVVSCLVRPPDDPPDPVSNVVVVVVSVVVVCCSNPPLDDRVQTRARKTKDQNDQDRRQFTADPSNHTPDGHRSVNIIIHHPSPSDDDLCLQPDDPVCCVDPVSVVSSVVSVVVSLVSSQVCCCVPPVDNVPSVD

pLDDT: mean 79.38, std 17.95, range [25.72, 98.12]

InterPro domains:
  IPR002575 Aminoglycoside phosphotransferase [PF01636] (287-359)
  IPR002594 Glycoside hydrolase family 12 [PF01670] (24-160)
  IPR011009 Protein kinase-like domain superfamily [SSF56112] (308-363)
  IPR013319 Glycoside hydrolase family 11/12 [G3DSA:2.60.120.180] (5-161)
  IPR013320 Concanavalin A-like lectin/glucanase domain superfamily [SSF49899] (23-160)
  IPR051678 Aminoglycoside Phosphotransferase Enzymes [PTHR21310] (182-395)

Sequence (416 aa):
MYHADFGQGVQGFMECQLELAIHFKSIPISWLWSYKYAESITANVGYDIFGFGNGPTASNWQLVIWLGTYGMQPSGSKFGSVRLGHVAFDVYTDEIFKVKTHFFIAKPPQTDFTGDLLDFFDYCVDNLGIDTDYNIYSIRGGTNIYQGLNATFSTSSFSIAPKYKPVPTSSTPPTPSQTGKVEYIDGRSVSPTERKSLTDQQERCLYTSLAEIYIQLRRLTFGSIGCLARSPGSIGIHKALNTIDFNSQELEGMEPALVQDKYVTVSNAMSSANSYAEMLLELADNAFRKSPARIFDEEQGQDALYHLHLFRHFATEEWLDRDADQGPFVLVHGDLRLPNILLNDEMKIISVLDWEWSRVVPLQFFQPPLWLTGFNPPALASEFVYERLMDKFNELVEIIRCLERNSYGDELLSSE